Protein AF-A0A372JQN2-F1 (afdb_monomer_lite)

Secondary structure (DSSP, 8-state):
--HHHHHHHHHHH-EEEEEEETTEEEEEEEE--SS-SSSEEEEEEE-STT--TTTHHHHHHHHHHTTT-EEEEEPPTTSTTS--SSTT---HHHHHHHHHHHHHHHTT-TTEEEEEEEEEEETTHHHHHHHHHHH-TTEEEEEEES-----HHHHHHHHTSHHHHHHHHHHHHHHHHHHHHH-PPPEE-SEESS-SSSSEESHHHHHHHHHHHHTTSS---EETTHHHHHHT---HHHHHH--S-EEEEEETTSS-HHHHHHHHHHSPP--S----------PPPS-------------------PPPPS-PPPP------PPPP------------PPP------------------PPPPPEEEEEE-----------

Sequence (380 aa):
MTEAAAEAAKVADGERVSFTSGGETIVGRLFAAAFGEGPAPAVAIIGPMTYVKEQSPVQYARRLAGNGYTALIFDPRYRGESGGEPRCLEDPVAKVEDLRAAVGYLAGRPEVDRGRLGVVGICMGGNTAVHAAADDPLIKVVAAVTPHFRNAAADAQWLGGAQAVAARLERGRQAKATYEATGRVEYVPGVHSQRTDVGMPGLAPWTWYQEQADRGVWENQHAVMSEVALLSYESLSAAARLTKPFLLVHGANCALPEQAERHFAVVPTPGPNRPNATSQSSPPPKNSICSPTHHTWRSTTTQWSWMPPPHALPTGSRVTLAPAKVTAGATRRRAFRVRNGTAESRSGQAGRHCAPTRSAKRNCTVAVNFTRELRAKDQQ

Organism: NCBI:txid2293572

InterPro domains:
  IPR002925 Dienelactone hydrolase [PF01738] (39-145)
  IPR029058 Alpha/Beta hydrolase fold [G3DSA:3.40.50.1820] (16-266)
  IPR029058 Alpha/Beta hydrolase fold [SSF53474] (11-268)
  IPR051411 Polyketide transferase af380-like [PTHR47751] (14-267)

Radius of gyration: 26.73 Å; chains: 1; bounding box: 84×66×91 Å

pLDDT: mean 74.68, std 30.64, range [21.0, 98.94]

Foldseek 3Di:
DDPVVVVVVCLLFADWDWDDFPNKIKIKGKRAAPDDPFAFFEEEEDDDQQDACVAPVSVVQSVVSPVGYTYMYIAFDLFDPIHDPDHQADALVSLLRRSLRVLVVLLPDRNHDQQRYAYEAEACRLLSRLLNQLPPPSHFEYEYAQYQFADLVSVQVQLVHNVSLVVLLVQLVVQVVCCVVPVDWDKDFCEDQPDSLHVHYHDVVCVRCVVCVVVVNGDRIHGSNNSNNRNHDGRLVSQLSRPHKYKYKHFPPRPPVVSSVSSPVNRDFDDPDDDDPPDDDDDDDPDDDDDDPDPDQPQPPPDDDDDDPDDDDDDDDDDDDDDDDDDDDDDDDDDDDDDDDDDDDDDDDDDDDDDDDDDDDGRMGMDIGDDDPDPDDDDD

Structure (mmCIF, N/CA/C/O backbone):
data_AF-A0A372JQN2-F1
#
_entry.id   AF-A0A372JQN2-F1
#
loop_
_atom_site.group_PDB
_atom_site.id
_atom_site.type_symbol
_atom_site.label_atom_id
_atom_site.label_alt_id
_atom_site.label_comp_id
_atom_site.label_asym_id
_atom_site.label_entity_id
_atom_site.label_seq_id
_atom_site.pdbx_PDB_ins_code
_atom_site.Cartn_x
_atom_site.Cartn_y
_atom_site.Cartn_z
_atom_site.occupancy
_atom_site.B_iso_or_equiv
_atom_site.auth_seq_id
_atom_site.auth_comp_id
_atom_site.auth_asym_id
_atom_site.auth_atom_id
_atom_site.pdbx_PDB_model_num
ATOM 1 N N . MET A 1 1 ? -35.398 9.703 -6.159 1.00 51.47 1 MET A N 1
ATOM 2 C CA . MET A 1 1 ? -34.787 8.984 -5.018 1.00 51.47 1 MET A CA 1
ATOM 3 C C . MET A 1 1 ? -35.102 9.764 -3.757 1.00 51.47 1 MET A C 1
ATOM 5 O O . MET A 1 1 ? -35.085 10.984 -3.828 1.00 51.47 1 MET A O 1
ATOM 9 N N . THR A 1 2 ? -35.448 9.097 -2.656 1.00 65.25 2 THR A N 1
ATOM 10 C CA . THR A 1 2 ? -35.686 9.767 -1.368 1.00 65.25 2 THR A CA 1
ATOM 11 C C . THR A 1 2 ? -34.365 10.216 -0.746 1.00 65.25 2 THR A C 1
ATOM 13 O O . THR A 1 2 ? -33.321 9.623 -1.016 1.00 65.25 2 THR A O 1
ATOM 16 N N . GLU A 1 3 ? -34.409 11.236 0.106 1.00 53.72 3 GLU A N 1
ATOM 17 C CA . GLU A 1 3 ? -33.251 11.740 0.857 1.00 53.72 3 GLU A CA 1
ATOM 18 C C . GLU A 1 3 ? -32.608 10.629 1.708 1.00 53.72 3 GLU A C 1
ATOM 20 O O . GLU A 1 3 ? -31.398 10.452 1.681 1.00 53.72 3 GLU A O 1
ATOM 25 N N . ALA A 1 4 ? -33.422 9.748 2.302 1.00 45.53 4 ALA A N 1
ATOM 26 C CA . ALA A 1 4 ? -32.953 8.551 3.007 1.00 45.53 4 ALA A CA 1
ATOM 27 C C . ALA A 1 4 ? -32.234 7.529 2.100 1.00 45.53 4 ALA A C 1
ATOM 29 O O . ALA A 1 4 ? -31.280 6.885 2.529 1.00 45.53 4 ALA A O 1
ATOM 30 N N . ALA A 1 5 ? -32.656 7.376 0.838 1.00 43.00 5 ALA A N 1
ATOM 31 C CA . ALA A 1 5 ? -31.972 6.506 -0.121 1.00 43.00 5 ALA A CA 1
ATOM 32 C C . ALA A 1 5 ? -30.667 7.132 -0.642 1.00 43.00 5 ALA A C 1
ATOM 34 O O . ALA A 1 5 ? -29.725 6.406 -0.949 1.00 43.00 5 ALA A O 1
ATOM 35 N N . ALA A 1 6 ? -30.595 8.464 -0.727 1.00 42.47 6 ALA A N 1
ATOM 36 C CA . ALA A 1 6 ? -29.372 9.191 -1.058 1.00 42.47 6 ALA A CA 1
ATOM 37 C C . ALA A 1 6 ? -28.357 9.163 0.101 1.00 42.47 6 ALA A C 1
ATOM 39 O O . ALA A 1 6 ? -27.166 8.975 -0.141 1.00 42.47 6 ALA A O 1
ATOM 40 N N . GLU A 1 7 ? -28.825 9.255 1.346 1.00 41.91 7 GLU A N 1
ATOM 41 C CA . GLU A 1 7 ? -27.994 9.142 2.549 1.00 41.91 7 GLU A CA 1
ATOM 42 C C . GLU A 1 7 ? -27.472 7.704 2.731 1.00 41.91 7 GLU A C 1
ATOM 44 O O . GLU A 1 7 ? -26.279 7.490 2.937 1.00 41.91 7 GLU A O 1
ATOM 49 N N . ALA A 1 8 ? -28.321 6.691 2.519 1.00 46.78 8 ALA A N 1
ATOM 50 C CA . ALA A 1 8 ? -27.902 5.287 2.505 1.00 46.78 8 ALA A CA 1
ATOM 51 C C . ALA A 1 8 ? -26.924 4.966 1.354 1.00 46.78 8 ALA A C 1
ATOM 53 O O . ALA A 1 8 ? -26.007 4.163 1.531 1.00 46.78 8 ALA A O 1
ATOM 54 N N . ALA A 1 9 ? -27.074 5.609 0.188 1.00 45.97 9 ALA A N 1
ATOM 55 C CA . ALA A 1 9 ? -26.131 5.489 -0.926 1.00 45.97 9 ALA A CA 1
ATOM 56 C C . ALA A 1 9 ? -24.788 6.195 -0.645 1.00 45.97 9 ALA A C 1
ATOM 58 O O . ALA A 1 9 ? -23.738 5.649 -0.975 1.00 45.97 9 ALA A O 1
ATOM 59 N N . LYS A 1 10 ? -24.790 7.351 0.037 1.00 44.62 10 LYS A N 1
ATOM 60 C CA . LYS A 1 10 ? -23.567 8.003 0.545 1.00 44.62 10 LYS A CA 1
ATOM 61 C C . LYS A 1 10 ? -22.813 7.113 1.533 1.00 44.62 10 LYS A C 1
ATOM 63 O O . LYS A 1 10 ? -21.599 6.981 1.423 1.00 44.62 10 LYS A O 1
ATOM 68 N N . VAL A 1 11 ? -23.520 6.455 2.454 1.00 52.03 11 VAL A N 1
ATOM 69 C CA . VAL A 1 11 ? -22.922 5.473 3.378 1.00 52.03 11 VAL A CA 1
ATOM 70 C C . VAL A 1 11 ? -22.370 4.257 2.618 1.00 52.03 11 VAL A C 1
ATOM 72 O O . VAL A 1 11 ? -21.325 3.721 2.986 1.00 52.03 11 VAL A O 1
ATOM 75 N N . ALA A 1 12 ? -23.014 3.844 1.520 1.00 63.31 12 ALA A N 1
ATOM 76 C CA . ALA A 1 12 ? -22.544 2.735 0.691 1.00 63.31 12 ALA A CA 1
ATOM 77 C C . ALA A 1 12 ? -21.247 3.049 -0.082 1.00 63.31 12 ALA A C 1
ATOM 79 O O . ALA A 1 12 ? -20.459 2.130 -0.321 1.00 63.31 12 ALA A O 1
ATOM 80 N N . ASP A 1 13 ? -20.988 4.308 -0.443 1.00 79.69 13 ASP A N 1
ATOM 81 C CA . ASP A 1 13 ? -19.819 4.714 -1.245 1.00 79.69 13 ASP A CA 1
ATOM 82 C C . ASP A 1 13 ? -18.749 5.512 -0.476 1.00 79.69 13 ASP A C 1
ATOM 84 O O . ASP A 1 13 ? -17.684 5.794 -1.036 1.00 79.69 13 ASP A O 1
ATOM 88 N N . GLY A 1 14 ? -18.986 5.800 0.806 1.00 91.38 14 GLY A N 1
ATOM 89 C CA . GLY A 1 14 ? -18.076 6.533 1.687 1.00 91.38 14 GLY A CA 1
ATOM 90 C C . GLY A 1 14 ? -18.023 8.037 1.388 1.00 91.38 14 GLY A C 1
ATOM 91 O O . GLY A 1 14 ? -18.196 8.480 0.251 1.00 91.38 14 GLY A O 1
ATOM 92 N N . GLU A 1 15 ? -17.751 8.839 2.416 1.00 95.88 15 GLU A N 1
ATOM 93 C CA . GLU A 1 15 ? -17.502 10.278 2.290 1.00 95.88 15 GLU A CA 1
ATOM 94 C C . GLU A 1 15 ? -16.198 10.502 1.519 1.00 95.88 15 GLU A C 1
ATOM 96 O O . GLU A 1 15 ? -15.149 9.989 1.909 1.00 95.88 15 GLU A O 1
ATOM 101 N N . ARG A 1 16 ? -16.230 11.277 0.429 1.00 97.44 16 ARG A N 1
ATOM 102 C CA . ARG A 1 16 ? -14.999 11.689 -0.257 1.00 97.44 16 ARG A CA 1
ATOM 103 C C . ARG A 1 16 ? -14.238 12.670 0.630 1.00 97.44 16 ARG A C 1
ATOM 105 O O . ARG A 1 16 ? -14.762 13.727 0.963 1.00 97.44 16 ARG A O 1
ATOM 112 N N . VAL A 1 17 ? -12.986 12.352 0.934 1.00 98.56 17 VAL A N 1
ATOM 113 C CA . VAL A 1 17 ? -12.112 13.158 1.794 1.00 98.56 17 VAL A CA 1
ATOM 114 C C . VAL A 1 17 ? -10.781 13.442 1.107 1.00 98.56 17 VAL A C 1
ATOM 116 O O . VAL A 1 17 ? -10.400 12.753 0.158 1.00 98.56 17 VAL A O 1
ATOM 119 N N . SER A 1 18 ? -10.054 14.444 1.596 1.00 98.56 18 SER A N 1
ATOM 120 C CA . SER A 1 18 ? -8.683 14.713 1.165 1.00 98.56 18 SER A CA 1
ATOM 121 C C . SER A 1 18 ? -7.797 15.184 2.313 1.00 98.56 18 SER A C 1
ATOM 123 O O . SER A 1 18 ? -8.273 15.840 3.239 1.00 98.56 18 SER A O 1
ATOM 125 N N . PHE A 1 19 ? -6.507 14.874 2.228 1.00 98.75 19 PHE A N 1
ATOM 126 C CA . PHE A 1 19 ? -5.466 15.288 3.173 1.00 98.75 19 PHE A CA 1
ATOM 127 C C . PHE A 1 19 ? -4.124 15.453 2.451 1.00 98.75 19 PHE A C 1
ATOM 129 O O . PHE A 1 19 ? -4.013 15.117 1.278 1.00 98.75 19 PHE A O 1
ATOM 136 N N . THR A 1 20 ? -3.103 15.980 3.125 1.00 98.62 20 THR A N 1
ATOM 137 C CA . THR A 1 20 ? -1.780 16.212 2.519 1.00 98.62 20 THR A CA 1
ATOM 138 C C . THR A 1 20 ? -0.787 15.118 2.912 1.00 98.62 20 THR A C 1
ATOM 140 O O . THR A 1 20 ? -0.731 14.727 4.077 1.00 98.62 20 THR A O 1
ATOM 143 N N . SER A 1 21 ? 0.042 14.670 1.967 1.00 98.56 21 SER A N 1
ATOM 144 C CA . SER A 1 21 ? 1.210 13.815 2.215 1.00 98.56 21 SER A CA 1
ATOM 145 C C . SER A 1 21 ? 2.350 14.192 1.274 1.00 98.56 21 SER A C 1
ATOM 147 O O . SER A 1 21 ? 2.143 14.302 0.069 1.00 98.56 21 SER A O 1
ATOM 149 N N . GLY A 1 22 ? 3.550 14.424 1.813 1.00 96.50 22 GLY A N 1
ATOM 150 C CA . GLY A 1 22 ? 4.735 14.751 1.010 1.00 96.50 22 GLY A CA 1
ATOM 151 C C . GLY A 1 22 ? 4.559 15.942 0.059 1.00 96.50 22 GLY A C 1
ATOM 152 O O . GLY A 1 22 ? 5.111 15.926 -1.033 1.00 96.50 22 GLY A O 1
ATOM 153 N N . GLY A 1 23 ? 3.754 16.937 0.450 1.00 97.31 23 GLY A N 1
ATOM 154 C CA . GLY A 1 23 ? 3.420 18.104 -0.378 1.00 97.31 23 GLY A CA 1
ATOM 155 C C . GLY A 1 23 ? 2.269 17.893 -1.369 1.00 97.31 23 GLY A C 1
ATOM 156 O O . GLY A 1 23 ? 1.781 18.864 -1.935 1.00 97.31 23 GLY A O 1
ATOM 157 N N . GLU A 1 24 ? 1.782 16.663 -1.530 1.00 98.56 24 GLU A N 1
ATOM 158 C CA . GLU A 1 24 ? 0.719 16.318 -2.471 1.00 98.56 24 GLU A CA 1
ATOM 159 C C . GLU A 1 24 ? -0.642 16.186 -1.792 1.00 98.56 24 GLU A C 1
ATOM 161 O O . GLU A 1 24 ? -0.752 15.813 -0.619 1.00 98.56 24 GLU A O 1
ATOM 166 N N . THR A 1 25 ? -1.701 16.453 -2.558 1.00 98.75 25 THR A N 1
ATOM 167 C CA . THR A 1 25 ? -3.073 16.163 -2.125 1.00 98.75 25 THR A CA 1
ATOM 168 C C . THR A 1 25 ? -3.369 14.681 -2.311 1.00 98.75 25 THR A C 1
ATOM 170 O O . THR A 1 25 ? -3.278 14.154 -3.416 1.00 98.75 25 THR A O 1
ATOM 173 N N . ILE A 1 26 ? -3.773 14.025 -1.232 1.00 98.88 26 ILE A N 1
ATOM 174 C CA . ILE A 1 26 ? -4.208 12.635 -1.194 1.00 98.88 26 ILE A CA 1
ATOM 175 C C . ILE A 1 26 ? -5.726 12.601 -1.121 1.00 98.88 26 ILE A C 1
ATOM 177 O O . ILE A 1 26 ? -6.322 13.243 -0.257 1.00 98.88 26 ILE A O 1
ATOM 181 N N . VAL A 1 27 ? -6.351 11.846 -2.018 1.00 98.81 27 VAL A N 1
ATOM 182 C CA . VAL A 1 27 ? -7.803 11.697 -2.109 1.00 98.81 27 VAL A CA 1
ATOM 183 C C . VAL A 1 27 ? -8.214 10.318 -1.612 1.00 98.81 27 VAL A C 1
ATOM 185 O O . VAL A 1 27 ? -7.644 9.293 -1.992 1.00 98.81 27 VAL A O 1
ATOM 188 N N . GLY A 1 28 ? -9.240 10.287 -0.766 1.00 98.50 28 GLY A N 1
ATOM 189 C CA . GLY A 1 28 ? -9.748 9.065 -0.169 1.00 98.50 28 GLY A CA 1
ATOM 190 C C . GLY A 1 28 ? -11.259 9.019 -0.021 1.00 98.50 28 GLY A C 1
ATOM 191 O O . GLY A 1 28 ? -11.985 9.938 -0.400 1.00 98.50 28 GLY A O 1
ATOM 192 N N . ARG A 1 29 ? -11.720 7.900 0.536 1.00 98.38 29 ARG A N 1
ATOM 193 C CA . ARG A 1 29 ? -13.102 7.667 0.952 1.00 98.38 29 ARG A CA 1
ATOM 194 C C . ARG A 1 29 ? -13.116 7.185 2.397 1.00 98.38 29 ARG A C 1
ATOM 196 O O . ARG A 1 29 ? -12.446 6.203 2.729 1.00 98.38 29 ARG A O 1
ATOM 203 N N . LEU A 1 30 ? -13.876 7.877 3.234 1.00 98.38 30 LEU A N 1
ATOM 204 C CA . LEU A 1 30 ? -14.075 7.570 4.642 1.00 98.38 30 LEU A CA 1
ATOM 205 C C . LEU A 1 30 ? -15.423 6.869 4.823 1.00 98.38 30 LEU A C 1
ATOM 207 O O . LEU A 1 30 ? -16.475 7.392 4.463 1.00 98.38 30 LEU A O 1
ATOM 211 N N . PHE A 1 31 ? -15.393 5.674 5.392 1.00 97.50 31 PHE A N 1
ATOM 212 C CA . PHE A 1 31 ? -16.577 4.903 5.740 1.00 97.50 31 PHE A CA 1
ATOM 213 C C . PHE A 1 31 ? -16.748 4.979 7.251 1.00 97.50 31 PHE A C 1
ATOM 215 O O . PHE A 1 31 ? -15.922 4.439 7.987 1.00 97.50 31 PHE A O 1
ATOM 222 N N . ALA A 1 32 ? -17.788 5.667 7.714 1.00 95.62 32 ALA A N 1
ATOM 223 C CA . ALA A 1 32 ? -18.084 5.764 9.137 1.00 95.62 32 ALA A CA 1
ATOM 224 C C . ALA A 1 32 ? -18.469 4.393 9.716 1.00 95.62 32 ALA A C 1
ATOM 226 O O . ALA A 1 32 ? -19.090 3.571 9.037 1.00 95.62 32 ALA A O 1
ATOM 227 N N . ALA A 1 33 ? -18.116 4.156 10.981 1.00 96.12 33 ALA A N 1
ATOM 228 C CA . ALA A 1 33 ? -18.589 2.994 11.723 1.00 96.12 33 ALA A CA 1
ATOM 229 C C . ALA A 1 33 ? -20.129 2.928 11.705 1.00 96.12 33 ALA A C 1
ATOM 231 O O . ALA A 1 33 ? -20.802 3.907 12.019 1.00 96.12 33 ALA A O 1
ATOM 232 N N . ALA A 1 34 ? -20.691 1.768 11.352 1.00 91.56 34 ALA A N 1
ATOM 233 C CA . ALA A 1 34 ? -22.142 1.599 11.223 1.00 91.56 34 ALA A CA 1
ATOM 234 C C . ALA A 1 34 ? -22.886 1.613 12.571 1.00 91.56 34 ALA A C 1
ATOM 236 O O . ALA A 1 34 ? -24.095 1.831 12.609 1.00 91.56 34 ALA A O 1
ATOM 237 N N . PHE A 1 35 ? -22.176 1.339 13.666 1.00 87.75 35 PHE A N 1
ATOM 238 C CA . PHE A 1 35 ? -22.689 1.342 15.031 1.00 87.75 35 PHE A CA 1
ATOM 239 C C . PHE A 1 35 ? -21.550 1.593 16.027 1.00 87.75 35 PHE A C 1
ATOM 241 O O . PHE A 1 35 ? -20.373 1.453 15.690 1.00 87.75 35 PHE A O 1
ATOM 248 N N . GLY A 1 36 ? -21.923 1.905 17.267 1.00 82.88 36 GLY A N 1
ATOM 249 C CA . GLY A 1 36 ? -21.011 2.226 18.364 1.00 82.88 36 GLY A CA 1
ATOM 250 C C . GLY A 1 36 ? -21.386 3.556 19.012 1.00 82.88 36 GLY A C 1
ATOM 251 O O . GLY A 1 36 ? -21.966 4.423 18.364 1.00 82.88 36 GLY A O 1
ATOM 252 N N . GLU A 1 37 ? -21.077 3.703 20.298 1.00 84.19 37 GLU A N 1
ATOM 253 C CA . GLU A 1 37 ? -21.271 4.958 21.025 1.00 84.19 37 GLU A CA 1
ATOM 254 C C . GLU A 1 37 ? -19.946 5.726 21.109 1.00 84.19 37 GLU A C 1
ATOM 256 O O . GLU A 1 37 ? -18.908 5.158 21.457 1.00 84.19 37 GLU A O 1
ATOM 261 N N . GLY A 1 38 ? -19.988 7.026 20.804 1.00 90.75 38 GLY A N 1
ATOM 262 C CA . GLY A 1 38 ? -18.819 7.904 20.854 1.00 90.75 38 GLY A CA 1
ATOM 263 C C . GLY A 1 38 ? -17.795 7.665 19.731 1.00 90.75 38 GLY A C 1
ATOM 264 O O . GLY A 1 38 ? -18.118 7.055 18.710 1.00 90.75 38 GLY A O 1
ATOM 265 N N . PRO A 1 39 ? -16.558 8.174 19.887 1.00 96.31 39 PRO A N 1
ATOM 266 C CA . PRO A 1 39 ? -15.518 8.050 18.870 1.00 96.31 39 PRO A CA 1
ATOM 267 C C . PRO A 1 39 ? -15.167 6.585 18.566 1.00 96.31 39 PRO A C 1
ATOM 269 O O . PRO A 1 39 ? -14.864 5.802 19.470 1.00 96.31 39 PRO A O 1
ATOM 272 N N . ALA A 1 40 ? -15.186 6.204 17.290 1.00 97.56 40 ALA A N 1
ATOM 273 C CA . ALA A 1 40 ? -15.016 4.825 16.836 1.00 97.56 40 ALA A CA 1
ATOM 274 C C . ALA A 1 40 ? -13.533 4.431 16.681 1.00 97.56 40 ALA A C 1
ATOM 276 O O . ALA A 1 40 ? -12.698 5.289 16.381 1.00 97.56 40 ALA A O 1
ATOM 277 N N . PRO A 1 41 ? -13.167 3.140 16.831 1.00 98.44 41 PRO A N 1
ATOM 278 C CA . PRO A 1 41 ? -11.855 2.678 16.388 1.00 98.44 41 PRO A CA 1
ATOM 279 C C . PRO A 1 41 ? -11.742 2.866 14.870 1.00 98.44 41 PRO A C 1
ATOM 281 O O . PRO A 1 41 ? -12.733 2.706 14.155 1.00 98.44 41 PRO A O 1
ATOM 284 N N . ALA A 1 42 ? -10.549 3.179 14.364 1.00 98.75 42 ALA A N 1
ATOM 285 C CA . ALA A 1 42 ? -10.382 3.475 12.944 1.00 98.75 42 ALA A CA 1
ATOM 286 C C . ALA A 1 42 ? -9.201 2.761 12.291 1.00 98.75 42 ALA A C 1
ATOM 288 O O . ALA A 1 42 ? -8.211 2.416 12.937 1.00 98.75 42 ALA A O 1
ATOM 289 N N . VAL A 1 43 ? -9.318 2.534 10.985 1.00 98.81 43 VAL A N 1
ATOM 290 C CA . VAL A 1 43 ? -8.349 1.785 10.183 1.00 98.81 43 VAL A CA 1
ATOM 291 C C . VAL A 1 43 ? -8.067 2.485 8.858 1.00 98.81 43 VAL A C 1
ATOM 293 O O . VAL A 1 43 ? -8.990 2.793 8.106 1.00 98.81 43 VAL A O 1
ATOM 296 N N . ALA A 1 44 ? -6.790 2.701 8.545 1.00 98.88 44 ALA A N 1
ATOM 297 C CA . ALA A 1 44 ? -6.358 3.113 7.210 1.00 98.88 44 ALA A CA 1
ATOM 298 C C . ALA A 1 44 ? -5.940 1.881 6.392 1.00 98.88 44 ALA A C 1
ATOM 300 O O . ALA A 1 44 ? -5.227 1.004 6.886 1.00 98.88 44 ALA A O 1
ATOM 301 N N . ILE A 1 45 ? -6.396 1.790 5.146 1.00 98.88 45 ILE A N 1
ATOM 302 C CA . ILE A 1 45 ? -6.224 0.609 4.295 1.00 98.88 45 ILE A CA 1
ATOM 303 C C . ILE A 1 45 ? -5.408 0.995 3.061 1.00 98.88 45 ILE A C 1
ATOM 305 O O . ILE A 1 45 ? -5.767 1.937 2.357 1.00 98.88 45 ILE A O 1
ATOM 309 N N . ILE A 1 46 ? -4.344 0.239 2.778 1.00 98.56 46 ILE A N 1
ATOM 310 C CA . ILE A 1 46 ? -3.463 0.453 1.625 1.00 98.56 46 ILE A CA 1
ATOM 311 C C . ILE A 1 46 ? -3.239 -0.826 0.814 1.00 98.56 46 ILE A C 1
ATOM 313 O O . ILE A 1 46 ? -3.120 -1.930 1.349 1.00 98.56 46 ILE A O 1
ATOM 317 N N . GLY A 1 47 ? -3.084 -0.654 -0.495 1.00 96.38 47 GLY A N 1
ATOM 318 C CA . GLY A 1 47 ? -2.714 -1.700 -1.441 1.00 96.38 47 GLY A CA 1
ATOM 319 C C . GLY A 1 47 ? -3.915 -2.279 -2.187 1.00 96.38 47 GLY A C 1
ATOM 320 O O . GLY A 1 47 ? -5.049 -2.104 -1.740 1.00 96.38 47 GLY A O 1
ATOM 321 N N . PRO A 1 48 ? -3.701 -3.005 -3.304 1.00 95.06 48 PRO A N 1
ATOM 322 C CA . PRO A 1 48 ? -2.444 -3.650 -3.751 1.00 95.06 48 PRO A CA 1
ATOM 323 C C . PRO A 1 48 ? -1.376 -2.775 -4.451 1.00 95.06 48 PRO A C 1
ATOM 325 O O . PRO A 1 48 ? -1.418 -1.555 -4.415 1.00 95.06 48 PRO A O 1
ATOM 328 N N . MET A 1 49 ? -0.389 -3.391 -5.120 1.00 93.44 49 MET A N 1
ATOM 329 C CA . MET A 1 49 ? 0.511 -2.669 -6.040 1.00 93.44 49 MET A CA 1
ATOM 330 C C . MET A 1 49 ? -0.306 -1.970 -7.141 1.00 93.44 49 MET A C 1
ATOM 332 O O . MET A 1 49 ? -1.302 -2.527 -7.605 1.00 93.44 49 MET A O 1
ATOM 336 N N . THR A 1 50 ? 0.105 -0.771 -7.572 1.00 94.19 50 THR A N 1
ATOM 337 C CA . THR A 1 50 ? -0.535 0.035 -8.641 1.00 94.19 50 THR A CA 1
ATOM 338 C C . THR A 1 50 ? -1.994 0.454 -8.431 1.00 94.19 50 THR A C 1
ATOM 340 O O . THR A 1 50 ? -2.563 1.081 -9.314 1.00 94.19 50 THR A O 1
ATOM 343 N N . TYR A 1 51 ? -2.603 0.122 -7.295 1.00 95.50 51 TYR A N 1
ATOM 344 C CA . TYR A 1 51 ? -4.048 0.219 -7.096 1.00 95.50 51 TYR A CA 1
ATOM 345 C C . TYR A 1 51 ? -4.631 1.641 -7.104 1.00 95.50 51 TYR A C 1
ATOM 347 O O . TYR A 1 51 ? -3.919 2.621 -6.884 1.00 95.50 51 TYR A O 1
ATOM 355 N N . VAL A 1 52 ? -5.958 1.696 -7.245 1.00 97.56 52 VAL A N 1
ATOM 356 C CA . VAL A 1 52 ? -6.807 2.820 -6.812 1.00 97.56 52 VAL A CA 1
ATOM 357 C C . VAL A 1 52 ? -7.827 2.346 -5.767 1.00 97.56 52 VAL A C 1
ATOM 359 O O . VAL A 1 52 ? -8.162 1.156 -5.689 1.00 97.56 52 VAL A O 1
ATOM 362 N N . LYS A 1 53 ? -8.313 3.252 -4.921 1.00 96.88 53 LYS A N 1
ATOM 363 C CA . LYS A 1 53 ? -9.176 2.967 -3.762 1.00 96.88 53 LYS A CA 1
ATOM 364 C C . LYS A 1 53 ? -10.490 2.277 -4.139 1.00 96.88 53 LYS A C 1
ATOM 366 O O . LYS A 1 53 ? -10.981 1.456 -3.365 1.00 96.88 53 LYS A O 1
ATOM 371 N N . GLU A 1 54 ? -11.016 2.526 -5.339 1.00 95.38 54 GLU A N 1
ATOM 372 C CA . GLU A 1 54 ? -12.236 1.903 -5.874 1.00 95.38 54 GLU A CA 1
ATOM 373 C C . GLU A 1 54 ? -12.122 0.378 -6.087 1.00 95.38 54 GLU A C 1
ATOM 375 O O . GLU A 1 54 ? -13.139 -0.283 -6.302 1.00 95.38 54 GLU A O 1
ATOM 380 N N . GLN A 1 55 ? -10.913 -0.195 -6.022 1.00 95.25 55 GLN A N 1
ATOM 381 C CA . GLN A 1 55 ? -10.666 -1.613 -6.298 1.00 95.25 55 GLN A CA 1
ATOM 382 C C . GLN A 1 55 ? -10.806 -2.499 -5.039 1.00 95.25 55 GLN A C 1
ATOM 384 O O . GLN A 1 55 ? -11.844 -2.532 -4.387 1.00 95.25 55 GLN A O 1
ATOM 389 N N . SER A 1 56 ? -9.771 -3.265 -4.668 1.00 93.88 56 SER A N 1
ATOM 390 C CA . SER A 1 56 ? -9.803 -4.138 -3.485 1.00 93.88 56 SER A CA 1
ATOM 391 C C . SER A 1 56 ? -10.100 -3.394 -2.169 1.00 93.88 56 SER A C 1
ATOM 393 O O . SER A 1 56 ? -10.884 -3.932 -1.382 1.00 93.88 56 SER A O 1
ATOM 395 N N . PRO A 1 57 ? -9.534 -2.200 -1.884 1.00 96.94 57 PRO A N 1
ATOM 396 C CA . PRO A 1 57 ? -9.724 -1.533 -0.592 1.00 96.94 57 PRO A CA 1
ATOM 397 C C . PRO A 1 57 ? -11.187 -1.289 -0.219 1.00 96.94 57 PRO A C 1
ATOM 399 O O . PRO A 1 57 ? -11.563 -1.529 0.930 1.00 96.94 57 PRO A O 1
ATOM 402 N N . VAL A 1 58 ? -12.036 -0.887 -1.175 1.00 95.75 58 VAL A N 1
ATOM 403 C CA . VAL A 1 58 ? -13.450 -0.560 -0.908 1.00 95.75 58 VAL A CA 1
ATOM 404 C C . VAL A 1 58 ? -14.212 -1.722 -0.269 1.00 95.75 58 VAL A C 1
ATOM 406 O O . VAL A 1 58 ? -15.068 -1.527 0.593 1.00 95.75 58 VAL A O 1
ATOM 409 N N . GLN A 1 59 ? -13.866 -2.958 -0.635 1.00 94.69 59 GLN A N 1
ATOM 410 C CA . GLN A 1 59 ? -14.504 -4.157 -0.098 1.00 94.69 59 GLN A CA 1
ATOM 411 C C . GLN A 1 59 ? -14.125 -4.407 1.367 1.00 94.69 59 GLN A C 1
ATOM 413 O O . GLN A 1 59 ? -14.967 -4.880 2.135 1.00 94.69 59 GLN A O 1
ATOM 418 N N . TYR A 1 60 ? -12.892 -4.080 1.760 1.00 97.38 60 TYR A N 1
ATOM 419 C CA . TYR A 1 60 ? -12.446 -4.160 3.152 1.00 97.38 60 TYR A CA 1
ATOM 420 C C . TYR A 1 60 ? -13.057 -3.031 3.977 1.00 97.38 60 TYR A C 1
ATOM 422 O O . TYR A 1 60 ? -13.596 -3.298 5.047 1.00 97.38 60 TYR A O 1
ATOM 430 N N . ALA A 1 61 ? -13.053 -1.806 3.449 1.00 97.69 61 ALA A N 1
ATOM 431 C CA . ALA A 1 61 ? -13.592 -0.637 4.134 1.00 97.69 61 ALA A CA 1
ATOM 432 C C . ALA A 1 61 ? -15.072 -0.802 4.482 1.00 97.69 61 ALA A C 1
ATOM 434 O O . ALA A 1 61 ? -15.440 -0.685 5.645 1.00 97.69 61 ALA A O 1
ATOM 435 N N . ARG A 1 62 ? -15.902 -1.198 3.505 1.00 95.88 62 ARG A N 1
ATOM 436 C CA . ARG A 1 62 ? -17.335 -1.459 3.721 1.00 95.88 62 ARG A CA 1
ATOM 437 C C . ARG A 1 62 ? -17.585 -2.512 4.798 1.00 95.88 62 ARG A C 1
ATOM 439 O O . ARG A 1 62 ? -18.475 -2.354 5.626 1.00 95.88 62 ARG A O 1
ATOM 446 N N . ARG A 1 63 ? -16.802 -3.596 4.798 1.00 96.19 63 ARG A N 1
ATOM 447 C CA . ARG A 1 63 ? -16.954 -4.678 5.783 1.00 96.19 63 ARG A CA 1
ATOM 448 C C . ARG A 1 63 ? -16.511 -4.239 7.173 1.00 96.19 63 ARG A C 1
ATOM 450 O O . ARG A 1 63 ? -17.198 -4.555 8.133 1.00 96.19 63 ARG A O 1
ATOM 457 N N . LEU A 1 64 ? -15.404 -3.512 7.287 1.00 96.81 64 LEU A N 1
ATOM 458 C CA . LEU A 1 64 ? -14.908 -3.006 8.569 1.00 96.81 64 LEU A CA 1
ATOM 459 C C . LEU A 1 64 ? -15.853 -1.942 9.148 1.00 96.81 64 LEU A C 1
ATOM 461 O O . LEU A 1 64 ? -16.211 -2.035 10.319 1.00 96.81 64 LEU A O 1
ATOM 465 N N . ALA A 1 65 ? -16.372 -1.040 8.313 1.00 96.62 65 ALA A N 1
ATOM 466 C CA . ALA A 1 65 ? -17.436 -0.101 8.673 1.00 96.62 65 ALA A CA 1
ATOM 467 C C . ALA A 1 65 ? -18.691 -0.803 9.189 1.00 96.62 65 ALA A C 1
ATOM 469 O O . ALA A 1 65 ? -19.169 -0.494 10.281 1.00 96.62 65 ALA A O 1
ATOM 470 N N . GLY A 1 66 ? -19.153 -1.834 8.476 1.00 95.06 66 GLY A N 1
ATOM 471 C CA . GLY A 1 66 ? -20.258 -2.687 8.917 1.00 95.06 66 GLY A CA 1
ATOM 472 C C . GLY A 1 66 ? -19.991 -3.477 10.205 1.00 95.06 66 GLY A C 1
ATOM 473 O O . GLY A 1 66 ? -20.928 -4.043 10.751 1.00 95.06 66 GLY A O 1
ATOM 474 N N . ASN A 1 67 ? -18.749 -3.517 10.699 1.00 95.56 67 ASN A N 1
ATOM 475 C CA . ASN A 1 67 ? -18.357 -4.133 11.971 1.00 95.56 67 ASN A CA 1
ATOM 476 C C . ASN A 1 67 ? -17.965 -3.093 13.044 1.00 95.56 67 ASN A C 1
ATOM 478 O O . ASN A 1 67 ? -17.340 -3.455 14.038 1.00 95.56 67 ASN A O 1
ATOM 482 N N . GLY A 1 68 ? -18.317 -1.815 12.858 1.00 95.75 68 GLY A N 1
ATOM 483 C CA . GLY A 1 68 ? -18.122 -0.773 13.872 1.00 95.75 68 GLY A CA 1
ATOM 484 C C . GLY A 1 68 ? -16.754 -0.078 13.846 1.00 95.75 68 GLY A C 1
ATOM 485 O O . GLY A 1 68 ? -16.360 0.514 14.848 1.00 95.75 68 GLY A O 1
ATOM 486 N N . TYR A 1 69 ? -16.023 -0.132 12.726 1.00 97.75 69 TYR A N 1
ATOM 487 C CA . TYR A 1 69 ? -14.760 0.597 12.544 1.00 97.75 69 TYR A CA 1
ATOM 488 C C . TYR A 1 69 ? -14.910 1.733 11.537 1.00 97.75 69 TYR A C 1
ATOM 490 O O . TYR A 1 69 ? -15.386 1.509 10.431 1.00 97.75 69 TYR A O 1
ATOM 498 N N . THR A 1 70 ? -14.398 2.923 11.835 1.00 98.31 70 THR A N 1
ATOM 499 C CA . THR A 1 70 ? -14.240 3.950 10.799 1.00 98.31 70 THR A CA 1
ATOM 500 C C . THR A 1 70 ? -13.096 3.544 9.865 1.00 98.31 70 THR A C 1
ATOM 502 O O . THR A 1 70 ? -11.964 3.359 10.303 1.00 98.31 70 THR A O 1
ATOM 505 N N . ALA A 1 71 ? -13.361 3.373 8.573 1.00 98.56 71 ALA A N 1
ATOM 506 C CA . ALA A 1 71 ? -12.380 2.867 7.616 1.00 98.56 71 ALA A CA 1
ATOM 507 C C . ALA A 1 71 ? -12.045 3.905 6.542 1.00 98.56 71 ALA A C 1
ATOM 509 O O . ALA A 1 71 ? -12.932 4.409 5.859 1.00 98.56 71 ALA A O 1
ATOM 510 N N . LEU A 1 72 ? -10.755 4.185 6.358 1.00 98.88 72 LEU A N 1
ATOM 511 C CA . LEU A 1 72 ? -10.242 5.077 5.322 1.00 98.88 72 LEU A CA 1
ATOM 512 C C . LEU A 1 72 ? -9.514 4.278 4.242 1.00 98.88 72 LEU A C 1
ATOM 514 O O . LEU A 1 72 ? -8.555 3.557 4.522 1.00 98.88 72 LEU A O 1
ATOM 518 N N . ILE A 1 73 ? -9.947 4.460 2.999 1.00 98.81 73 ILE A N 1
ATOM 519 C CA . ILE A 1 73 ? -9.226 4.037 1.792 1.00 98.81 73 ILE A CA 1
ATOM 520 C C . ILE A 1 73 ? -8.787 5.278 1.032 1.00 98.81 73 ILE A C 1
ATOM 522 O O . ILE A 1 73 ? -9.473 6.298 1.069 1.00 98.81 73 ILE A O 1
ATOM 526 N N . PHE A 1 74 ? -7.670 5.207 0.324 1.00 98.81 74 PHE A N 1
ATOM 527 C CA . PHE A 1 74 ? -7.138 6.355 -0.399 1.00 98.81 74 PHE A CA 1
ATOM 528 C C . PHE A 1 74 ? -6.320 5.920 -1.607 1.00 98.81 74 PHE A C 1
ATOM 530 O O . PHE A 1 74 ? -5.835 4.791 -1.662 1.00 98.81 74 PHE A O 1
ATOM 537 N N . ASP A 1 75 ? -6.185 6.818 -2.576 1.00 98.69 75 ASP A N 1
ATOM 538 C CA . ASP A 1 75 ? -5.209 6.659 -3.646 1.00 98.69 75 ASP A CA 1
ATOM 539 C C . ASP A 1 75 ? -3.861 7.165 -3.118 1.00 98.69 75 ASP A C 1
ATOM 541 O O . ASP A 1 75 ? -3.803 8.293 -2.634 1.00 98.69 75 ASP A O 1
ATOM 545 N N . PRO A 1 76 ? -2.768 6.387 -3.141 1.00 98.12 76 PRO A N 1
ATOM 546 C CA . PRO A 1 76 ? -1.456 6.916 -2.769 1.00 98.12 76 PRO A CA 1
ATOM 547 C C . PRO A 1 76 ? -1.004 7.979 -3.783 1.00 98.12 76 PRO A C 1
ATOM 549 O O . PRO A 1 76 ? -1.598 8.104 -4.860 1.00 98.12 76 PRO A O 1
ATOM 552 N N . ARG A 1 77 ? 0.076 8.713 -3.482 1.00 97.88 77 ARG A N 1
ATOM 553 C CA . ARG A 1 77 ? 0.703 9.611 -4.467 1.00 97.88 77 ARG A CA 1
ATOM 554 C C . ARG A 1 77 ? 0.924 8.895 -5.802 1.00 97.88 77 ARG A C 1
ATOM 556 O O . ARG A 1 77 ? 1.161 7.684 -5.846 1.00 97.88 77 ARG A O 1
ATOM 563 N N . TYR A 1 78 ? 0.850 9.666 -6.885 1.00 98.12 78 TYR A N 1
ATOM 564 C CA . TYR A 1 78 ? 1.061 9.223 -8.268 1.00 98.12 78 TYR A CA 1
ATOM 565 C C . TYR A 1 78 ? -0.034 8.305 -8.838 1.00 98.12 78 TYR A C 1
ATOM 567 O O . TYR A 1 78 ? 0.112 7.823 -9.964 1.00 98.12 78 TYR A O 1
ATOM 575 N N . ARG A 1 79 ? -1.123 8.044 -8.097 1.00 97.19 79 ARG A N 1
ATOM 576 C CA . ARG A 1 79 ? -2.225 7.156 -8.505 1.00 97.19 79 ARG A CA 1
ATOM 577 C C . ARG A 1 79 ? -3.586 7.819 -8.372 1.00 97.19 79 ARG A C 1
ATOM 579 O O . ARG A 1 79 ? -3.782 8.695 -7.533 1.00 97.19 79 ARG A O 1
ATOM 586 N N . GLY A 1 80 ? -4.531 7.343 -9.182 1.00 96.38 80 GLY A N 1
ATOM 587 C CA . GLY A 1 80 ? -5.948 7.686 -9.072 1.00 96.38 80 GLY A CA 1
ATOM 588 C C . GLY A 1 80 ? -6.190 9.192 -9.035 1.00 96.38 80 GLY A C 1
ATOM 589 O O . GLY A 1 80 ? -5.625 9.935 -9.835 1.00 96.38 80 GLY A O 1
ATOM 590 N N . GLU A 1 81 ? -7.016 9.630 -8.088 1.00 97.88 81 GLU A N 1
ATOM 591 C CA . GLU A 1 81 ? -7.368 11.042 -7.900 1.00 97.88 81 GLU A CA 1
ATOM 592 C C . GLU A 1 81 ? -6.334 11.833 -7.080 1.00 97.88 81 GLU A C 1
ATOM 594 O O . GLU A 1 81 ? -6.465 13.051 -6.950 1.00 97.88 81 GLU A O 1
ATOM 599 N N . SER A 1 82 ? -5.330 11.167 -6.504 1.00 98.62 82 SER A N 1
ATOM 600 C CA . SER A 1 82 ? -4.281 11.824 -5.723 1.00 98.62 82 SER A CA 1
ATOM 601 C C . SER A 1 82 ? -3.240 12.491 -6.616 1.00 98.62 82 SER A C 1
ATOM 603 O O . SER A 1 82 ? -2.979 12.051 -7.739 1.00 98.62 82 SER A O 1
ATOM 605 N N . GLY A 1 83 ? -2.618 13.546 -6.090 1.00 98.50 83 GLY A N 1
ATOM 606 C CA . GLY A 1 83 ? -1.555 14.312 -6.737 1.00 98.50 83 GLY A CA 1
ATOM 607 C C . GLY A 1 83 ? -0.234 13.550 -6.876 1.00 98.50 83 GLY A C 1
ATOM 608 O O . GLY A 1 83 ? -0.147 12.343 -6.629 1.00 98.50 83 GLY A O 1
ATOM 609 N N . GLY A 1 84 ? 0.800 14.275 -7.284 1.00 97.88 84 GLY A N 1
ATOM 610 C CA . GLY A 1 84 ? 2.151 13.770 -7.490 1.00 97.88 84 GLY A CA 1
ATOM 611 C C . GLY A 1 84 ? 2.483 13.481 -8.946 1.00 97.88 84 GLY A C 1
ATOM 612 O O . GLY A 1 84 ? 1.709 12.839 -9.662 1.00 97.88 84 GLY A O 1
ATOM 613 N N . GLU A 1 85 ? 3.696 13.886 -9.322 1.00 96.94 85 GLU A N 1
ATOM 614 C 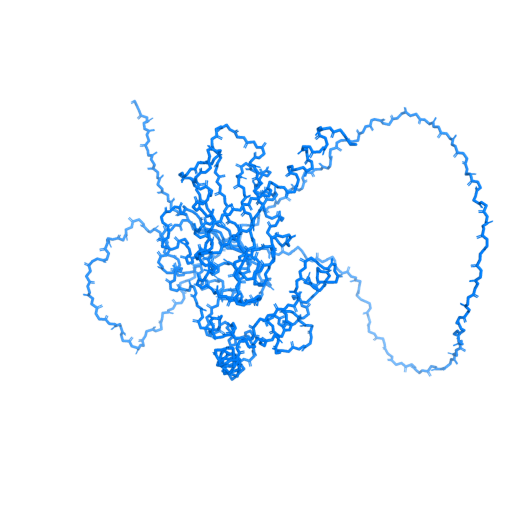CA . GLU A 1 85 ? 4.355 13.560 -10.584 1.00 96.94 85 GLU A CA 1
ATOM 615 C C . GLU A 1 85 ? 5.728 12.897 -10.343 1.00 96.94 85 GLU A C 1
ATOM 617 O O . GLU A 1 85 ? 6.397 13.207 -9.352 1.00 96.94 85 GLU A O 1
ATOM 622 N N . PRO A 1 86 ? 6.176 12.003 -11.241 1.00 97.31 86 PRO A N 1
ATOM 623 C CA . PRO A 1 86 ? 5.448 11.539 -12.419 1.00 97.31 86 PRO A CA 1
ATOM 624 C C . PRO A 1 86 ? 4.317 10.562 -12.069 1.00 97.31 86 PRO A C 1
ATOM 626 O O . PRO A 1 86 ? 4.439 9.758 -11.138 1.00 97.31 86 PRO A O 1
ATOM 629 N N . ARG A 1 87 ? 3.221 10.603 -12.836 1.00 97.75 87 ARG A N 1
ATOM 630 C CA . ARG A 1 87 ? 2.115 9.639 -12.711 1.00 97.75 87 ARG A CA 1
ATOM 631 C C . ARG A 1 87 ? 2.604 8.197 -12.790 1.00 97.75 87 ARG A C 1
ATOM 633 O O . ARG A 1 87 ? 3.618 7.869 -13.400 1.00 97.75 87 ARG A O 1
ATOM 640 N N . CYS A 1 88 ? 1.846 7.305 -12.168 1.00 97.12 88 CYS A N 1
ATOM 641 C CA . CYS A 1 88 ? 2.095 5.871 -12.166 1.00 97.12 88 CYS A CA 1
ATOM 642 C C . CYS A 1 88 ? 3.440 5.406 -11.571 1.00 97.12 88 CYS A C 1
ATOM 644 O O . CYS A 1 88 ? 3.832 4.249 -11.792 1.00 97.12 88 CYS A O 1
ATOM 646 N N . LEU A 1 89 ? 4.125 6.262 -10.809 1.00 97.75 89 LEU A N 1
ATOM 647 C CA . LEU A 1 89 ? 5.313 5.911 -10.038 1.00 97.75 89 LEU A CA 1
ATOM 648 C C . LEU A 1 89 ? 4.944 5.035 -8.832 1.00 97.75 89 LEU A C 1
ATOM 650 O O . LEU A 1 89 ? 4.021 5.326 -8.074 1.00 97.75 89 LEU A O 1
ATOM 654 N N . GLU A 1 90 ? 5.673 3.938 -8.642 1.00 96.62 90 GLU A N 1
ATOM 655 C CA . GLU A 1 90 ? 5.589 3.110 -7.441 1.00 96.62 90 GLU A CA 1
ATOM 656 C C . GLU A 1 90 ? 6.807 3.371 -6.553 1.00 96.62 90 GLU A C 1
ATOM 658 O O . GLU A 1 90 ? 7.872 2.787 -6.751 1.00 96.62 90 GLU A O 1
ATOM 663 N N . ASP A 1 91 ? 6.622 4.223 -5.550 1.00 96.69 91 ASP A N 1
ATOM 664 C CA . ASP A 1 91 ? 7.623 4.511 -4.526 1.00 96.69 91 ASP A CA 1
ATOM 665 C C . ASP A 1 91 ? 7.170 3.931 -3.168 1.00 96.69 91 ASP A C 1
ATOM 667 O O . ASP A 1 91 ? 6.200 4.413 -2.571 1.00 96.69 91 ASP A O 1
ATOM 671 N N . PRO A 1 92 ? 7.830 2.869 -2.666 1.00 96.25 92 PRO A N 1
ATOM 672 C CA . PRO A 1 92 ? 7.495 2.276 -1.376 1.00 96.25 92 PRO A CA 1
ATOM 673 C C . PRO A 1 92 ? 7.675 3.213 -0.178 1.00 96.25 92 PRO A C 1
ATOM 675 O O . PRO A 1 92 ? 6.896 3.117 0.770 1.00 96.25 92 PRO A O 1
ATOM 678 N N . VAL A 1 93 ? 8.672 4.105 -0.206 1.00 96.38 93 VAL A N 1
ATOM 679 C CA . VAL A 1 93 ? 8.932 5.061 0.883 1.00 96.38 93 VAL A CA 1
ATOM 680 C C . VAL A 1 93 ? 7.806 6.084 0.923 1.00 96.38 93 VAL A C 1
ATOM 682 O O . VAL A 1 93 ? 7.185 6.272 1.971 1.00 96.38 93 VAL A O 1
ATOM 685 N N . ALA A 1 94 ? 7.450 6.634 -0.240 1.00 97.81 94 ALA A N 1
ATOM 686 C CA . ALA A 1 94 ? 6.334 7.562 -0.361 1.00 97.81 94 ALA A CA 1
ATOM 687 C C . ALA A 1 94 ? 5.012 6.943 0.130 1.00 97.81 94 ALA A C 1
ATOM 689 O O . ALA A 1 94 ? 4.251 7.580 0.855 1.00 97.81 94 ALA A O 1
ATOM 690 N N . LYS A 1 95 ? 4.760 5.666 -0.184 1.00 98.31 95 LYS A N 1
ATOM 691 C CA . LYS A 1 95 ? 3.562 4.950 0.286 1.00 98.31 95 LYS A CA 1
ATOM 692 C C . LYS A 1 95 ? 3.520 4.753 1.804 1.00 98.31 95 LYS A C 1
ATOM 694 O O . LYS A 1 95 ? 2.429 4.743 2.374 1.00 98.31 95 LYS A O 1
ATOM 699 N N . VAL A 1 96 ? 4.669 4.581 2.467 1.00 98.50 96 VAL A N 1
ATOM 700 C CA . VAL A 1 96 ? 4.730 4.514 3.940 1.00 98.50 96 VAL A CA 1
ATOM 701 C C . VAL A 1 96 ? 4.344 5.862 4.538 1.00 98.50 96 VAL A C 1
ATOM 703 O O . VAL A 1 96 ? 3.529 5.903 5.458 1.00 98.50 96 VAL A O 1
ATOM 706 N N . GLU A 1 97 ? 4.881 6.955 3.999 1.00 98.62 97 GLU A N 1
ATOM 707 C CA . GLU A 1 97 ? 4.510 8.313 4.408 1.00 98.62 97 GLU A CA 1
ATOM 708 C C . GLU A 1 97 ? 3.019 8.590 4.174 1.00 98.62 97 GLU A C 1
ATOM 710 O O . GLU A 1 97 ? 2.354 9.090 5.078 1.00 98.62 97 GLU A O 1
ATOM 715 N N . ASP A 1 98 ? 2.466 8.181 3.027 1.00 98.88 98 ASP A N 1
ATOM 716 C CA . ASP A 1 98 ? 1.042 8.361 2.709 1.00 98.88 98 ASP A CA 1
ATOM 717 C C . ASP A 1 98 ? 0.141 7.620 3.697 1.00 98.88 98 ASP A C 1
ATOM 719 O O . ASP A 1 98 ? -0.870 8.158 4.148 1.00 98.88 98 ASP A O 1
ATOM 723 N N . LEU A 1 99 ? 0.517 6.396 4.084 1.00 98.88 99 LEU A N 1
ATOM 724 C CA . LEU A 1 99 ? -0.225 5.638 5.085 1.00 98.88 99 LEU A CA 1
ATOM 725 C C . LEU A 1 99 ? -0.150 6.292 6.471 1.00 98.88 99 LEU A C 1
ATOM 727 O O . LEU A 1 99 ? -1.161 6.343 7.170 1.00 98.88 99 LEU A O 1
ATOM 731 N N . ARG A 1 100 ? 1.015 6.818 6.869 1.00 98.81 100 ARG A N 1
ATOM 732 C CA . ARG A 1 100 ? 1.166 7.574 8.125 1.00 98.81 100 ARG A CA 1
ATOM 733 C C . ARG A 1 100 ? 0.338 8.861 8.099 1.00 98.81 100 ARG A C 1
ATOM 735 O O . ARG A 1 100 ? -0.349 9.162 9.072 1.00 98.81 100 ARG A O 1
ATOM 742 N N . ALA A 1 101 ? 0.315 9.576 6.974 1.00 98.88 101 ALA A N 1
ATOM 743 C CA . ALA A 1 101 ? -0.526 10.755 6.782 1.00 98.88 101 ALA A CA 1
ATOM 744 C C . ALA A 1 101 ? -2.024 10.412 6.855 1.00 98.88 101 ALA A C 1
ATOM 746 O O . ALA A 1 101 ? -2.780 11.120 7.519 1.00 98.88 101 ALA A O 1
ATOM 747 N N . ALA A 1 102 ? -2.447 9.288 6.268 1.00 98.94 102 ALA A N 1
ATOM 748 C CA . ALA A 1 102 ? -3.820 8.792 6.363 1.00 98.94 102 ALA A CA 1
ATOM 749 C C . ALA A 1 102 ? -4.220 8.472 7.816 1.00 98.94 102 ALA A C 1
ATOM 751 O O . ALA A 1 102 ? -5.318 8.815 8.260 1.00 98.94 102 ALA A O 1
ATOM 752 N N . VAL A 1 103 ? -3.317 7.857 8.587 1.00 98.88 103 VAL A N 1
ATOM 753 C CA . VAL A 1 103 ? -3.511 7.616 10.026 1.00 98.88 103 VAL A CA 1
ATOM 754 C C . VAL A 1 103 ? -3.567 8.936 10.795 1.00 98.88 103 VAL A C 1
ATOM 756 O O . VAL A 1 103 ? -4.439 9.100 11.643 1.00 98.88 103 VAL A O 1
ATOM 759 N N . GLY A 1 104 ? -2.694 9.894 10.482 1.00 98.75 104 GLY A N 1
ATOM 760 C CA . GLY A 1 104 ? -2.711 11.237 11.063 1.00 98.75 104 GLY A CA 1
ATOM 761 C C . GLY A 1 104 ? -4.021 11.982 10.796 1.00 98.75 104 GLY A C 1
ATOM 762 O O . GLY A 1 104 ? -4.573 12.583 11.716 1.00 98.75 104 GLY A O 1
ATOM 763 N N . TYR A 1 105 ? -4.554 11.876 9.575 1.00 98.81 105 TYR A N 1
ATOM 764 C CA . TYR A 1 105 ? -5.860 12.414 9.203 1.00 98.81 105 TYR A CA 1
ATOM 765 C C . TYR A 1 105 ? -6.979 11.802 10.053 1.00 98.81 105 TYR A C 1
ATOM 767 O O . TYR A 1 105 ? -7.727 12.542 10.690 1.00 98.81 105 TYR A O 1
ATOM 775 N N . LEU A 1 106 ? -7.049 10.466 10.142 1.00 98.81 106 LEU A N 1
ATOM 776 C CA . LEU A 1 106 ? -8.008 9.773 11.013 1.00 98.81 106 LEU A CA 1
ATOM 777 C C . LEU A 1 106 ? -7.882 10.229 12.470 1.00 98.81 106 LEU A C 1
ATOM 779 O O . LEU A 1 106 ? -8.878 10.501 13.127 1.00 98.81 106 LEU A O 1
ATOM 783 N N . ALA A 1 107 ? -6.653 10.363 12.961 1.00 98.62 107 ALA A N 1
ATOM 784 C CA . ALA A 1 107 ? -6.355 10.756 14.330 1.00 98.62 107 ALA A CA 1
ATOM 785 C C . ALA A 1 107 ? -6.782 12.195 14.685 1.00 98.62 107 ALA A C 1
ATOM 787 O O . ALA A 1 107 ? -6.718 12.558 15.863 1.00 98.62 107 ALA A O 1
ATOM 788 N N . GLY A 1 108 ? -7.125 13.017 13.687 1.00 98.12 108 GLY A N 1
ATOM 789 C CA . GLY A 1 108 ? -7.651 14.374 13.844 1.00 98.12 108 GLY A CA 1
ATOM 790 C C . GLY A 1 108 ? -9.172 14.479 13.695 1.00 98.12 108 GLY A C 1
ATOM 791 O O . GLY A 1 108 ? -9.712 15.574 13.844 1.00 98.12 108 GLY A O 1
ATOM 792 N N . ARG A 1 109 ? -9.874 13.378 13.395 1.00 97.56 109 ARG A N 1
ATOM 793 C CA . ARG A 1 109 ? -11.334 13.367 13.236 1.00 97.56 109 ARG A CA 1
ATOM 794 C C . ARG A 1 109 ? -12.035 13.268 14.597 1.00 97.56 109 ARG A C 1
ATOM 796 O O . ARG A 1 109 ? -11.674 12.392 15.382 1.00 97.56 109 ARG A O 1
ATOM 803 N N . PRO A 1 110 ? -13.043 14.110 14.890 1.00 95.94 110 PRO A N 1
ATOM 804 C CA . PRO A 1 110 ? -13.747 14.078 16.176 1.00 95.94 110 PRO A CA 1
ATOM 805 C C . PRO A 1 110 ? -14.520 12.771 16.415 1.00 95.94 110 PRO A C 1
ATOM 807 O O . PRO A 1 110 ? -14.680 12.347 17.556 1.00 95.94 110 PRO A O 1
ATOM 810 N N . GLU A 1 111 ? -14.971 12.107 15.352 1.00 94.69 111 GLU A N 1
ATOM 811 C CA . GLU A 1 111 ? -15.672 10.823 15.403 1.00 94.69 111 GLU A CA 1
ATOM 812 C C . GLU A 1 111 ? -14.738 9.602 15.514 1.00 94.69 111 GLU A C 1
ATOM 814 O O . GLU A 1 111 ? -15.211 8.466 15.529 1.00 94.69 111 GLU A O 1
ATOM 819 N N . VAL A 1 112 ? -13.417 9.806 15.592 1.00 98.38 112 VAL A N 1
ATOM 820 C CA . VAL A 1 112 ? -12.413 8.736 15.677 1.00 98.38 112 VAL A CA 1
ATOM 821 C C . VAL A 1 112 ? -11.719 8.748 17.034 1.00 98.38 112 VAL A C 1
ATOM 823 O O . VAL A 1 112 ? -11.212 9.763 17.505 1.00 98.38 112 VAL A O 1
ATOM 826 N N . ASP A 1 113 ? -11.628 7.575 17.653 1.00 98.31 113 ASP A N 1
ATOM 827 C CA . ASP A 1 113 ? -10.804 7.374 18.836 1.00 98.31 113 ASP A CA 1
ATOM 828 C C . ASP A 1 113 ? -9.325 7.276 18.441 1.00 98.31 113 ASP A C 1
ATOM 830 O O . ASP A 1 113 ? -8.837 6.246 17.961 1.00 98.31 113 ASP A O 1
ATOM 834 N N . ARG A 1 114 ? -8.586 8.354 18.711 1.00 97.81 114 ARG A N 1
ATOM 835 C CA . ARG A 1 114 ? -7.139 8.460 18.481 1.00 97.81 114 ARG A CA 1
ATOM 836 C C . ARG A 1 114 ? -6.319 7.361 19.175 1.00 97.81 114 ARG A C 1
ATOM 838 O O . ARG A 1 114 ? -5.213 7.049 18.733 1.00 97.81 114 ARG A O 1
ATOM 845 N N . GLY A 1 115 ? -6.828 6.772 20.256 1.00 98.06 115 GLY A N 1
ATOM 846 C CA . GLY A 1 115 ? -6.197 5.665 20.972 1.00 98.06 115 GLY A CA 1
ATOM 847 C C . GLY A 1 115 ? -6.355 4.304 20.290 1.00 98.06 115 GLY A C 1
ATOM 848 O O . GLY A 1 115 ? -5.649 3.370 20.666 1.00 98.06 115 GLY A O 1
ATOM 849 N N . ARG A 1 116 ? -7.236 4.178 19.286 1.00 98.44 116 ARG A N 1
ATOM 850 C CA . ARG A 1 116 ? -7.606 2.909 18.633 1.00 98.44 116 ARG A CA 1
ATOM 851 C C . ARG A 1 116 ? -7.471 2.979 17.109 1.00 98.44 116 ARG A C 1
ATOM 853 O O . ARG A 1 116 ? -8.418 2.710 16.371 1.00 98.44 116 ARG A O 1
ATOM 860 N N . LEU A 1 117 ? -6.269 3.316 16.644 1.00 98.88 117 LEU A N 1
ATOM 861 C CA . LEU A 1 117 ? -5.933 3.405 15.222 1.00 98.88 117 LEU A CA 1
ATOM 862 C C . LEU A 1 117 ? -5.178 2.160 14.746 1.00 98.88 117 LEU A C 1
ATOM 864 O O . LEU A 1 117 ? -4.221 1.720 15.383 1.00 98.88 117 LEU A O 1
ATOM 868 N N . GLY A 1 118 ? -5.573 1.608 13.606 1.00 98.81 118 GLY A N 1
ATOM 869 C CA . GLY A 1 118 ? -4.914 0.469 12.973 1.00 98.81 118 GLY A CA 1
ATOM 870 C C . GLY A 1 118 ? -4.644 0.687 11.491 1.00 98.81 118 GLY A C 1
ATOM 871 O O . GLY A 1 118 ? -5.112 1.651 10.884 1.00 98.81 118 GLY A O 1
ATOM 872 N N . VAL A 1 119 ? -3.899 -0.240 10.894 1.00 98.88 119 VAL A N 1
ATOM 873 C CA . VAL A 1 119 ? -3.671 -0.269 9.445 1.00 98.88 119 VAL A CA 1
ATOM 874 C C . VAL A 1 119 ? -3.899 -1.657 8.862 1.00 98.88 119 VAL A C 1
ATOM 876 O O . VAL A 1 119 ? -3.599 -2.672 9.496 1.00 98.88 119 VAL A O 1
ATOM 879 N N . VAL A 1 120 ? -4.402 -1.700 7.630 1.00 98.88 120 VAL A N 1
ATOM 880 C CA . VAL A 1 120 ? -4.550 -2.930 6.843 1.00 98.88 120 VAL A CA 1
ATOM 881 C C . VAL A 1 120 ? -3.778 -2.787 5.537 1.00 98.88 120 VAL A C 1
ATOM 883 O O . VAL A 1 120 ? -4.054 -1.899 4.734 1.00 98.88 120 VAL A O 1
ATOM 886 N N . GLY A 1 121 ? -2.822 -3.682 5.307 1.00 98.69 121 GLY A N 1
ATOM 887 C CA . GLY A 1 121 ? -2.067 -3.776 4.064 1.00 98.69 121 GLY A CA 1
ATOM 888 C C . GLY A 1 121 ? -2.524 -4.957 3.212 1.00 98.69 121 GLY A C 1
ATOM 889 O O . GLY A 1 121 ? -2.480 -6.098 3.667 1.00 98.69 121 GLY A O 1
ATOM 890 N N . ILE A 1 122 ? -2.926 -4.709 1.967 1.00 98.25 122 ILE A N 1
ATOM 891 C CA . ILE A 1 122 ? -3.365 -5.742 1.016 1.00 98.25 122 ILE A CA 1
ATOM 892 C C . ILE A 1 122 ? -2.259 -5.979 -0.017 1.00 98.25 122 ILE A C 1
ATOM 894 O O . ILE A 1 122 ? -1.766 -5.026 -0.624 1.00 98.25 122 ILE A O 1
ATOM 898 N N . CYS A 1 123 ? -1.886 -7.240 -0.270 1.00 95.81 123 CYS A N 1
ATOM 899 C CA . CYS A 1 123 ? -0.827 -7.587 -1.229 1.00 95.81 123 CYS A CA 1
ATOM 900 C C . CYS A 1 123 ? 0.475 -6.817 -0.913 1.00 95.81 123 CYS A C 1
ATOM 902 O O . CYS A 1 123 ? 0.953 -6.865 0.220 1.00 95.81 123 CYS A O 1
ATOM 904 N N . MET A 1 124 ? 1.065 -6.075 -1.854 1.00 95.38 124 MET A N 1
ATOM 905 C CA . MET A 1 124 ? 2.264 -5.273 -1.574 1.00 95.38 124 MET A CA 1
ATOM 906 C C . MET A 1 124 ? 2.048 -4.188 -0.507 1.00 95.38 124 MET A C 1
ATOM 908 O O . MET A 1 124 ? 3.019 -3.807 0.144 1.00 95.38 124 MET A O 1
ATOM 912 N N . GLY A 1 125 ? 0.801 -3.770 -0.253 1.00 97.81 125 GLY A N 1
ATOM 913 C CA . GLY A 1 125 ? 0.456 -2.884 0.861 1.00 97.81 125 GLY A CA 1
ATOM 914 C C . GLY A 1 125 ? 0.787 -3.477 2.234 1.00 97.81 125 GLY A C 1
ATOM 915 O O . GLY A 1 125 ? 0.945 -2.727 3.190 1.00 97.81 125 GLY A O 1
ATOM 916 N N . GLY A 1 126 ? 0.964 -4.802 2.343 1.00 97.75 126 GLY A N 1
ATOM 917 C CA . GLY A 1 126 ? 1.461 -5.454 3.557 1.00 97.75 126 GLY A CA 1
ATOM 918 C C . GLY A 1 126 ? 2.859 -4.978 3.962 1.00 97.75 126 GLY A C 1
ATOM 919 O O . GLY A 1 126 ? 3.077 -4.699 5.137 1.00 97.75 126 GLY A O 1
ATOM 920 N N . ASN A 1 127 ? 3.778 -4.801 3.001 1.00 97.38 127 ASN A N 1
ATOM 921 C CA . ASN A 1 127 ? 5.112 -4.253 3.280 1.00 97.38 127 ASN A CA 1
ATOM 922 C C . ASN A 1 127 ? 4.996 -2.834 3.855 1.00 97.38 127 ASN A C 1
ATOM 924 O O . ASN A 1 127 ? 5.588 -2.521 4.885 1.00 97.38 127 ASN A O 1
ATOM 928 N N . THR A 1 128 ? 4.177 -1.999 3.209 1.00 98.25 128 THR A N 1
ATOM 929 C CA . THR A 1 128 ? 3.929 -0.613 3.615 1.00 98.25 128 THR A CA 1
ATOM 930 C C . THR A 1 128 ? 3.311 -0.529 5.008 1.00 98.25 128 THR A C 1
ATOM 932 O O . THR A 1 128 ? 3.768 0.254 5.835 1.00 98.25 128 THR A O 1
ATOM 935 N N . ALA A 1 129 ? 2.306 -1.360 5.295 1.00 98.50 129 ALA A N 1
ATOM 936 C CA . ALA A 1 129 ? 1.637 -1.396 6.590 1.00 98.50 129 ALA A CA 1
ATOM 937 C C . ALA A 1 129 ? 2.582 -1.826 7.719 1.00 98.50 129 ALA A C 1
ATOM 939 O O . ALA A 1 129 ? 2.565 -1.217 8.787 1.00 98.50 129 ALA A O 1
ATOM 940 N N . VAL A 1 130 ? 3.438 -2.827 7.478 1.00 98.19 130 VAL A N 1
ATOM 941 C CA . VAL A 1 130 ? 4.445 -3.277 8.452 1.00 98.19 130 VAL A CA 1
ATOM 942 C C . VAL A 1 130 ? 5.475 -2.180 8.726 1.00 98.19 130 VAL A C 1
ATOM 944 O O . VAL A 1 130 ? 5.737 -1.891 9.888 1.00 98.19 130 VAL A O 1
ATOM 947 N N . HIS A 1 131 ? 6.010 -1.521 7.693 1.00 97.94 131 HIS A N 1
ATOM 948 C CA . HIS A 1 131 ? 6.939 -0.392 7.862 1.00 97.94 131 HIS A CA 1
ATOM 949 C C . HIS A 1 131 ? 6.309 0.796 8.587 1.00 97.94 131 HIS A C 1
ATOM 951 O O . HIS A 1 131 ? 6.890 1.335 9.528 1.00 97.94 131 HIS A O 1
ATOM 957 N N . ALA A 1 132 ? 5.098 1.197 8.197 1.00 98.38 132 ALA A N 1
ATOM 958 C CA . ALA A 1 132 ? 4.402 2.283 8.874 1.00 98.38 132 ALA A CA 1
ATOM 959 C C . ALA A 1 132 ? 4.198 1.944 10.355 1.00 98.38 132 ALA A C 1
ATOM 961 O O . ALA A 1 132 ? 4.559 2.741 11.220 1.00 98.38 132 ALA A O 1
ATOM 962 N N . ALA A 1 133 ? 3.698 0.740 10.646 1.00 98.25 133 ALA A N 1
ATOM 963 C CA . ALA A 1 133 ? 3.434 0.287 12.002 1.00 98.25 133 ALA A CA 1
ATOM 964 C C . ALA A 1 133 ? 4.705 0.076 12.834 1.00 98.25 133 ALA A C 1
ATOM 966 O O . ALA A 1 133 ? 4.637 0.258 14.044 1.00 98.25 133 ALA A O 1
ATOM 967 N N . ALA A 1 134 ? 5.845 -0.283 12.246 1.00 97.12 134 ALA A N 1
ATOM 968 C CA . ALA A 1 134 ? 7.078 -0.474 13.006 1.00 97.12 134 ALA A CA 1
ATOM 969 C C . ALA A 1 134 ? 7.545 0.824 13.687 1.00 97.12 134 ALA A C 1
ATOM 971 O O . ALA A 1 134 ? 7.948 0.771 14.847 1.00 97.12 134 ALA A O 1
ATOM 972 N N . ASP A 1 135 ? 7.413 1.979 13.019 1.00 94.88 135 ASP A N 1
ATOM 973 C CA . ASP A 1 135 ? 7.981 3.236 13.533 1.00 94.88 135 ASP A CA 1
ATOM 974 C C . ASP A 1 135 ? 6.947 4.320 13.922 1.00 94.88 135 ASP A C 1
ATOM 976 O O . ASP A 1 135 ? 7.309 5.268 14.612 1.00 94.88 135 ASP A O 1
ATOM 980 N N . ASP A 1 136 ? 5.664 4.219 13.537 1.00 97.75 136 ASP A N 1
ATOM 981 C CA . ASP A 1 136 ? 4.656 5.255 13.851 1.00 97.75 136 ASP A CA 1
ATOM 982 C C . ASP A 1 136 ? 3.861 4.941 15.134 1.00 97.75 136 ASP A C 1
ATOM 984 O O . ASP A 1 136 ? 3.014 4.045 15.115 1.00 97.75 136 ASP A O 1
ATOM 988 N N . PRO A 1 137 ? 4.032 5.673 16.249 1.00 97.19 137 PRO A N 1
ATOM 989 C CA . PRO A 1 137 ? 3.361 5.376 17.515 1.00 97.19 137 PRO A CA 1
ATOM 990 C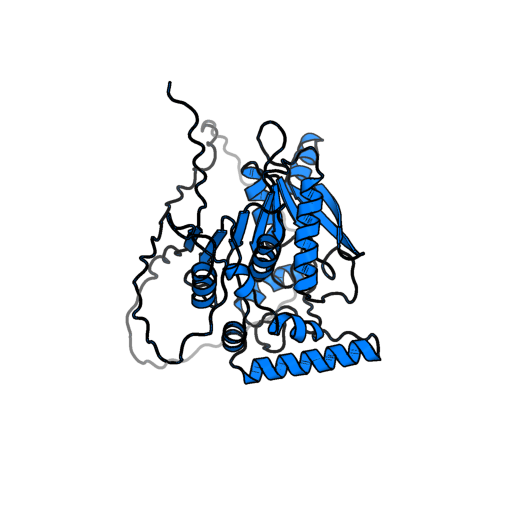 C . PRO A 1 137 ? 1.832 5.547 17.496 1.00 97.19 137 PRO A C 1
ATOM 992 O O . PRO A 1 137 ? 1.171 5.045 18.412 1.00 97.19 137 PRO A O 1
ATOM 995 N N . LEU A 1 138 ? 1.241 6.228 16.506 1.00 98.12 138 LEU A N 1
ATOM 996 C CA . LEU A 1 138 ? -0.217 6.340 16.379 1.00 98.12 138 LEU A CA 1
ATOM 997 C C . LEU A 1 138 ? -0.850 5.007 15.994 1.00 98.12 138 LEU A C 1
ATOM 999 O O . LEU A 1 138 ? -1.914 4.670 16.505 1.00 98.12 138 LEU A O 1
ATOM 1003 N N . ILE A 1 139 ? -0.170 4.218 15.164 1.00 98.75 139 ILE A N 1
ATOM 1004 C CA . ILE A 1 139 ? -0.648 2.905 14.733 1.00 98.75 139 ILE A CA 1
ATOM 1005 C C . ILE A 1 139 ? -0.539 1.930 15.905 1.00 98.75 139 ILE A C 1
ATOM 1007 O O . ILE A 1 139 ? 0.545 1.742 16.452 1.00 98.75 139 ILE A O 1
ATOM 1011 N N . LYS A 1 140 ? -1.644 1.287 16.286 1.00 98.50 140 LYS A N 1
ATOM 1012 C CA . LYS A 1 140 ? -1.725 0.355 17.425 1.00 98.50 140 LYS A CA 1
ATOM 1013 C C . LYS A 1 140 ? -1.780 -1.107 17.012 1.00 98.50 140 LYS A C 1
ATOM 1015 O O . LYS A 1 140 ? -1.371 -1.964 17.783 1.00 98.50 140 LYS A O 1
ATOM 1020 N N . VAL A 1 141 ? -2.267 -1.389 15.809 1.00 98.31 141 VAL A N 1
ATOM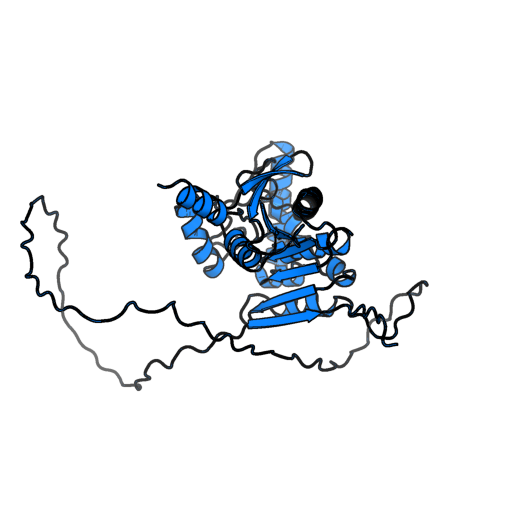 1021 C CA . VAL A 1 141 ? -2.416 -2.743 15.266 1.00 98.31 141 VAL A CA 1
ATOM 1022 C C . VAL A 1 141 ? -2.193 -2.722 13.760 1.00 98.31 141 VAL A C 1
ATOM 1024 O O . VAL A 1 141 ? -2.559 -1.758 13.083 1.00 98.31 141 VAL A O 1
ATOM 1027 N N . VAL A 1 142 ? -1.603 -3.790 13.233 1.00 98.44 142 VAL A N 1
ATOM 1028 C CA . VAL A 1 142 ? -1.399 -3.977 11.796 1.00 98.44 142 VAL A CA 1
ATOM 1029 C C . VAL A 1 142 ? -1.930 -5.336 11.354 1.00 98.44 142 VAL A C 1
ATOM 1031 O O . VAL A 1 142 ? -1.664 -6.362 11.979 1.00 98.44 142 VAL A O 1
ATOM 1034 N N . ALA A 1 143 ? -2.669 -5.343 10.247 1.00 98.50 143 ALA A N 1
ATOM 1035 C CA . ALA A 1 143 ? -3.052 -6.557 9.542 1.00 98.50 143 ALA A CA 1
ATOM 1036 C C . ALA A 1 143 ? -2.466 -6.559 8.126 1.00 98.50 143 ALA A C 1
ATOM 1038 O O . ALA A 1 143 ? -2.549 -5.562 7.410 1.00 98.50 143 ALA A O 1
ATOM 1039 N N . ALA A 1 144 ? -1.909 -7.689 7.701 1.00 98.12 144 ALA A N 1
ATOM 1040 C CA . ALA A 1 144 ? -1.473 -7.924 6.332 1.00 98.12 144 ALA A CA 1
ATOM 1041 C C . ALA A 1 144 ? -2.325 -9.034 5.705 1.00 98.12 144 ALA A C 1
ATOM 1043 O O . ALA A 1 144 ? -2.405 -10.144 6.236 1.00 98.12 144 ALA A O 1
ATOM 1044 N N . VAL A 1 145 ? -2.957 -8.741 4.568 1.00 97.75 145 VAL A N 1
ATOM 1045 C CA . VAL A 1 145 ? -3.857 -9.666 3.871 1.00 97.75 145 VAL A CA 1
ATOM 1046 C C . VAL A 1 145 ? -3.301 -10.012 2.496 1.00 97.75 145 VAL A C 1
ATOM 1048 O O . VAL A 1 145 ? -3.062 -9.138 1.662 1.00 97.75 145 VAL A O 1
ATOM 1051 N N . THR A 1 146 ? -3.083 -11.310 2.280 1.00 95.25 146 THR A N 1
ATOM 1052 C CA . THR A 1 146 ? -2.386 -11.901 1.131 1.00 95.25 146 THR A CA 1
ATOM 1053 C C . THR A 1 146 ? -1.100 -11.156 0.737 1.00 95.25 146 THR A C 1
ATOM 1055 O O . THR A 1 146 ? -0.915 -10.868 -0.448 1.00 95.25 146 THR A O 1
ATOM 1058 N N . PRO A 1 147 ? -0.227 -10.772 1.692 1.00 95.38 147 PRO A N 1
ATOM 1059 C CA . PRO A 1 147 ? 0.891 -9.899 1.378 1.00 95.38 147 PRO A CA 1
ATOM 1060 C C . PRO A 1 147 ? 1.859 -10.520 0.374 1.00 95.38 147 PRO A C 1
ATOM 1062 O O . PRO A 1 147 ? 2.261 -11.670 0.513 1.00 95.38 147 PRO A O 1
ATOM 1065 N N . HIS A 1 148 ? 2.293 -9.713 -0.591 1.00 93.25 148 HIS A N 1
ATOM 1066 C CA . HIS A 1 148 ? 3.462 -10.023 -1.406 1.00 93.25 148 HIS A CA 1
ATOM 1067 C C . HIS A 1 148 ? 4.663 -9.343 -0.756 1.00 93.25 148 HIS A C 1
ATOM 1069 O O . HIS A 1 148 ? 4.993 -8.198 -1.082 1.00 93.25 148 HIS A O 1
ATOM 1075 N N . PHE A 1 149 ? 5.240 -9.999 0.250 1.00 93.81 149 PHE A N 1
ATOM 1076 C CA . PHE A 1 149 ? 6.389 -9.444 0.948 1.00 93.81 149 PHE A CA 1
ATOM 1077 C C . PHE A 1 149 ? 7.643 -9.521 0.087 1.00 93.81 149 PHE A C 1
ATOM 1079 O O . PHE A 1 149 ? 8.026 -10.597 -0.375 1.00 93.81 149 PHE A O 1
ATOM 1086 N N . ARG A 1 150 ? 8.285 -8.372 -0.108 1.00 88.81 150 ARG A N 1
ATOM 1087 C CA . ARG A 1 150 ? 9.423 -8.249 -1.011 1.00 88.81 150 ARG A CA 1
ATOM 1088 C C . ARG A 1 150 ? 10.738 -8.438 -0.280 1.00 88.81 150 ARG A C 1
ATOM 1090 O O . ARG A 1 150 ? 10.891 -8.075 0.884 1.00 88.81 150 ARG A O 1
ATOM 1097 N N . ASN A 1 151 ? 11.662 -9.074 -0.981 1.00 89.62 151 ASN A N 1
ATOM 1098 C CA . ASN A 1 151 ? 13.083 -9.174 -0.686 1.00 89.62 151 ASN A CA 1
ATOM 1099 C C . ASN A 1 151 ? 13.763 -9.808 -1.909 1.00 89.62 151 ASN A C 1
ATOM 1101 O O . ASN A 1 151 ? 13.090 -10.363 -2.778 1.00 89.62 151 ASN A O 1
ATOM 1105 N N . ALA A 1 152 ? 15.096 -9.799 -1.951 1.00 87.88 152 ALA A N 1
ATOM 1106 C CA . ALA A 1 152 ? 15.847 -10.328 -3.091 1.00 87.88 152 ALA A CA 1
ATOM 1107 C C . ALA A 1 152 ? 15.493 -11.787 -3.458 1.00 87.88 152 ALA A C 1
ATOM 1109 O O . ALA A 1 152 ? 15.451 -12.127 -4.639 1.00 87.88 152 ALA A O 1
ATOM 1110 N N . ALA A 1 153 ? 15.215 -12.650 -2.472 1.00 88.69 153 ALA A N 1
ATOM 1111 C CA . ALA A 1 153 ? 14.857 -14.048 -2.725 1.00 88.69 153 ALA A CA 1
ATOM 1112 C C . ALA A 1 153 ? 13.429 -14.185 -3.281 1.00 88.69 153 ALA A C 1
ATOM 1114 O O . ALA A 1 153 ? 13.219 -14.900 -4.259 1.00 88.69 153 ALA A O 1
ATOM 1115 N N . ALA A 1 154 ? 12.470 -13.465 -2.693 1.00 90.25 154 ALA A N 1
ATOM 1116 C CA . ALA A 1 154 ? 11.088 -13.394 -3.162 1.00 90.25 154 ALA A CA 1
ATOM 1117 C C . ALA A 1 154 ? 11.016 -12.871 -4.605 1.00 90.25 154 ALA A C 1
ATOM 1119 O O . ALA A 1 154 ? 10.347 -13.462 -5.451 1.00 90.25 154 ALA A O 1
ATOM 1120 N N . ASP A 1 155 ? 11.769 -11.812 -4.899 1.00 91.62 155 ASP A N 1
ATOM 1121 C CA . ASP A 1 155 ? 11.805 -11.179 -6.215 1.00 91.62 155 ASP A CA 1
ATOM 1122 C C . ASP A 1 155 ? 12.463 -12.084 -7.262 1.00 91.62 155 ASP A C 1
ATOM 1124 O O . ASP A 1 155 ? 11.961 -12.194 -8.381 1.00 91.62 155 ASP A O 1
ATOM 1128 N N . ALA A 1 156 ? 13.541 -12.791 -6.903 1.00 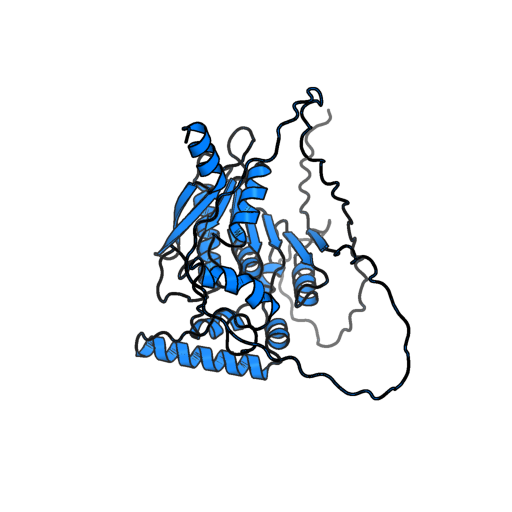91.75 156 ALA A N 1
ATOM 1129 C CA . ALA A 1 156 ? 14.150 -13.788 -7.780 1.00 91.75 156 ALA A CA 1
ATOM 1130 C C . ALA A 1 156 ? 13.185 -14.946 -8.071 1.00 91.75 156 ALA A C 1
ATOM 1132 O O . ALA A 1 156 ? 13.057 -15.352 -9.223 1.00 91.75 156 ALA A O 1
ATOM 1133 N N . GLN A 1 157 ? 12.468 -15.453 -7.067 1.00 90.31 157 GLN A N 1
ATOM 1134 C CA . GLN A 1 157 ? 11.473 -16.507 -7.271 1.00 90.31 157 GLN A CA 1
ATOM 1135 C C . GLN A 1 157 ? 10.306 -16.029 -8.148 1.00 90.31 157 GLN A C 1
ATOM 1137 O O . GLN A 1 157 ? 9.846 -16.772 -9.011 1.00 90.31 157 GLN A O 1
ATOM 1142 N N . TRP A 1 158 ? 9.849 -14.789 -7.955 1.00 87.38 158 TRP A N 1
ATOM 1143 C CA . TRP A 1 158 ? 8.744 -14.201 -8.712 1.00 87.38 158 TRP A CA 1
ATOM 1144 C C . TRP A 1 158 ? 9.101 -13.914 -10.175 1.00 87.38 158 TRP A C 1
ATOM 1146 O O . TRP A 1 158 ? 8.303 -14.186 -11.070 1.00 87.38 158 TRP A O 1
ATOM 1156 N N . LEU A 1 159 ? 10.295 -13.373 -10.430 1.00 88.56 159 LEU A N 1
ATOM 1157 C CA . LEU A 1 159 ? 10.721 -12.935 -11.764 1.00 88.56 159 LEU A CA 1
ATOM 1158 C C . LEU A 1 159 ? 11.463 -14.009 -12.571 1.00 88.56 159 LEU A C 1
ATOM 1160 O O . LEU A 1 159 ? 11.825 -13.754 -13.717 1.00 88.56 159 LEU A O 1
ATOM 1164 N N . GLY A 1 160 ? 11.682 -15.200 -12.011 1.00 89.00 160 GLY A N 1
ATOM 1165 C CA . GLY A 1 160 ? 12.347 -16.302 -12.715 1.00 89.00 160 GLY A CA 1
ATOM 1166 C C . GLY A 1 160 ? 13.877 -16.285 -12.623 1.00 89.00 160 GLY A C 1
ATOM 1167 O O . GLY A 1 160 ? 14.555 -16.820 -13.494 1.00 89.00 160 GLY A O 1
ATOM 1168 N N . GLY A 1 161 ? 14.430 -15.687 -11.569 1.00 92.75 161 GLY A N 1
ATOM 1169 C CA . GLY A 1 161 ? 15.836 -15.794 -11.183 1.00 92.75 161 GLY A CA 1
ATOM 1170 C C . GLY A 1 161 ? 16.531 -14.451 -10.962 1.00 92.75 161 GLY A C 1
ATOM 1171 O O . GLY A 1 161 ? 16.045 -13.386 -11.341 1.00 92.75 161 GLY A O 1
ATOM 1172 N N . ALA A 1 162 ? 17.726 -14.506 -10.369 1.00 93.44 162 ALA A N 1
ATOM 1173 C CA . ALA A 1 162 ? 18.523 -13.318 -10.059 1.00 93.44 162 ALA A CA 1
ATOM 1174 C C . ALA A 1 162 ? 18.930 -12.516 -11.311 1.00 93.44 162 ALA A C 1
ATOM 1176 O O . ALA A 1 162 ? 19.015 -11.292 -11.255 1.00 93.44 162 ALA A O 1
ATOM 1177 N N . GLN A 1 163 ? 19.134 -13.183 -12.454 1.00 94.06 163 GLN A N 1
ATOM 1178 C CA . GLN A 1 163 ? 19.431 -12.508 -13.723 1.00 94.06 163 GLN A CA 1
ATOM 1179 C C . GLN A 1 163 ? 18.250 -11.660 -14.213 1.00 94.06 163 GLN A C 1
ATOM 1181 O O . GLN A 1 163 ? 18.452 -10.525 -14.639 1.00 94.06 163 GLN A O 1
ATOM 1186 N N . ALA A 1 164 ? 17.019 -12.167 -14.096 1.00 92.75 164 ALA A N 1
ATOM 1187 C CA . ALA A 1 164 ? 15.819 -11.416 -14.458 1.00 92.75 164 ALA A CA 1
ATOM 1188 C C . ALA A 1 164 ? 15.619 -10.198 -13.540 1.00 92.75 164 ALA A C 1
ATOM 1190 O O . ALA A 1 164 ? 15.309 -9.107 -14.017 1.00 92.75 164 ALA A O 1
ATOM 1191 N N . VAL A 1 165 ? 15.875 -10.355 -12.235 1.00 94.31 165 VAL A N 1
ATOM 1192 C CA . VAL A 1 165 ? 15.886 -9.238 -11.271 1.00 94.31 165 VAL A CA 1
ATOM 1193 C C . VAL A 1 165 ? 16.924 -8.185 -11.666 1.00 94.31 165 VAL A C 1
ATOM 1195 O O . VAL A 1 165 ? 16.595 -7.003 -11.738 1.00 94.31 165 VAL A O 1
ATOM 1198 N N . ALA A 1 166 ? 18.161 -8.598 -11.962 1.00 95.06 166 ALA A N 1
ATOM 1199 C CA . ALA A 1 166 ? 19.235 -7.688 -12.355 1.00 95.06 166 ALA A CA 1
ATOM 1200 C C . ALA A 1 166 ? 18.906 -6.925 -13.649 1.00 95.06 166 ALA A C 1
ATOM 1202 O O . ALA A 1 166 ? 19.137 -5.720 -13.717 1.00 95.06 166 ALA A O 1
ATOM 1203 N N . ALA A 1 167 ? 18.306 -7.597 -14.636 1.00 94.75 167 ALA A N 1
ATOM 1204 C CA . ALA A 1 167 ? 17.865 -6.967 -15.877 1.00 94.75 167 ALA A CA 1
ATOM 1205 C C . ALA A 1 167 ? 16.780 -5.902 -15.636 1.00 94.75 167 ALA A C 1
ATOM 1207 O O . ALA A 1 167 ? 16.850 -4.819 -16.215 1.00 94.75 167 ALA A O 1
ATOM 1208 N N . ARG A 1 168 ? 15.811 -6.163 -14.745 1.00 94.38 168 ARG A N 1
ATOM 1209 C CA . ARG A 1 168 ? 14.801 -5.160 -14.362 1.00 94.38 168 ARG A CA 1
ATOM 1210 C C . ARG A 1 168 ? 15.395 -3.998 -13.576 1.00 94.38 168 ARG A C 1
ATOM 1212 O O . ARG A 1 168 ? 15.085 -2.847 -13.850 1.00 94.38 168 ARG A O 1
ATOM 1219 N N . LEU A 1 169 ? 16.300 -4.270 -12.639 1.00 96.12 169 LEU A N 1
ATOM 1220 C CA . LEU A 1 169 ? 17.015 -3.207 -11.931 1.00 96.12 169 LEU A CA 1
ATOM 1221 C C . LEU A 1 169 ? 17.756 -2.290 -12.908 1.00 96.12 169 LEU A C 1
ATOM 1223 O O . LEU A 1 169 ? 17.660 -1.072 -12.787 1.00 96.12 169 LEU A O 1
ATOM 1227 N N . GLU A 1 170 ? 18.459 -2.863 -13.883 1.00 97.56 170 GLU A N 1
ATOM 1228 C CA . GLU A 1 170 ? 19.192 -2.086 -14.879 1.00 97.56 170 GLU A CA 1
ATOM 1229 C C . GLU A 1 170 ? 18.261 -1.274 -15.782 1.00 97.56 170 GLU A C 1
ATOM 1231 O O . GLU A 1 170 ? 18.452 -0.070 -15.946 1.00 97.56 170 GLU A O 1
ATOM 1236 N N . ARG A 1 171 ? 17.181 -1.891 -16.270 1.00 97.38 171 ARG A N 1
ATOM 1237 C CA . ARG A 1 171 ? 16.138 -1.191 -17.024 1.00 97.38 171 ARG A CA 1
ATOM 1238 C C . ARG A 1 171 ? 15.543 -0.023 -16.231 1.00 97.38 171 ARG A C 1
ATOM 1240 O O . ARG A 1 171 ? 15.393 1.073 -16.764 1.00 97.38 171 ARG A O 1
ATOM 1247 N N . GLY A 1 172 ? 15.247 -0.233 -14.950 1.00 97.81 172 GLY A N 1
ATOM 1248 C CA . GLY A 1 172 ? 14.763 0.809 -14.050 1.00 97.81 172 GLY A CA 1
ATOM 1249 C C . GLY A 1 172 ? 15.751 1.968 -13.891 1.00 97.81 172 GLY A C 1
ATOM 1250 O O . GLY A 1 172 ? 15.332 3.125 -13.911 1.00 97.81 172 GLY A O 1
ATOM 1251 N N . ARG A 1 173 ? 17.058 1.687 -13.776 1.00 98.50 173 ARG A N 1
ATOM 1252 C CA . ARG A 1 173 ? 18.102 2.729 -13.702 1.00 98.50 173 ARG A CA 1
ATOM 1253 C C . ARG A 1 173 ? 18.179 3.545 -14.987 1.00 98.50 173 ARG A C 1
ATOM 1255 O O . ARG A 1 173 ? 18.251 4.766 -14.911 1.00 98.50 173 ARG A O 1
ATOM 1262 N N . GLN A 1 174 ? 18.114 2.893 -16.144 1.00 98.50 174 GLN A N 1
ATOM 1263 C CA . GLN A 1 174 ? 18.128 3.565 -17.447 1.00 98.50 174 GLN A CA 1
ATOM 1264 C C . GLN A 1 174 ? 16.892 4.452 -17.643 1.00 98.50 174 GLN A C 1
ATOM 1266 O O . GLN A 1 174 ? 17.016 5.607 -18.057 1.00 98.50 174 GLN A O 1
ATOM 1271 N N . ALA A 1 175 ? 15.709 3.954 -17.274 1.00 98.38 175 ALA A N 1
ATOM 1272 C CA . ALA A 1 175 ? 14.473 4.733 -17.307 1.00 98.38 175 ALA A CA 1
ATOM 1273 C C . ALA A 1 175 ? 14.528 5.929 -16.343 1.00 98.38 175 ALA A C 1
ATOM 1275 O O . ALA A 1 175 ? 14.107 7.028 -16.700 1.00 98.38 175 ALA A O 1
ATOM 1276 N N . LYS A 1 176 ? 15.096 5.743 -15.143 1.00 98.12 176 LYS A N 1
ATOM 1277 C CA . LYS A 1 176 ? 15.301 6.829 -14.176 1.00 98.12 176 LYS A CA 1
ATOM 1278 C C . LYS A 1 176 ? 16.254 7.897 -14.719 1.00 98.12 176 LYS A C 1
ATOM 1280 O O . LYS A 1 176 ? 15.899 9.069 -14.703 1.00 98.12 176 LYS A O 1
ATOM 1285 N N . ALA A 1 177 ? 17.405 7.500 -15.260 1.00 98.38 177 ALA A N 1
ATOM 1286 C CA . ALA A 1 177 ? 18.368 8.427 -15.856 1.00 98.38 177 ALA A CA 1
ATOM 1287 C C . ALA A 1 177 ? 17.765 9.204 -17.041 1.00 98.38 177 ALA A C 1
ATOM 1289 O O . ALA A 1 177 ? 17.990 10.402 -17.190 1.00 98.38 177 ALA A O 1
ATOM 1290 N N . THR A 1 178 ? 16.943 8.539 -17.858 1.00 98.50 178 THR A N 1
ATOM 1291 C CA . THR A 1 178 ? 16.196 9.179 -18.950 1.00 98.50 178 THR A CA 1
ATOM 1292 C C . THR A 1 178 ? 15.229 10.237 -18.425 1.00 98.50 178 THR A C 1
ATOM 1294 O O . THR A 1 178 ? 15.201 11.352 -18.951 1.00 98.50 178 THR A O 1
ATOM 1297 N N . TYR A 1 179 ? 14.453 9.909 -17.390 1.00 98.19 179 TYR A N 1
ATOM 1298 C CA . TYR A 1 179 ? 13.536 10.853 -16.756 1.00 98.19 179 TYR A CA 1
ATOM 1299 C C . TYR A 1 179 ? 14.285 12.054 -16.169 1.00 98.19 179 TYR A C 1
ATOM 1301 O O . TYR A 1 179 ? 13.913 13.191 -16.441 1.00 98.19 179 TYR A O 1
ATOM 1309 N N . GLU A 1 180 ? 15.379 11.824 -15.445 1.00 97.56 180 GLU A N 1
ATOM 1310 C CA . GLU A 1 180 ? 16.196 12.891 -14.854 1.00 97.56 180 GLU A CA 1
ATOM 1311 C C . GLU A 1 180 ? 16.814 13.814 -15.915 1.00 97.56 180 GLU A C 1
ATOM 1313 O O . GLU A 1 180 ? 16.889 15.023 -15.708 1.00 97.56 180 GLU A O 1
ATOM 1318 N N . ALA A 1 181 ? 17.214 13.273 -17.069 1.00 98.31 181 ALA A N 1
ATOM 1319 C CA . ALA A 1 181 ? 17.818 14.056 -18.145 1.00 98.31 181 ALA A CA 1
ATOM 1320 C C . ALA A 1 181 ? 16.802 14.797 -19.032 1.00 98.31 181 ALA A C 1
ATOM 1322 O O . ALA A 1 181 ? 17.142 15.819 -19.625 1.00 98.31 181 ALA A O 1
ATOM 1323 N N . THR A 1 182 ? 15.581 14.271 -19.187 1.00 98.19 182 THR A N 1
ATOM 1324 C CA . THR A 1 182 ? 14.652 14.725 -20.245 1.00 98.19 182 THR A CA 1
ATOM 1325 C C . THR A 1 182 ? 13.235 15.043 -19.772 1.00 98.19 182 THR A C 1
ATOM 1327 O O . THR A 1 182 ? 12.446 15.577 -20.546 1.00 98.19 182 THR A O 1
ATOM 1330 N N . GLY A 1 183 ? 12.868 14.667 -18.547 1.00 97.69 183 GLY A N 1
ATOM 1331 C CA . GLY A 1 183 ? 11.489 14.689 -18.048 1.00 97.69 183 GLY A CA 1
ATOM 1332 C C . GLY A 1 183 ? 10.578 13.613 -18.655 1.00 97.69 183 GLY A C 1
ATOM 1333 O O . GLY A 1 183 ? 9.425 13.483 -18.246 1.00 97.69 183 GLY A O 1
ATOM 1334 N N . ARG A 1 184 ? 11.059 12.811 -19.618 1.00 98.00 184 ARG A N 1
ATOM 1335 C CA . ARG A 1 184 ? 10.266 11.756 -20.259 1.00 98.00 184 ARG A CA 1
ATOM 1336 C C . ARG A 1 184 ? 10.171 10.530 -19.357 1.00 98.00 184 ARG A C 1
ATOM 1338 O O . ARG A 1 184 ? 11.183 9.936 -18.997 1.00 98.00 184 ARG A O 1
ATOM 1345 N N . VAL A 1 185 ? 8.944 10.107 -19.068 1.00 98.31 185 VAL A N 1
ATOM 1346 C CA . VAL A 1 185 ? 8.668 8.887 -18.304 1.00 98.31 185 VAL A CA 1
ATOM 1347 C C . VAL A 1 185 ? 8.447 7.717 -19.255 1.00 98.31 185 VAL A C 1
ATOM 1349 O O . VAL A 1 185 ? 7.717 7.824 -20.242 1.00 98.31 185 VAL A O 1
ATOM 1352 N N . GLU A 1 186 ? 9.069 6.585 -18.947 1.00 98.38 186 GLU A N 1
ATOM 1353 C CA . GLU A 1 186 ? 8.851 5.331 -19.662 1.00 98.38 186 GLU A CA 1
ATOM 1354 C C . GLU A 1 186 ? 7.856 4.461 -18.905 1.00 98.38 186 GLU A C 1
ATOM 1356 O O . GLU A 1 186 ? 8.008 4.221 -17.705 1.00 98.38 186 GLU A O 1
ATOM 1361 N N . TYR A 1 187 ? 6.844 3.974 -19.622 1.00 98.00 187 TYR A N 1
ATOM 1362 C CA . TYR A 1 187 ? 5.772 3.165 -19.060 1.00 98.00 187 TYR A CA 1
ATOM 1363 C C . TYR A 1 187 ? 5.728 1.780 -19.694 1.00 98.00 187 TYR A C 1
ATOM 1365 O O . TYR A 1 187 ? 5.895 1.611 -20.902 1.00 98.00 187 TYR A O 1
ATOM 1373 N N . VAL A 1 188 ? 5.410 0.793 -18.865 1.00 97.31 188 VAL A N 1
ATOM 1374 C CA . VAL A 1 188 ? 4.950 -0.534 -19.285 1.00 97.31 188 VAL A CA 1
ATOM 1375 C C . VAL A 1 188 ? 3.560 -0.785 -18.702 1.00 97.31 188 VAL A C 1
ATOM 1377 O O . VAL A 1 188 ? 3.159 -0.092 -17.763 1.00 97.31 188 VAL A O 1
ATOM 1380 N N . PRO A 1 189 ? 2.805 -1.773 -19.213 1.00 96.81 189 PRO A N 1
ATOM 1381 C CA . PRO A 1 189 ? 1.577 -2.192 -18.555 1.00 96.81 189 PRO A CA 1
ATOM 1382 C C . PRO A 1 189 ? 1.805 -2.553 -17.080 1.00 96.81 189 PRO A C 1
ATOM 1384 O O . PRO A 1 189 ? 2.832 -3.135 -16.713 1.00 96.81 189 PRO A O 1
ATOM 1387 N N . GLY A 1 190 ? 0.826 -2.236 -16.235 1.00 95.12 190 GLY A N 1
ATOM 1388 C CA . GLY A 1 190 ? 0.777 -2.698 -14.849 1.00 95.12 190 GLY A CA 1
ATOM 1389 C C . GLY A 1 190 ? 0.550 -4.209 -14.762 1.00 95.12 190 GLY A C 1
ATOM 1390 O O . GLY A 1 190 ? 1.219 -4.876 -13.982 1.00 95.12 190 GLY A O 1
ATOM 1391 N N . VAL A 1 191 ? -0.318 -4.767 -15.611 1.00 95.25 191 VAL A N 1
ATOM 1392 C CA . VAL A 1 191 ? -0.575 -6.208 -15.756 1.00 95.25 191 VAL A CA 1
ATOM 1393 C C . VAL A 1 191 ? -0.572 -6.637 -17.218 1.00 95.25 191 VAL A C 1
ATOM 1395 O O . VAL A 1 191 ? -0.977 -5.885 -18.107 1.00 95.25 191 VAL A O 1
ATOM 1398 N N . HIS A 1 192 ? -0.178 -7.887 -17.463 1.00 95.62 192 HIS A N 1
ATOM 1399 C CA . HIS A 1 192 ? -0.344 -8.550 -18.754 1.00 95.62 192 HIS A CA 1
ATOM 1400 C C . HIS A 1 192 ? -0.319 -10.075 -18.584 1.00 95.62 192 HIS A C 1
ATOM 1402 O O . HIS A 1 192 ? 0.454 -10.603 -17.788 1.00 95.62 192 HIS A O 1
ATOM 1408 N N . SER A 1 193 ? -1.134 -10.794 -19.359 1.00 94.25 193 SER A N 1
ATOM 1409 C CA . SER A 1 193 ? -1.285 -12.253 -19.245 1.00 94.25 193 SER A CA 1
ATOM 1410 C C . SER A 1 193 ? -0.024 -13.037 -19.631 1.00 94.25 193 SER A C 1
ATOM 1412 O O . SER A 1 193 ? 0.311 -14.010 -18.962 1.00 94.25 193 SER A O 1
ATOM 1414 N N . GLN A 1 194 ? 0.658 -12.617 -20.705 1.00 91.19 194 GLN A N 1
ATOM 1415 C CA . GLN A 1 194 ? 1.817 -13.325 -21.278 1.00 91.19 194 GLN A CA 1
ATOM 1416 C C . GLN A 1 194 ? 3.174 -12.605 -21.169 1.00 91.19 194 GLN A C 1
ATOM 1418 O O . GLN A 1 194 ? 4.205 -13.265 -21.087 1.00 91.19 194 GLN A O 1
ATOM 1423 N N . ARG A 1 195 ? 3.203 -11.268 -21.195 1.00 91.19 195 ARG A N 1
ATOM 1424 C CA . ARG A 1 195 ? 4.444 -10.490 -21.120 1.00 91.19 195 ARG A CA 1
ATOM 1425 C C . ARG A 1 195 ? 5.049 -10.564 -19.722 1.00 91.19 195 ARG A C 1
ATOM 1427 O O . ARG A 1 195 ? 4.331 -10.460 -18.732 1.00 91.19 195 ARG A O 1
ATOM 1434 N N . THR A 1 196 ? 6.371 -10.681 -19.654 1.00 86.31 196 THR A N 1
ATOM 1435 C CA . THR A 1 196 ? 7.147 -10.745 -18.403 1.00 86.31 196 THR A CA 1
ATOM 1436 C C . THR A 1 196 ? 7.805 -9.413 -18.036 1.00 86.31 196 THR A C 1
ATOM 1438 O O . THR A 1 196 ? 8.245 -9.228 -16.905 1.00 86.31 196 THR A O 1
ATOM 1441 N N . ASP A 1 197 ? 7.825 -8.456 -18.963 1.00 87.50 197 ASP A N 1
ATOM 1442 C CA . ASP A 1 197 ? 8.457 -7.143 -18.822 1.00 87.50 197 ASP A CA 1
ATOM 1443 C C . ASP A 1 197 ? 7.529 -6.075 -18.197 1.00 87.50 197 ASP A C 1
ATOM 1445 O O . ASP A 1 197 ? 7.868 -4.892 -18.180 1.00 87.50 197 ASP A O 1
ATOM 1449 N N . VAL A 1 198 ? 6.372 -6.486 -17.672 1.00 92.94 198 VAL A N 1
ATOM 1450 C CA . VAL A 1 198 ? 5.301 -5.641 -17.100 1.00 92.94 198 VAL A CA 1
ATOM 1451 C C . VAL A 1 198 ? 5.371 -5.579 -15.573 1.00 92.94 198 VAL A C 1
ATOM 1453 O O . VAL A 1 198 ? 6.128 -6.334 -14.970 1.00 92.94 198 VAL A O 1
ATOM 1456 N N . GLY A 1 199 ? 4.609 -4.702 -14.912 1.00 90.25 199 GLY A N 1
ATOM 1457 C CA . GLY A 1 199 ? 4.620 -4.583 -13.441 1.00 90.25 199 GLY A CA 1
ATOM 1458 C C . GLY A 1 199 ? 4.350 -5.916 -12.722 1.00 90.25 199 GLY A C 1
ATOM 1459 O O . GLY A 1 199 ? 5.205 -6.431 -12.004 1.00 90.25 199 GLY A O 1
ATOM 1460 N N . MET A 1 200 ? 3.182 -6.504 -12.977 1.00 92.06 200 MET A N 1
ATOM 1461 C CA . MET A 1 200 ? 2.707 -7.772 -12.424 1.00 92.06 200 MET A CA 1
ATOM 1462 C C . MET A 1 200 ? 2.366 -8.739 -13.573 1.00 92.06 200 MET A C 1
ATOM 1464 O O . MET A 1 200 ? 1.260 -8.683 -14.123 1.00 92.06 200 MET A O 1
ATOM 1468 N N . PRO A 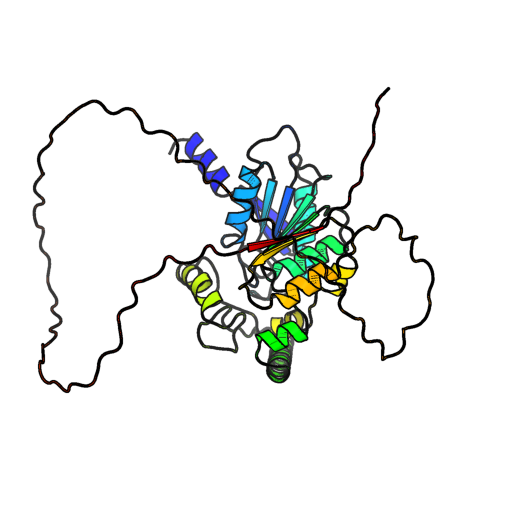1 201 ? 3.309 -9.607 -13.980 1.00 90.81 201 PRO A N 1
ATOM 1469 C CA . PRO A 1 201 ? 3.086 -10.550 -15.069 1.00 90.81 201 PRO A CA 1
ATOM 1470 C C . PRO A 1 201 ? 2.179 -11.715 -14.648 1.00 90.81 201 PRO A C 1
ATOM 1472 O O . PRO A 1 201 ? 2.131 -12.108 -13.481 1.00 90.81 201 PRO A O 1
ATOM 1475 N N . GLY A 1 202 ? 1.501 -12.311 -15.629 1.00 89.88 202 GLY A N 1
ATOM 1476 C CA . GLY A 1 202 ? 0.798 -13.584 -15.489 1.00 89.88 202 GLY A CA 1
ATOM 1477 C C . GLY A 1 202 ? -0.725 -13.484 -15.544 1.00 89.88 202 GLY A C 1
ATOM 1478 O O . GLY A 1 202 ? -1.336 -12.429 -15.366 1.00 89.88 202 GLY A O 1
ATOM 1479 N N . LEU A 1 203 ? -1.359 -14.635 -15.786 1.00 90.12 203 LEU A N 1
ATOM 1480 C CA . LEU A 1 203 ? -2.802 -14.727 -16.019 1.00 90.12 203 LEU A CA 1
ATOM 1481 C C . LEU A 1 203 ? -3.636 -14.329 -14.794 1.00 90.12 203 LEU A C 1
ATOM 1483 O O . LEU A 1 203 ? -4.665 -13.675 -14.945 1.00 90.12 203 LEU A O 1
ATOM 1487 N N . ALA A 1 204 ? -3.203 -14.707 -13.589 1.00 88.31 204 ALA A N 1
ATOM 1488 C CA . ALA A 1 204 ? -3.956 -14.464 -12.360 1.00 88.31 204 ALA A CA 1
ATOM 1489 C C . ALA A 1 204 ? -4.153 -12.965 -12.046 1.00 88.31 204 ALA A C 1
ATOM 1491 O O . ALA A 1 204 ? -5.311 -12.556 -11.934 1.00 88.31 204 ALA A O 1
ATOM 1492 N N . PRO A 1 205 ? -3.097 -12.123 -11.946 1.00 91.19 205 PRO A N 1
ATOM 1493 C CA . PRO A 1 205 ? -3.295 -10.686 -11.767 1.00 91.19 205 PRO A CA 1
ATOM 1494 C C . PRO A 1 205 ? -4.018 -10.077 -12.975 1.00 91.19 205 PRO A C 1
ATOM 1496 O O . PRO A 1 205 ? -4.986 -9.343 -12.796 1.00 91.19 205 PRO A O 1
ATOM 1499 N N . TRP A 1 206 ? -3.637 -10.443 -14.203 1.00 94.56 206 TRP A N 1
ATOM 1500 C CA . TRP A 1 206 ? -4.272 -9.899 -15.405 1.00 94.56 206 TRP A CA 1
ATOM 1501 C C . TRP A 1 206 ? -5.794 -10.093 -15.421 1.00 94.56 206 TRP A C 1
ATOM 1503 O O . TRP A 1 206 ? -6.519 -9.134 -15.656 1.00 94.56 206 TRP A O 1
ATOM 1513 N N . THR A 1 207 ? -6.289 -11.285 -15.076 1.00 93.00 207 THR A N 1
ATOM 1514 C CA . THR A 1 207 ? -7.733 -11.591 -15.080 1.00 93.00 207 THR A CA 1
ATOM 1515 C C . THR A 1 207 ? -8.529 -10.684 -14.138 1.00 93.00 207 THR A C 1
ATOM 1517 O O . THR A 1 207 ? -9.670 -10.348 -14.433 1.00 93.00 207 THR A O 1
ATOM 1520 N N . TRP A 1 208 ? -7.947 -10.269 -13.009 1.00 92.56 208 TRP A N 1
ATOM 1521 C CA . TRP A 1 208 ? -8.639 -9.420 -12.036 1.00 92.56 208 TRP A CA 1
ATOM 1522 C C . TRP A 1 208 ? -8.562 -7.924 -12.372 1.00 92.56 208 TRP A C 1
ATOM 1524 O O . TRP A 1 208 ? -9.522 -7.183 -12.153 1.00 92.56 208 TRP A O 1
ATOM 1534 N N . TYR A 1 209 ? -7.418 -7.471 -12.889 1.00 94.19 209 TYR A N 1
ATOM 1535 C CA . TYR A 1 209 ? -7.165 -6.058 -13.180 1.00 94.19 209 TYR A CA 1
ATOM 1536 C C . TYR A 1 209 ? -7.675 -5.622 -14.560 1.00 94.19 209 TYR A C 1
ATOM 1538 O O . TYR A 1 209 ? -8.096 -4.476 -14.704 1.00 94.19 209 TYR A O 1
ATOM 1546 N N . GLN A 1 210 ? -7.659 -6.507 -15.566 1.00 92.38 210 GLN A N 1
ATOM 1547 C CA . GLN A 1 210 ? -8.000 -6.147 -16.947 1.00 92.38 210 GLN A CA 1
ATOM 1548 C C . GLN A 1 210 ? -9.435 -5.631 -17.064 1.00 92.38 210 GLN A C 1
ATOM 1550 O O . GLN A 1 210 ? -9.643 -4.584 -17.661 1.00 92.38 210 GLN A O 1
ATOM 1555 N N . GLU A 1 211 ? -10.406 -6.284 -16.419 1.00 91.62 211 GLU A N 1
ATOM 1556 C CA . GLU A 1 211 ? -11.804 -5.827 -16.443 1.00 91.62 211 GLU A CA 1
ATOM 1557 C C . GLU A 1 211 ? -11.950 -4.397 -15.890 1.00 91.62 211 GLU A C 1
ATOM 1559 O O . GLU A 1 211 ? -12.747 -3.595 -16.372 1.00 91.62 211 GLU A O 1
ATOM 1564 N N . GLN A 1 212 ? -11.157 -4.048 -14.877 1.00 92.00 212 GLN A N 1
ATOM 1565 C CA . GLN A 1 212 ? -11.194 -2.722 -14.260 1.00 92.00 212 GLN A CA 1
ATOM 1566 C C . GLN A 1 212 ? -10.542 -1.665 -15.158 1.00 92.00 212 GLN A C 1
ATOM 1568 O O . GLN A 1 212 ? -11.028 -0.534 -15.212 1.00 92.00 212 GLN A O 1
ATOM 1573 N N . ALA A 1 213 ? -9.489 -2.046 -15.889 1.00 92.81 213 ALA A N 1
ATOM 1574 C CA . ALA A 1 213 ? -8.886 -1.210 -16.921 1.00 92.81 213 ALA A CA 1
ATOM 1575 C C . ALA A 1 213 ? -9.845 -0.978 -18.097 1.00 92.81 213 ALA A C 1
ATOM 1577 O O . ALA A 1 213 ? -10.038 0.163 -18.508 1.00 92.81 213 ALA A O 1
ATOM 1578 N N . ASP A 1 214 ? -10.517 -2.029 -18.579 1.00 92.94 214 ASP A N 1
ATOM 1579 C CA . ASP A 1 214 ? -11.488 -1.953 -19.682 1.00 92.94 214 ASP A CA 1
ATOM 1580 C C . ASP A 1 214 ? -12.679 -1.044 -19.343 1.00 92.94 214 ASP A C 1
ATOM 1582 O O . ASP A 1 214 ? -13.249 -0.384 -20.210 1.00 92.94 214 ASP A O 1
ATOM 1586 N N . ARG A 1 215 ? -13.036 -0.974 -18.056 1.00 92.44 215 ARG A N 1
ATOM 1587 C CA . ARG A 1 215 ? -14.077 -0.085 -17.523 1.00 92.44 215 ARG A CA 1
ATOM 1588 C C . ARG A 1 215 ? -13.598 1.345 -17.251 1.00 92.44 215 ARG A C 1
ATOM 1590 O O . ARG A 1 215 ? -14.398 2.155 -16.792 1.00 92.44 215 ARG A O 1
ATOM 1597 N N . GLY A 1 216 ? -12.319 1.651 -17.473 1.00 92.38 216 GLY A N 1
ATOM 1598 C CA . GLY A 1 216 ? -11.729 2.966 -17.209 1.00 92.38 216 GLY A CA 1
ATOM 1599 C C . GLY A 1 216 ? -11.612 3.328 -15.725 1.00 92.38 216 GLY A C 1
ATOM 1600 O O . GLY A 1 216 ? -11.410 4.492 -15.400 1.00 92.38 216 GLY A O 1
ATOM 1601 N N . VAL A 1 217 ? -11.749 2.356 -14.815 1.00 91.56 217 VAL A N 1
ATOM 1602 C CA . VAL A 1 217 ? -11.621 2.582 -13.362 1.00 91.56 217 VAL A CA 1
ATOM 1603 C C . VAL A 1 217 ? -10.155 2.722 -12.960 1.00 91.56 217 VAL A C 1
ATOM 1605 O O . VAL A 1 217 ? -9.835 3.411 -11.998 1.00 91.56 217 VAL A O 1
ATOM 1608 N N . TRP A 1 218 ? -9.261 2.043 -13.676 1.00 95.00 218 TRP A N 1
ATOM 1609 C CA . TRP A 1 218 ? -7.849 1.952 -13.338 1.00 95.00 218 TRP A CA 1
ATOM 1610 C C . TRP A 1 218 ? -6.978 2.068 -14.587 1.00 95.00 218 TRP A C 1
ATOM 1612 O O . TRP A 1 218 ? -7.242 1.432 -15.606 1.00 95.00 218 TRP A O 1
ATOM 1622 N N . GLU A 1 219 ? -5.914 2.858 -14.498 1.00 94.38 219 GLU A N 1
ATOM 1623 C CA . GLU A 1 219 ? -4.917 2.980 -15.557 1.00 94.38 219 GLU A CA 1
ATOM 1624 C C . GLU A 1 219 ? -3.945 1.792 -15.515 1.00 94.38 219 GLU A C 1
ATOM 1626 O O . GLU A 1 219 ? -3.190 1.610 -14.560 1.00 94.38 219 GLU A O 1
ATOM 1631 N N . ASN A 1 220 ? -3.936 0.964 -16.565 1.00 96.19 220 ASN A N 1
ATOM 1632 C CA . ASN A 1 220 ? -3.010 -0.166 -16.665 1.00 96.19 220 ASN A CA 1
ATOM 1633 C C . ASN A 1 220 ? -1.590 0.303 -17.037 1.00 96.19 220 ASN A C 1
ATOM 1635 O O . ASN A 1 220 ? -1.087 0.002 -18.121 1.00 96.19 220 ASN A O 1
ATOM 1639 N N . GLN A 1 221 ? -0.946 1.053 -16.143 1.00 95.81 221 GLN A N 1
ATOM 1640 C CA . GLN A 1 221 ? 0.360 1.671 -16.358 1.00 95.81 221 GLN A CA 1
ATOM 1641 C C . GLN A 1 221 ? 1.275 1.566 -15.132 1.00 95.81 221 GLN A C 1
ATOM 1643 O O . GLN A 1 221 ? 0.870 1.704 -13.975 1.00 95.81 221 GLN A O 1
ATOM 1648 N N . HIS A 1 222 ? 2.557 1.355 -15.409 1.00 95.81 222 HIS A N 1
ATOM 1649 C CA . HIS A 1 222 ? 3.633 1.263 -14.435 1.00 95.81 222 HIS A CA 1
ATOM 1650 C C . HIS A 1 222 ? 4.850 2.030 -14.954 1.00 95.81 222 HIS A C 1
ATOM 1652 O O . HIS A 1 222 ? 5.379 1.693 -16.016 1.00 95.81 222 HIS A O 1
ATOM 1658 N N . ALA A 1 223 ? 5.293 3.056 -14.221 1.00 98.19 223 ALA A N 1
ATOM 1659 C CA . ALA A 1 223 ? 6.512 3.779 -14.566 1.00 98.19 223 ALA A CA 1
ATOM 1660 C C . ALA A 1 223 ? 7.720 2.854 -14.371 1.00 98.19 223 ALA A C 1
ATOM 1662 O O . ALA A 1 223 ? 7.971 2.390 -13.257 1.00 98.19 223 ALA A O 1
ATOM 1663 N N . VAL A 1 224 ? 8.483 2.601 -15.433 1.00 98.19 224 VAL A N 1
ATOM 1664 C CA . VAL A 1 224 ? 9.591 1.629 -15.451 1.00 98.19 224 VAL A CA 1
ATOM 1665 C C . VAL A 1 224 ? 10.667 1.972 -14.420 1.00 98.19 224 VAL A C 1
ATOM 1667 O O . VAL A 1 224 ? 11.232 1.085 -13.785 1.00 98.19 224 VAL A O 1
ATOM 1670 N N . MET A 1 225 ? 10.900 3.261 -14.169 1.00 97.81 225 MET A N 1
ATOM 1671 C CA . MET A 1 225 ? 11.863 3.718 -13.163 1.00 97.81 225 MET A CA 1
ATOM 1672 C C . MET A 1 225 ? 11.520 3.291 -11.724 1.00 97.81 225 MET A C 1
ATOM 1674 O O . MET A 1 225 ? 12.401 3.263 -10.864 1.00 97.81 225 MET A O 1
ATOM 1678 N N . SER A 1 226 ? 10.270 2.888 -11.465 1.00 97.25 226 SER A N 1
ATOM 1679 C CA . SER A 1 226 ? 9.854 2.341 -10.169 1.00 97.25 226 SER A CA 1
ATOM 1680 C C . SER A 1 226 ? 10.562 1.029 -9.820 1.00 97.25 226 SER A C 1
ATOM 1682 O O . SER A 1 226 ? 10.625 0.653 -8.652 1.00 97.25 226 SER A O 1
ATOM 1684 N N . GLU A 1 227 ? 11.092 0.310 -10.815 1.00 95.38 227 GLU A N 1
ATOM 1685 C CA . GLU A 1 227 ? 11.737 -0.995 -10.625 1.00 95.38 227 GLU A CA 1
ATOM 1686 C C . GLU A 1 227 ? 12.885 -0.930 -9.627 1.00 95.38 227 GLU A C 1
ATOM 1688 O O . GLU A 1 227 ? 13.014 -1.829 -8.800 1.00 95.38 227 GLU A O 1
ATOM 1693 N N . VAL A 1 228 ? 13.663 0.155 -9.645 1.00 94.31 228 VAL A N 1
ATOM 1694 C CA . VAL A 1 228 ? 14.784 0.344 -8.718 1.00 94.31 228 VAL A CA 1
ATOM 1695 C C . VAL A 1 228 ? 14.289 0.389 -7.277 1.00 94.31 228 VAL A C 1
ATOM 1697 O O . VAL A 1 228 ? 14.786 -0.361 -6.436 1.00 94.31 228 VAL A O 1
ATOM 1700 N N . ALA A 1 229 ? 13.295 1.236 -6.998 1.00 93.75 229 ALA A N 1
ATOM 1701 C CA . ALA A 1 229 ? 12.760 1.406 -5.653 1.00 93.75 229 ALA A CA 1
ATOM 1702 C C . ALA A 1 229 ? 12.054 0.131 -5.174 1.00 93.75 229 ALA A C 1
ATOM 1704 O O . ALA A 1 229 ? 12.268 -0.311 -4.052 1.00 93.75 229 ALA A O 1
ATOM 1705 N N . LEU A 1 230 ? 11.266 -0.505 -6.042 1.00 92.81 230 LEU A N 1
ATOM 1706 C CA . LEU A 1 230 ? 10.494 -1.690 -5.692 1.00 92.81 230 LEU A CA 1
ATOM 1707 C C . LEU A 1 230 ? 11.353 -2.944 -5.464 1.00 92.81 230 LEU A C 1
ATOM 1709 O O . LEU A 1 230 ? 11.105 -3.664 -4.502 1.00 92.81 230 LEU A O 1
ATOM 1713 N N . LEU A 1 231 ? 12.329 -3.226 -6.339 1.00 92.94 231 LEU A N 1
ATOM 1714 C CA . LEU A 1 231 ? 13.198 -4.418 -6.252 1.00 92.94 231 LEU A CA 1
ATOM 1715 C C . LEU A 1 231 ? 14.289 -4.285 -5.182 1.00 92.94 231 LEU A C 1
ATOM 1717 O O . LEU A 1 231 ? 14.906 -5.277 -4.804 1.00 92.94 231 LEU A O 1
ATOM 1721 N N . SER A 1 232 ? 14.529 -3.068 -4.691 1.00 89.62 232 SER A N 1
ATOM 1722 C CA . SER A 1 232 ? 15.455 -2.816 -3.579 1.00 89.62 232 SER A CA 1
ATOM 1723 C C . SER A 1 232 ? 14.745 -2.737 -2.224 1.00 89.62 232 SER A C 1
ATOM 1725 O O . SER A 1 232 ? 15.406 -2.571 -1.201 1.00 89.62 232 SER A O 1
ATOM 1727 N N . TYR A 1 233 ? 13.413 -2.829 -2.202 1.00 93.12 233 TYR A N 1
ATOM 1728 C CA . TYR A 1 233 ? 12.614 -2.670 -0.993 1.00 93.12 233 TYR A CA 1
ATOM 1729 C C . TYR A 1 233 ? 12.317 -4.010 -0.321 1.00 93.12 233 TYR A C 1
ATOM 1731 O O . TYR A 1 233 ? 11.935 -4.987 -0.964 1.00 93.12 233 TYR A O 1
ATOM 1739 N N . GLU A 1 234 ? 12.443 -4.036 1.002 1.00 93.38 234 GLU A N 1
ATOM 1740 C CA . GLU A 1 234 ? 12.126 -5.191 1.837 1.00 93.38 234 GLU A CA 1
ATOM 1741 C C . GLU A 1 234 ? 11.443 -4.746 3.128 1.00 93.38 234 GLU A C 1
ATOM 1743 O O . GLU A 1 234 ? 11.679 -3.632 3.587 1.00 93.38 234 GLU A O 1
ATOM 1748 N N . SER A 1 235 ? 10.595 -5.593 3.718 1.00 94.75 235 SER A N 1
ATOM 1749 C CA . SER A 1 235 ? 9.918 -5.309 5.000 1.00 94.75 235 SER A CA 1
ATOM 1750 C C . SER A 1 235 ? 10.247 -6.284 6.123 1.00 94.75 235 SER A C 1
ATOM 1752 O O . SER A 1 235 ? 9.630 -6.229 7.187 1.00 94.75 235 SER A O 1
ATOM 1754 N N . LEU A 1 236 ? 11.211 -7.175 5.914 1.00 94.06 236 LEU A N 1
ATOM 1755 C CA . LEU A 1 236 ? 11.602 -8.157 6.912 1.00 94.06 236 LEU A CA 1
ATOM 1756 C C . LEU A 1 236 ? 12.298 -7.472 8.092 1.00 94.06 236 LEU A C 1
ATOM 1758 O O . LEU A 1 236 ? 12.033 -7.820 9.242 1.00 94.06 236 LEU A O 1
ATOM 1762 N N . SER A 1 237 ? 13.129 -6.458 7.827 1.00 94.62 237 SER A N 1
ATOM 1763 C CA . SER A 1 237 ? 13.766 -5.668 8.887 1.00 94.62 237 SER A CA 1
ATOM 1764 C C . SER A 1 237 ? 12.749 -4.898 9.733 1.00 94.62 237 SER A C 1
ATOM 1766 O O . SER A 1 237 ? 12.912 -4.812 10.949 1.00 94.62 237 SER A O 1
ATOM 1768 N N . ALA A 1 238 ? 11.689 -4.367 9.119 1.00 95.81 238 ALA A N 1
ATOM 1769 C CA . ALA A 1 238 ? 10.603 -3.699 9.828 1.00 95.81 238 ALA A CA 1
ATOM 1770 C C . ALA A 1 238 ? 9.762 -4.690 10.641 1.00 95.81 238 ALA A C 1
ATOM 1772 O O . ALA A 1 238 ? 9.473 -4.428 11.806 1.00 95.81 238 ALA A O 1
ATOM 1773 N N . ALA A 1 239 ? 9.447 -5.860 10.074 1.00 95.81 239 ALA A N 1
ATOM 1774 C CA . ALA A 1 239 ? 8.756 -6.932 10.788 1.00 95.81 239 ALA A CA 1
ATOM 1775 C C . ALA A 1 239 ? 9.529 -7.363 12.047 1.00 95.81 239 ALA A C 1
ATOM 1777 O O . ALA A 1 239 ? 8.938 -7.485 13.116 1.00 95.81 239 ALA A O 1
ATOM 1778 N N . ALA A 1 240 ? 10.856 -7.495 11.957 1.00 96.00 240 ALA A N 1
ATOM 1779 C CA . ALA A 1 240 ? 11.710 -7.854 13.091 1.00 96.00 240 ALA A CA 1
ATOM 1780 C C . ALA A 1 240 ? 11.727 -6.811 14.228 1.00 96.00 240 ALA A C 1
ATOM 1782 O O . ALA A 1 240 ? 12.072 -7.144 15.361 1.00 96.00 240 ALA A O 1
ATOM 1783 N N . ARG A 1 241 ? 11.355 -5.555 13.946 1.00 95.31 241 ARG A N 1
ATOM 1784 C CA . ARG A 1 241 ? 11.233 -4.478 14.945 1.00 95.31 241 ARG A CA 1
ATOM 1785 C C . ARG A 1 241 ? 9.794 -4.231 15.398 1.00 95.31 241 ARG A C 1
ATOM 1787 O O . ARG A 1 241 ? 9.571 -3.397 16.271 1.00 95.31 241 ARG A O 1
ATOM 1794 N N . LEU A 1 242 ? 8.813 -4.920 14.817 1.00 96.00 242 LEU A N 1
ATOM 1795 C CA . LEU A 1 242 ? 7.404 -4.672 15.088 1.00 96.00 242 LEU A CA 1
ATOM 1796 C C . LEU A 1 242 ? 7.024 -5.157 16.494 1.00 96.00 242 LEU A C 1
ATOM 1798 O O . LEU A 1 242 ? 6.979 -6.350 16.767 1.00 96.00 242 LEU A O 1
ATOM 1802 N N . THR A 1 243 ? 6.694 -4.226 17.383 1.00 94.12 243 THR A N 1
ATOM 1803 C CA . THR A 1 243 ? 6.290 -4.522 18.773 1.00 94.12 243 THR A CA 1
ATOM 1804 C C . THR A 1 243 ? 4.774 -4.585 18.974 1.00 94.12 243 THR A C 1
ATOM 1806 O O . THR A 1 243 ? 4.293 -4.824 20.081 1.00 94.12 243 THR A O 1
ATOM 1809 N N . LYS A 1 244 ? 4.005 -4.345 17.911 1.00 95.00 244 LYS A N 1
ATOM 1810 C CA . LYS A 1 244 ? 2.546 -4.188 17.943 1.00 95.00 244 LYS A CA 1
ATOM 1811 C C . LYS A 1 244 ? 1.842 -5.483 17.537 1.00 95.00 244 LYS A C 1
ATOM 1813 O O . LYS A 1 244 ? 2.419 -6.245 16.760 1.00 95.00 244 LYS A O 1
ATOM 1818 N N . PRO A 1 245 ? 0.590 -5.714 17.985 1.00 96.75 245 PRO A N 1
ATOM 1819 C CA . PRO A 1 245 ? -0.228 -6.814 17.492 1.00 96.75 245 PRO A CA 1
ATOM 1820 C C . PRO A 1 245 ? -0.228 -6.882 15.965 1.00 96.75 245 PRO A C 1
ATOM 1822 O O . PRO A 1 245 ? -0.512 -5.889 15.283 1.00 96.75 245 PRO A O 1
ATOM 1825 N N . PHE A 1 246 ? 0.080 -8.071 15.453 1.00 96.62 246 PHE A N 1
ATOM 1826 C CA . PHE A 1 246 ? 0.188 -8.342 14.028 1.00 96.62 246 PHE A CA 1
ATOM 1827 C C . PHE A 1 246 ? -0.712 -9.510 13.640 1.00 96.62 246 PHE A C 1
ATOM 1829 O O . PHE A 1 246 ? -0.628 -10.601 14.213 1.00 96.62 246 PHE A O 1
ATOM 1836 N N . LEU A 1 247 ? -1.564 -9.272 12.644 1.00 97.50 247 LEU A N 1
ATOM 1837 C CA . LEU A 1 247 ? -2.398 -10.285 12.012 1.00 97.50 247 LEU A CA 1
ATOM 1838 C C . LEU A 1 247 ? -1.926 -10.528 10.579 1.00 97.50 247 LEU A C 1
ATOM 1840 O O . LEU A 1 247 ? -1.922 -9.613 9.758 1.00 97.50 247 LEU A O 1
ATOM 1844 N N . LEU A 1 248 ? -1.603 -11.777 10.258 1.00 97.19 248 LEU A N 1
ATOM 1845 C CA . LEU A 1 248 ? -1.316 -12.222 8.902 1.00 97.19 248 LEU A CA 1
ATOM 1846 C C . LEU A 1 248 ? -2.436 -13.144 8.409 1.00 97.19 248 LEU A C 1
ATOM 1848 O O . LEU A 1 248 ? -2.707 -14.192 8.995 1.00 97.19 248 LEU A O 1
ATOM 1852 N N . VAL A 1 249 ? -3.058 -12.775 7.292 1.00 97.06 249 VAL A N 1
ATOM 1853 C CA . VAL A 1 249 ? -4.025 -13.613 6.575 1.00 97.06 249 VAL A CA 1
ATOM 1854 C C . VAL A 1 249 ? -3.424 -13.975 5.225 1.00 97.06 249 VAL A C 1
ATOM 1856 O O . VAL A 1 249 ? -3.236 -13.098 4.384 1.00 97.06 249 VAL A O 1
ATOM 1859 N N . HIS A 1 250 ? -3.128 -15.253 4.988 1.00 95.62 250 HIS A N 1
ATOM 1860 C CA . HIS A 1 250 ? -2.517 -15.706 3.737 1.00 95.62 250 HIS A CA 1
ATOM 1861 C C . HIS A 1 250 ? -3.119 -17.043 3.290 1.00 95.62 250 HIS A C 1
ATOM 1863 O O . HIS A 1 250 ? -3.300 -17.969 4.081 1.00 95.62 250 HIS A O 1
ATOM 1869 N N . GLY A 1 251 ? -3.463 -17.155 2.006 1.00 91.12 251 GLY A N 1
ATOM 1870 C CA . GLY A 1 251 ? -3.942 -18.416 1.446 1.00 91.12 251 GLY A CA 1
ATOM 1871 C C . GLY A 1 251 ? -2.794 -19.414 1.309 1.00 91.12 251 GLY A C 1
ATOM 1872 O O . GLY A 1 251 ? -1.703 -19.033 0.891 1.00 91.12 251 GLY A O 1
ATOM 1873 N N . ALA A 1 252 ? -3.037 -20.696 1.590 1.00 86.31 252 ALA A N 1
ATOM 1874 C CA . ALA A 1 252 ? -2.016 -21.738 1.415 1.00 86.31 252 ALA A CA 1
ATOM 1875 C C . ALA A 1 252 ? -1.541 -21.870 -0.049 1.00 86.31 252 ALA A C 1
ATOM 1877 O O . ALA A 1 252 ? -0.416 -22.279 -0.303 1.00 86.31 252 ALA A O 1
ATOM 1878 N N . ASN A 1 253 ? -2.390 -21.468 -1.003 1.00 87.19 253 ASN A N 1
ATOM 1879 C CA . ASN A 1 253 ? -2.116 -21.518 -2.443 1.00 87.19 253 ASN A CA 1
ATOM 1880 C C . ASN A 1 253 ? -1.763 -20.142 -3.042 1.00 87.19 253 ASN A C 1
ATOM 1882 O O . ASN A 1 253 ? -1.732 -19.999 -4.264 1.00 87.19 253 ASN A O 1
ATOM 1886 N N . CYS A 1 254 ? -1.584 -19.107 -2.216 1.00 87.38 254 CYS A N 1
ATOM 1887 C CA . CYS A 1 254 ? -1.094 -17.818 -2.701 1.00 87.38 254 CYS A CA 1
ATOM 1888 C C . CYS A 1 254 ? 0.373 -17.950 -3.138 1.00 87.38 254 CYS A C 1
ATOM 1890 O O . CYS A 1 254 ? 1.087 -18.837 -2.676 1.00 87.38 254 CYS A O 1
ATOM 1892 N N . ALA A 1 255 ? 0.829 -17.064 -4.023 1.00 83.50 255 ALA A N 1
ATOM 1893 C CA . ALA A 1 255 ? 2.230 -17.043 -4.430 1.00 83.50 255 ALA A CA 1
ATOM 1894 C C . ALA A 1 255 ? 3.145 -16.759 -3.227 1.00 83.50 255 ALA A C 1
ATOM 1896 O O . ALA A 1 255 ? 2.818 -15.921 -2.391 1.00 83.50 255 ALA A O 1
ATOM 1897 N N . LEU A 1 256 ? 4.306 -17.419 -3.184 1.00 87.88 256 LEU A N 1
ATOM 1898 C CA . LEU A 1 256 ? 5.358 -17.205 -2.180 1.00 87.88 256 LEU A CA 1
ATOM 1899 C C . LEU A 1 256 ? 4.916 -17.401 -0.706 1.00 87.88 256 LEU A C 1
ATOM 1901 O O . LEU A 1 256 ? 5.230 -16.552 0.133 1.00 87.88 256 LEU A O 1
ATOM 1905 N N . PRO A 1 257 ? 4.235 -18.508 -0.340 1.00 91.00 257 PRO A N 1
ATOM 1906 C CA . PRO A 1 257 ? 3.747 -18.711 1.029 1.00 91.00 257 PRO A CA 1
ATOM 1907 C C . PRO A 1 257 ? 4.885 -18.700 2.060 1.00 91.00 257 PRO A C 1
ATOM 1909 O O . PRO A 1 257 ? 4.762 -18.043 3.089 1.00 91.00 257 PRO A O 1
ATOM 1912 N N . GLU A 1 258 ? 6.037 -19.292 1.736 1.00 90.19 258 GLU A N 1
ATOM 1913 C CA . GLU A 1 258 ? 7.234 -19.301 2.590 1.00 90.19 258 GLU A CA 1
ATOM 1914 C C . GLU A 1 258 ? 7.717 -17.890 2.971 1.00 90.19 258 GLU A C 1
ATOM 1916 O O . GLU A 1 258 ? 8.241 -17.677 4.064 1.00 90.19 258 GLU A O 1
ATOM 1921 N N . GLN A 1 259 ? 7.516 -16.891 2.102 1.00 90.56 259 GLN A N 1
ATOM 1922 C CA . GLN A 1 259 ? 7.893 -15.506 2.401 1.00 90.56 259 GLN A CA 1
ATOM 1923 C C . GLN A 1 259 ? 6.949 -14.874 3.424 1.00 90.56 259 GLN A C 1
ATOM 1925 O O . GLN A 1 259 ? 7.401 -14.104 4.275 1.00 90.56 259 GLN A O 1
ATOM 1930 N N . ALA A 1 260 ? 5.658 -15.214 3.372 1.00 92.75 260 ALA A N 1
ATOM 1931 C CA . ALA A 1 260 ? 4.678 -14.802 4.369 1.00 92.75 260 ALA A CA 1
ATOM 1932 C C . ALA A 1 260 ? 4.962 -15.452 5.730 1.00 92.75 260 ALA A C 1
ATOM 1934 O O . ALA A 1 260 ? 4.971 -14.759 6.749 1.00 92.75 260 ALA A O 1
ATOM 1935 N N . GLU A 1 261 ? 5.286 -16.747 5.741 1.00 92.38 261 GLU A N 1
ATOM 1936 C CA . GLU A 1 261 ? 5.686 -17.474 6.951 1.00 92.38 261 GLU A CA 1
ATOM 1937 C C . GLU A 1 261 ? 6.948 -16.877 7.575 1.00 92.38 261 GLU A C 1
ATOM 1939 O O . GLU A 1 261 ? 6.974 -16.582 8.770 1.00 92.38 261 GLU A O 1
ATOM 1944 N N . ARG A 1 262 ? 7.971 -16.616 6.754 1.00 92.31 262 ARG A N 1
ATOM 1945 C CA . ARG A 1 262 ? 9.215 -15.982 7.196 1.00 92.31 262 ARG A CA 1
ATOM 1946 C C . ARG A 1 262 ? 8.970 -14.604 7.807 1.00 92.31 262 ARG A C 1
ATOM 1948 O O . ARG A 1 262 ? 9.561 -14.296 8.836 1.00 92.31 262 ARG A O 1
ATOM 1955 N N . HIS A 1 263 ? 8.112 -13.785 7.198 1.00 92.88 263 HIS A N 1
ATOM 1956 C CA . HIS A 1 263 ? 7.769 -12.471 7.747 1.00 92.88 263 HIS A CA 1
ATOM 1957 C C . HIS A 1 263 ? 7.047 -12.579 9.084 1.00 92.88 263 HIS A C 1
ATOM 1959 O O . HIS A 1 263 ? 7.370 -11.831 9.999 1.00 92.88 263 HIS A O 1
ATOM 1965 N N . PHE A 1 264 ? 6.112 -13.518 9.227 1.00 93.94 264 PHE A N 1
ATOM 1966 C CA . PHE A 1 264 ? 5.436 -13.740 10.503 1.00 93.94 264 PHE A CA 1
ATOM 1967 C C . PHE A 1 264 ? 6.405 -14.223 11.588 1.00 93.94 264 PHE A C 1
ATOM 1969 O O . PHE A 1 264 ? 6.370 -13.719 12.706 1.00 93.94 264 PHE A O 1
ATOM 1976 N N . ALA A 1 265 ? 7.300 -15.154 11.252 1.00 94.06 265 ALA A N 1
ATOM 1977 C CA . ALA A 1 265 ? 8.227 -15.767 12.199 1.00 94.06 265 ALA A CA 1
ATOM 1978 C C . ALA A 1 265 ? 9.246 -14.785 12.801 1.00 94.06 265 ALA A C 1
ATOM 1980 O O . ALA A 1 265 ? 9.716 -15.012 13.914 1.00 94.06 265 ALA A O 1
ATOM 1981 N N . VAL A 1 266 ? 9.601 -13.708 12.090 1.00 94.69 266 VAL A N 1
ATOM 1982 C CA . VAL A 1 266 ? 10.534 -12.699 12.619 1.00 94.69 266 VAL A CA 1
ATOM 1983 C C . VAL A 1 266 ? 9.862 -11.662 13.514 1.00 94.69 266 VAL A C 1
ATOM 1985 O O . VAL A 1 266 ? 10.577 -10.958 14.222 1.00 94.69 266 VAL A O 1
ATOM 1988 N N . VAL A 1 267 ? 8.527 -11.548 13.501 1.00 94.88 267 VAL A N 1
ATOM 1989 C CA . VAL A 1 267 ? 7.824 -10.585 14.357 1.00 94.88 267 VAL A CA 1
ATOM 1990 C C . VAL A 1 267 ? 8.010 -10.993 15.820 1.00 94.88 267 VAL A C 1
ATOM 1992 O O . VAL A 1 267 ? 7.621 -12.103 16.194 1.00 94.88 267 VAL A O 1
ATOM 1995 N N . PRO A 1 268 ? 8.572 -10.117 16.672 1.00 92.06 268 PRO A N 1
ATOM 1996 C CA . PRO A 1 268 ? 8.749 -10.410 18.084 1.00 92.06 268 PRO A CA 1
ATOM 1997 C C . PRO A 1 268 ? 7.442 -10.841 18.764 1.00 92.06 268 PRO A C 1
ATOM 1999 O O . PRO A 1 268 ? 6.450 -10.115 18.793 1.00 92.06 268 PRO A O 1
ATOM 2002 N N . THR A 1 269 ? 7.441 -12.028 19.366 1.00 79.75 269 THR A N 1
ATOM 2003 C CA . THR A 1 269 ? 6.406 -12.442 20.318 1.00 79.75 269 THR A CA 1
ATOM 2004 C C . THR A 1 269 ? 6.841 -12.021 21.720 1.00 79.75 269 THR A C 1
ATOM 2006 O O . THR A 1 269 ? 7.943 -12.403 22.135 1.00 79.75 269 THR A O 1
ATOM 2009 N N . PRO A 1 270 ? 6.022 -11.282 22.484 1.00 61.41 270 PRO A N 1
ATOM 2010 C CA . PRO A 1 270 ? 6.299 -11.054 23.894 1.00 61.41 270 PRO A CA 1
ATOM 2011 C C . PRO A 1 270 ? 6.327 -12.404 24.624 1.00 61.41 270 PRO A C 1
ATOM 2013 O O . PRO A 1 270 ? 5.304 -13.072 24.763 1.00 61.41 270 PRO A O 1
ATOM 2016 N N . GLY A 1 271 ? 7.512 -12.838 25.052 1.00 51.53 271 GLY A N 1
ATOM 2017 C CA . GLY A 1 271 ? 7.663 -13.955 25.981 1.00 51.53 271 GLY A CA 1
ATOM 2018 C C . GLY A 1 271 ? 7.550 -13.459 27.427 1.00 51.53 271 GLY A C 1
ATOM 2019 O O . GLY A 1 271 ? 7.854 -12.295 27.683 1.00 51.53 271 GLY A O 1
ATOM 2020 N N . PRO A 1 272 ? 7.187 -14.317 28.396 1.00 42.41 272 PRO A N 1
ATOM 2021 C CA . PRO A 1 272 ? 7.101 -13.933 29.808 1.00 42.41 272 PRO A CA 1
ATOM 2022 C C . PRO A 1 272 ? 8.445 -13.537 30.451 1.00 42.41 272 PRO A C 1
ATOM 2024 O O . PRO A 1 272 ? 8.448 -13.117 31.597 1.00 42.41 272 PRO A O 1
ATOM 2027 N N . ASN A 1 273 ? 9.577 -13.644 29.746 1.00 39.09 273 ASN A N 1
ATOM 2028 C CA . ASN A 1 273 ? 10.893 -13.207 30.216 1.00 39.09 273 ASN A CA 1
ATOM 2029 C C . ASN A 1 273 ? 11.816 -12.888 29.027 1.00 39.09 273 ASN A C 1
ATOM 2031 O O . ASN A 1 273 ? 12.478 -13.773 28.487 1.00 39.09 273 ASN A O 1
ATOM 2035 N N . ARG A 1 274 ? 11.910 -11.618 28.632 1.00 37.72 274 ARG A N 1
ATOM 2036 C CA . ARG A 1 274 ? 13.116 -11.097 27.973 1.00 37.72 274 ARG A CA 1
ATOM 2037 C C . ARG A 1 274 ? 13.493 -9.781 28.651 1.00 37.72 274 ARG A C 1
ATOM 2039 O O . ARG A 1 274 ? 12.757 -8.811 28.482 1.00 37.72 274 ARG A O 1
ATOM 2046 N N . PRO A 1 275 ? 14.589 -9.725 29.427 1.00 33.78 275 PRO A N 1
ATOM 2047 C CA . PRO A 1 275 ? 15.104 -8.447 29.892 1.00 33.78 275 PRO A CA 1
ATOM 2048 C C . PRO A 1 275 ? 15.565 -7.617 28.688 1.00 33.78 275 PRO A C 1
ATOM 2050 O O . PRO A 1 275 ? 16.054 -8.163 27.695 1.00 33.78 275 PRO A O 1
ATOM 2053 N N . ASN A 1 276 ? 15.366 -6.300 28.782 1.00 33.28 276 ASN A N 1
ATOM 2054 C CA . ASN A 1 276 ? 15.766 -5.316 27.780 1.00 33.28 276 ASN A CA 1
ATOM 2055 C C . ASN A 1 276 ? 17.201 -5.570 27.302 1.00 33.28 276 ASN A C 1
ATOM 2057 O O . ASN A 1 276 ? 18.138 -5.585 28.099 1.00 33.28 276 ASN A O 1
ATOM 2061 N N . ALA A 1 277 ? 17.375 -5.741 25.992 1.00 33.72 277 ALA A N 1
ATOM 2062 C CA . ALA A 1 277 ? 18.687 -5.862 25.378 1.00 33.72 277 ALA A CA 1
ATOM 2063 C C . ALA A 1 277 ? 19.355 -4.480 25.299 1.00 33.72 277 ALA A C 1
ATOM 2065 O O . ALA A 1 277 ? 19.338 -3.814 24.268 1.00 33.72 277 ALA A O 1
ATOM 2066 N N . THR A 1 278 ? 19.956 -4.055 26.405 1.00 33.53 278 THR A N 1
ATOM 2067 C CA . THR A 1 278 ? 21.054 -3.087 26.414 1.00 33.53 278 THR A CA 1
ATOM 2068 C C . THR A 1 278 ? 22.346 -3.831 26.727 1.00 33.53 278 THR A C 1
ATOM 2070 O O . THR A 1 278 ? 22.682 -4.001 27.893 1.00 33.53 278 THR A O 1
ATOM 2073 N N . SER A 1 279 ? 23.054 -4.283 25.692 1.00 31.39 279 SER A N 1
ATOM 2074 C CA . SER A 1 279 ? 24.524 -4.281 25.610 1.00 31.39 279 SER A CA 1
ATOM 2075 C C . SER A 1 279 ? 24.989 -4.945 24.310 1.00 31.39 279 SER A C 1
ATOM 2077 O O . SER A 1 279 ? 24.454 -5.954 23.855 1.00 31.39 279 SER A O 1
ATOM 2079 N N . GLN A 1 280 ? 25.983 -4.322 23.684 1.00 37.22 280 GLN A N 1
ATOM 2080 C CA . GLN A 1 280 ? 26.704 -4.831 22.524 1.00 37.22 280 GLN A CA 1
ATOM 2081 C C . GLN A 1 280 ? 27.418 -6.150 22.858 1.00 37.22 280 GLN A C 1
ATOM 2083 O O . GLN A 1 280 ? 28.094 -6.233 23.879 1.00 37.22 280 GLN A O 1
ATOM 2088 N N . SER A 1 281 ? 27.365 -7.137 21.960 1.00 31.03 281 SER A N 1
ATOM 2089 C CA . SER A 1 281 ? 28.508 -8.021 21.682 1.00 31.03 281 SER A CA 1
ATOM 2090 C C . SER A 1 281 ? 28.343 -8.752 20.337 1.00 31.03 281 SER A C 1
ATOM 2092 O O . SER A 1 281 ? 27.242 -9.113 19.937 1.00 31.03 281 SER A O 1
ATOM 2094 N N . SER A 1 282 ? 29.479 -8.850 19.644 1.00 28.08 282 SER A N 1
ATOM 2095 C CA . SER A 1 282 ? 29.891 -9.429 18.350 1.00 28.08 282 SER A CA 1
ATOM 2096 C C . SER A 1 282 ? 29.019 -10.478 17.616 1.00 28.08 282 SER A C 1
ATOM 2098 O O . SER A 1 282 ? 28.271 -11.227 18.239 1.00 28.08 282 SER A O 1
ATOM 2100 N N . PRO A 1 283 ? 29.166 -10.609 16.273 1.00 30.59 283 PRO A N 1
ATOM 2101 C CA . PRO A 1 283 ? 28.380 -11.551 15.471 1.00 30.59 283 PRO A CA 1
ATOM 2102 C C . PRO A 1 283 ? 28.766 -13.020 15.747 1.00 30.59 283 PRO A C 1
ATOM 2104 O O . PRO A 1 283 ? 29.934 -13.299 16.027 1.00 30.59 283 PRO A O 1
ATOM 2107 N N . PRO A 1 284 ? 27.824 -13.977 15.628 1.00 30.94 284 PRO A N 1
ATOM 2108 C CA . PRO A 1 284 ? 28.104 -15.390 15.860 1.00 30.94 284 PRO A CA 1
ATOM 2109 C C . PRO A 1 284 ? 28.864 -16.016 14.674 1.00 30.94 284 PRO A C 1
ATOM 2111 O O . PRO A 1 284 ? 28.764 -15.530 13.541 1.00 30.94 284 PRO A O 1
ATOM 2114 N N . PRO A 1 285 ? 29.620 -17.107 14.899 1.00 27.64 285 PRO A N 1
ATOM 2115 C CA . PRO A 1 285 ? 30.388 -17.758 13.848 1.00 27.64 285 PRO A CA 1
ATOM 2116 C C . PRO A 1 285 ? 29.476 -18.459 12.834 1.00 27.64 285 PRO A C 1
ATOM 2118 O O . PRO A 1 285 ? 28.436 -19.031 13.168 1.00 27.64 285 PRO A O 1
ATOM 2121 N N . LYS A 1 286 ? 29.908 -18.441 11.569 1.00 35.16 286 LYS A N 1
ATOM 2122 C CA . LYS A 1 286 ? 29.320 -19.219 10.476 1.00 35.16 286 LYS A CA 1
ATOM 2123 C C . LYS A 1 286 ? 29.564 -20.703 10.753 1.00 35.16 286 LYS A C 1
ATOM 2125 O O . LYS A 1 286 ? 30.683 -21.159 10.552 1.00 35.16 286 LYS A O 1
ATOM 2130 N N . ASN A 1 287 ? 28.546 -21.392 11.268 1.00 33.97 287 ASN A N 1
ATOM 2131 C CA . ASN A 1 287 ? 28.262 -22.835 11.175 1.00 33.97 287 ASN A CA 1
ATOM 2132 C C . ASN A 1 287 ? 27.587 -23.317 12.465 1.00 33.97 287 ASN A C 1
ATOM 2134 O O . ASN A 1 287 ? 28.211 -23.930 13.326 1.00 33.97 287 ASN A O 1
ATOM 2138 N N . SER A 1 288 ? 26.282 -23.084 12.578 1.00 27.30 288 SER A N 1
ATOM 2139 C CA . SER A 1 288 ? 25.430 -23.876 13.461 1.00 27.30 288 SER A CA 1
ATOM 2140 C C . SER A 1 288 ? 24.121 -24.181 12.740 1.00 27.30 288 SER A C 1
ATOM 2142 O O . SER A 1 288 ? 23.296 -23.315 12.457 1.00 27.30 288 SER A O 1
ATOM 2144 N N . ILE A 1 289 ? 23.973 -25.451 12.377 1.00 29.97 289 ILE A N 1
ATOM 2145 C CA . ILE A 1 289 ? 22.731 -26.023 11.871 1.00 29.97 289 ILE A CA 1
ATOM 2146 C C . ILE A 1 289 ? 21.778 -26.078 13.070 1.00 29.97 289 ILE A C 1
ATOM 2148 O O . ILE A 1 289 ? 21.919 -26.933 13.942 1.00 29.97 289 ILE A O 1
ATOM 2152 N N . CYS A 1 290 ? 20.839 -25.135 13.154 1.00 25.88 290 CYS A N 1
ATOM 2153 C CA . CYS A 1 290 ? 19.718 -25.250 14.083 1.00 25.88 290 CYS A CA 1
ATOM 2154 C C . CYS A 1 290 ? 18.718 -26.264 13.523 1.00 25.88 290 CYS A C 1
ATOM 2156 O O . CYS A 1 290 ? 18.194 -26.097 12.423 1.00 25.88 290 CYS A O 1
ATOM 2158 N N . SER A 1 291 ? 18.464 -27.317 14.299 1.00 22.73 291 SER A N 1
ATOM 2159 C CA . SER A 1 291 ? 17.360 -28.247 14.058 1.00 22.73 291 SER A CA 1
ATOM 2160 C C . SER A 1 291 ? 16.022 -27.500 14.134 1.00 22.73 291 SER A C 1
ATOM 2162 O O . SER A 1 291 ? 15.874 -26.628 14.994 1.00 22.73 291 SER A O 1
ATOM 2164 N N . PRO A 1 292 ? 15.036 -27.812 13.276 1.00 26.44 292 PRO A N 1
ATOM 2165 C CA . PRO A 1 292 ? 13.752 -27.133 13.304 1.00 26.44 292 PRO A CA 1
ATOM 2166 C C . PRO A 1 292 ? 12.975 -27.569 14.548 1.00 26.44 292 PRO A C 1
ATOM 2168 O O . PRO A 1 292 ? 12.478 -28.690 14.639 1.00 26.44 292 PRO A O 1
ATOM 2171 N N . THR A 1 293 ? 12.830 -26.672 15.519 1.00 25.67 293 THR A N 1
ATOM 2172 C CA . THR A 1 293 ? 11.743 -26.773 16.490 1.00 25.67 293 THR A CA 1
ATOM 2173 C C . THR A 1 293 ? 10.430 -26.610 15.731 1.00 25.67 293 THR A C 1
ATOM 2175 O O . THR A 1 293 ? 10.127 -25.530 15.223 1.00 25.67 293 THR A O 1
ATOM 2178 N N . HIS A 1 294 ? 9.661 -27.695 15.624 1.00 22.67 294 HIS A N 1
ATOM 2179 C CA . HIS A 1 294 ? 8.305 -27.685 15.085 1.00 22.67 294 HIS A CA 1
ATOM 2180 C C . HIS A 1 294 ? 7.422 -26.736 15.910 1.00 22.67 294 HIS A C 1
ATOM 2182 O O . HIS A 1 294 ? 6.879 -27.112 16.947 1.00 22.67 294 HIS A O 1
ATOM 2188 N N . HIS A 1 295 ? 7.237 -25.506 15.435 1.00 27.11 295 HIS A N 1
ATOM 2189 C CA . HIS A 1 295 ? 6.100 -24.700 15.850 1.00 27.11 295 HIS A CA 1
ATOM 2190 C C . HIS A 1 295 ? 4.859 -25.281 15.171 1.00 27.11 295 HIS A C 1
ATOM 2192 O O . HIS A 1 295 ? 4.701 -25.222 13.952 1.00 27.11 295 HIS A O 1
ATOM 2198 N N . THR A 1 296 ? 3.991 -25.911 15.959 1.00 23.56 296 THR A N 1
ATOM 2199 C CA . THR A 1 296 ? 2.714 -26.430 15.472 1.00 23.56 296 THR A CA 1
ATOM 2200 C C . THR A 1 296 ? 1.836 -25.271 15.013 1.00 23.56 296 THR A C 1
ATOM 2202 O O . THR A 1 296 ? 1.340 -24.495 15.832 1.00 23.56 296 THR A O 1
ATOM 2205 N N . TRP A 1 297 ? 1.616 -25.183 13.704 1.00 31.05 297 TRP A N 1
ATOM 2206 C CA . TRP A 1 297 ? 0.554 -24.390 13.102 1.00 31.05 297 TRP A CA 1
ATOM 2207 C C . TRP A 1 297 ? -0.793 -24.856 13.657 1.00 31.05 297 TRP A C 1
ATOM 2209 O O . TRP A 1 297 ? -1.235 -25.970 13.375 1.00 31.05 297 TRP A O 1
ATOM 2219 N N . ARG A 1 298 ? -1.484 -24.016 14.431 1.00 26.86 298 ARG A N 1
ATOM 2220 C CA . ARG A 1 298 ? -2.920 -24.219 14.647 1.00 26.86 298 ARG A CA 1
ATOM 2221 C C . ARG A 1 298 ? -3.652 -23.627 13.452 1.00 26.86 298 ARG A C 1
ATOM 2223 O O . ARG A 1 298 ? -3.887 -22.427 13.401 1.00 26.86 298 ARG A O 1
ATOM 2230 N N . SER A 1 299 ? -4.039 -24.479 12.505 1.00 26.89 299 SER A N 1
ATOM 2231 C CA . SER A 1 299 ? -5.134 -24.156 11.595 1.00 26.89 299 SER A CA 1
ATOM 2232 C C . SER A 1 299 ? -6.415 -24.066 12.427 1.00 26.89 299 SER A C 1
ATOM 2234 O O . SER A 1 299 ? -7.004 -25.085 12.793 1.00 26.89 299 SER A O 1
ATOM 2236 N N . THR A 1 300 ? -6.852 -22.865 12.783 1.00 26.22 300 THR A N 1
ATOM 2237 C CA . THR A 1 300 ? -8.222 -22.683 13.257 1.00 26.22 300 THR A CA 1
ATOM 2238 C C . THR A 1 300 ? -9.139 -22.691 12.042 1.00 26.22 300 THR A C 1
ATOM 2240 O O . THR A 1 300 ? -9.327 -21.689 11.357 1.00 26.22 300 THR A O 1
ATOM 2243 N N . THR A 1 301 ? -9.720 -23.855 11.753 1.00 23.30 301 THR A N 1
ATOM 2244 C CA . THR A 1 301 ? -10.868 -23.959 10.851 1.00 23.30 301 THR A CA 1
ATOM 2245 C C . THR A 1 301 ? -12.078 -23.365 11.568 1.00 23.30 301 THR A C 1
ATOM 2247 O O . THR A 1 301 ? -12.870 -24.088 12.165 1.00 23.30 301 THR A O 1
ATOM 2250 N N . THR A 1 302 ? -12.223 -22.041 11.562 1.00 24.41 302 THR A N 1
ATOM 2251 C CA . THR A 1 302 ? -13.469 -21.425 12.027 1.00 24.41 302 THR A CA 1
ATOM 2252 C C . THR A 1 302 ? -14.522 -21.632 10.945 1.00 24.41 302 THR A C 1
ATOM 2254 O O . THR A 1 302 ? -14.451 -21.059 9.857 1.00 24.41 302 THR A O 1
ATOM 2257 N N . GLN A 1 303 ? -15.478 -22.514 11.224 1.00 21.00 303 GLN A N 1
ATOM 2258 C CA . GLN A 1 303 ? -16.640 -22.750 10.380 1.00 21.00 303 GLN A CA 1
ATOM 2259 C C . GLN A 1 303 ? -17.540 -21.510 10.461 1.00 21.00 303 GLN A C 1
ATOM 2261 O O . GLN A 1 303 ? -18.243 -21.307 11.444 1.00 21.00 303 GLN A O 1
ATOM 2266 N N . TRP A 1 304 ? -17.495 -20.650 9.445 1.00 23.22 304 TRP A N 1
ATOM 2267 C CA . TRP A 1 304 ? -18.462 -19.564 9.320 1.00 23.22 304 TRP A CA 1
ATOM 2268 C C . TRP A 1 304 ? -19.763 -20.140 8.765 1.00 23.22 304 TRP A C 1
ATOM 2270 O O . TRP A 1 304 ? -19.860 -20.472 7.580 1.00 23.22 304 TRP A O 1
ATOM 2280 N N . SER A 1 305 ? -20.754 -20.299 9.637 1.00 23.48 305 SER A N 1
ATOM 2281 C CA . SER A 1 305 ? -22.139 -20.519 9.239 1.00 23.48 305 SER A CA 1
ATOM 2282 C C . SER A 1 305 ? -22.620 -19.246 8.551 1.00 23.48 305 SER A C 1
ATOM 2284 O O . SER A 1 305 ? -22.722 -18.198 9.184 1.00 23.48 305 SER A O 1
ATOM 2286 N N . TRP A 1 306 ? -22.890 -19.317 7.251 1.00 23.25 306 TRP A N 1
ATOM 2287 C CA . TRP A 1 306 ? -23.646 -18.266 6.582 1.00 23.25 306 TRP A CA 1
ATOM 2288 C C . TRP A 1 306 ? -25.013 -18.165 7.262 1.00 23.25 306 TRP A C 1
ATOM 2290 O O . TRP A 1 306 ? -25.728 -19.165 7.351 1.00 23.25 306 TRP A O 1
ATOM 2300 N N . MET A 1 307 ? -25.364 -16.981 7.765 1.00 23.80 307 MET A N 1
ATOM 2301 C CA . MET A 1 307 ? -26.743 -16.699 8.156 1.00 23.80 307 MET A CA 1
ATOM 2302 C C . MET A 1 307 ? -27.657 -16.904 6.935 1.00 23.80 307 MET A C 1
ATOM 2304 O O . MET A 1 307 ? -27.275 -16.524 5.822 1.00 23.80 307 MET A O 1
ATOM 2308 N N . PRO A 1 308 ? -28.843 -17.511 7.112 1.00 26.52 308 PRO A N 1
ATOM 2309 C CA . PRO A 1 308 ? -29.813 -17.632 6.036 1.00 26.52 308 PRO A CA 1
ATOM 2310 C C . PRO A 1 308 ? -30.325 -16.237 5.633 1.00 26.52 308 PRO A C 1
ATOM 2312 O O . PRO A 1 308 ? -30.311 -15.316 6.455 1.00 26.52 308 PRO A O 1
ATOM 2315 N N . PRO A 1 309 ? -30.769 -16.054 4.377 1.00 27.23 309 PRO A N 1
ATOM 2316 C CA . PRO A 1 309 ? -31.348 -14.790 3.933 1.00 27.23 309 PRO A CA 1
ATOM 2317 C C . PRO A 1 309 ? -32.587 -14.432 4.778 1.00 27.23 309 PRO A C 1
ATOM 2319 O O . PRO A 1 309 ? -33.289 -15.340 5.234 1.00 27.23 309 PRO A O 1
ATOM 2322 N N . PRO A 1 310 ? -32.874 -13.133 4.994 1.00 28.30 310 PRO A N 1
ATOM 2323 C CA . PRO A 1 310 ? -34.022 -12.709 5.782 1.00 28.30 310 PRO A CA 1
ATOM 2324 C C . PRO A 1 310 ? -35.340 -13.200 5.168 1.00 28.30 310 PRO A C 1
ATOM 2326 O O . PRO A 1 310 ? -35.495 -13.311 3.953 1.00 28.30 310 PRO A O 1
ATOM 2329 N N . HIS A 1 311 ? -36.253 -13.528 6.077 1.00 28.75 311 HIS A N 1
ATOM 2330 C CA . HIS A 1 311 ? -37.487 -14.278 5.904 1.00 28.75 311 HIS A CA 1
ATOM 2331 C C . HIS A 1 311 ? -38.344 -13.933 4.679 1.00 28.75 311 HIS A C 1
ATOM 2333 O O . HIS A 1 311 ? -38.616 -12.777 4.361 1.00 28.75 311 HIS A O 1
ATOM 2339 N N . ALA A 1 312 ? -38.851 -15.006 4.070 1.00 26.89 312 ALA A N 1
ATOM 2340 C CA . ALA A 1 312 ? -39.981 -15.011 3.159 1.00 26.89 312 ALA A CA 1
ATOM 2341 C C . ALA A 1 312 ? -41.230 -14.390 3.812 1.00 26.89 312 ALA A C 1
ATOM 2343 O O . ALA A 1 312 ? -41.595 -14.741 4.935 1.00 26.89 312 ALA A O 1
ATOM 2344 N N . LEU A 1 313 ? -41.902 -13.502 3.078 1.00 28.58 313 LEU A N 1
ATOM 2345 C CA . LEU A 1 313 ? -43.274 -13.082 3.369 1.00 28.58 313 LEU A CA 1
ATOM 2346 C C . LEU A 1 313 ? -44.258 -14.237 3.080 1.00 28.58 313 LEU A C 1
ATOM 2348 O O . LEU A 1 313 ? -43.963 -15.091 2.238 1.00 28.58 313 LEU A O 1
ATOM 2352 N N . PRO A 1 314 ? -45.410 -14.293 3.776 1.00 27.20 314 PRO A N 1
ATOM 2353 C CA . PRO A 1 314 ? -46.233 -15.491 3.840 1.00 27.20 314 PRO A CA 1
ATOM 2354 C C . PRO A 1 314 ? -46.976 -15.778 2.533 1.00 27.20 314 PRO A C 1
ATOM 2356 O O . PRO A 1 314 ? -47.513 -14.898 1.861 1.00 27.20 314 PRO A O 1
ATOM 2359 N N . THR A 1 315 ? -47.015 -17.064 2.203 1.00 28.56 315 THR A N 1
ATOM 2360 C CA . THR A 1 315 ? -47.764 -17.668 1.107 1.00 28.56 315 THR A CA 1
ATOM 2361 C C . THR A 1 315 ? -49.266 -17.584 1.363 1.00 28.56 315 THR A C 1
ATOM 2363 O O . THR A 1 315 ? -49.769 -18.094 2.359 1.00 28.56 315 THR A O 1
ATOM 2366 N N . GLY A 1 316 ? -50.006 -16.995 0.423 1.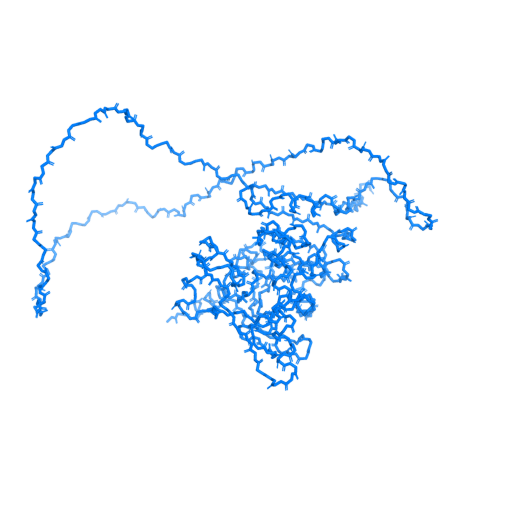00 26.70 316 GLY A N 1
ATOM 2367 C CA . GLY A 1 316 ? -51.465 -17.065 0.434 1.00 26.70 316 GLY A CA 1
ATOM 2368 C C . GLY A 1 316 ? -52.138 -16.023 -0.443 1.00 26.70 316 GLY A C 1
ATOM 2369 O O . GLY A 1 316 ? -52.631 -15.036 0.082 1.00 26.70 316 GLY A O 1
ATOM 2370 N N . SER A 1 317 ? -52.167 -16.246 -1.761 1.00 25.20 317 SER A N 1
ATOM 2371 C CA . SER A 1 317 ? -53.254 -15.844 -2.679 1.00 25.20 317 SER A CA 1
ATOM 2372 C C . SER A 1 317 ? -52.929 -16.333 -4.092 1.00 25.20 317 SER A C 1
ATOM 2374 O O . SER A 1 317 ? -51.966 -15.887 -4.713 1.00 25.20 317 SER A O 1
ATOM 2376 N N . ARG A 1 318 ? -53.720 -17.282 -4.606 1.00 24.83 318 ARG A N 1
ATOM 2377 C CA . ARG A 1 318 ? -53.706 -17.668 -6.023 1.00 24.83 318 ARG A CA 1
ATOM 2378 C C . ARG A 1 318 ? -54.276 -16.513 -6.843 1.00 24.83 318 ARG A C 1
ATOM 2380 O O . ARG A 1 318 ? -55.440 -16.175 -6.663 1.00 24.83 318 ARG A O 1
ATOM 2387 N N . VAL A 1 319 ? -53.498 -15.984 -7.783 1.00 24.03 319 VAL A N 1
ATOM 2388 C CA . VAL A 1 319 ? -54.021 -15.212 -8.916 1.00 24.03 319 VAL A CA 1
ATOM 2389 C C . VAL A 1 319 ? -53.379 -15.752 -10.188 1.00 24.03 319 VAL A C 1
ATOM 2391 O O . VAL A 1 319 ? -52.175 -15.644 -10.401 1.00 24.03 319 VAL A O 1
ATOM 2394 N N . THR A 1 320 ? -54.202 -16.395 -11.006 1.00 24.47 320 THR A N 1
ATOM 2395 C CA . THR A 1 320 ? -53.878 -16.872 -12.350 1.00 24.47 320 THR A CA 1
ATOM 2396 C C . THR A 1 320 ? -53.905 -15.679 -13.304 1.00 24.47 320 THR A C 1
ATOM 2398 O O . THR A 1 320 ? -54.938 -15.021 -13.402 1.00 24.47 320 THR A O 1
ATOM 2401 N N . LEU A 1 321 ? -52.819 -15.405 -14.036 1.00 24.14 321 LEU A N 1
ATOM 2402 C CA . LEU A 1 321 ? -52.826 -14.454 -15.155 1.00 24.14 321 LEU A CA 1
ATOM 2403 C C . LEU A 1 321 ? -52.096 -15.037 -16.375 1.00 24.14 321 LEU A C 1
ATOM 2405 O O . LEU A 1 321 ? -51.018 -15.616 -16.270 1.00 24.14 321 LEU A O 1
ATOM 2409 N N . ALA A 1 322 ? -52.772 -14.917 -17.517 1.00 22.69 322 ALA A N 1
ATOM 2410 C CA . ALA A 1 322 ? -52.469 -15.483 -18.829 1.00 22.69 322 ALA A CA 1
ATOM 2411 C C . ALA A 1 322 ? -51.235 -14.851 -19.517 1.00 22.69 322 ALA A C 1
ATOM 2413 O O . ALA A 1 322 ? -50.870 -13.719 -19.194 1.00 22.69 322 ALA A O 1
ATOM 2414 N N . PRO A 1 323 ? -50.612 -15.523 -20.509 1.00 25.50 323 PRO A N 1
ATOM 2415 C CA . PRO A 1 323 ? -49.473 -14.965 -21.230 1.00 25.50 323 PRO A CA 1
ATOM 2416 C C . PRO A 1 323 ? -49.914 -13.872 -22.216 1.00 25.50 323 PRO A C 1
ATOM 2418 O O . PRO A 1 323 ? -50.728 -14.104 -23.113 1.00 25.50 323 PRO A O 1
ATOM 2421 N N . ALA A 1 324 ? -49.344 -12.675 -22.065 1.00 24.33 324 ALA A N 1
ATOM 2422 C CA . ALA A 1 324 ? -49.511 -11.575 -23.005 1.00 24.33 324 ALA A CA 1
ATOM 2423 C C . ALA A 1 324 ? -48.591 -11.743 -24.228 1.00 24.33 324 ALA A C 1
ATOM 2425 O O . ALA A 1 324 ? -47.403 -12.044 -24.116 1.00 24.33 324 ALA A O 1
ATOM 2426 N N . LYS A 1 325 ? -49.188 -11.535 -25.405 1.00 23.33 325 LYS A N 1
ATOM 2427 C CA . LYS A 1 325 ? -48.579 -11.537 -26.740 1.00 23.33 325 LYS A CA 1
ATOM 2428 C C . LYS A 1 325 ? -47.418 -10.538 -26.838 1.00 23.33 325 LYS A C 1
ATOM 2430 O O . LYS A 1 325 ? -47.596 -9.364 -26.533 1.00 23.33 325 LYS A O 1
ATOM 2435 N N . VAL A 1 326 ? -46.284 -10.982 -27.382 1.00 25.42 326 VAL A N 1
ATOM 2436 C CA . VAL A 1 326 ? -45.222 -10.098 -27.888 1.00 25.42 326 VAL A CA 1
ATOM 2437 C C . VAL A 1 326 ? -45.394 -9.963 -29.399 1.00 25.42 326 VAL A C 1
ATOM 2439 O O . VAL A 1 326 ? -45.270 -10.934 -30.145 1.00 25.42 326 VAL A O 1
ATOM 2442 N N . THR A 1 327 ? -45.720 -8.754 -29.848 1.00 25.09 327 THR A N 1
ATOM 2443 C CA . THR A 1 327 ? -45.771 -8.361 -31.260 1.00 25.09 327 THR A CA 1
ATOM 2444 C C . THR A 1 327 ? -44.371 -8.098 -31.805 1.00 25.09 327 THR A C 1
ATOM 2446 O O . THR A 1 327 ? -43.578 -7.381 -31.199 1.00 25.09 327 THR A O 1
ATOM 2449 N N . ALA A 1 328 ? -44.091 -8.678 -32.971 1.00 24.53 328 ALA A N 1
ATOM 2450 C CA . ALA A 1 328 ? -42.856 -8.524 -33.724 1.00 24.53 328 ALA A CA 1
ATOM 2451 C C . ALA A 1 328 ? -42.728 -7.125 -34.355 1.00 24.53 328 ALA A C 1
ATOM 2453 O O . ALA A 1 328 ? -43.649 -6.653 -35.018 1.00 24.53 328 ALA A O 1
ATOM 2454 N N . GLY A 1 329 ? -41.551 -6.511 -34.213 1.00 24.19 329 GLY A N 1
ATOM 2455 C CA . GLY A 1 329 ? -41.089 -5.377 -35.013 1.00 24.19 329 GLY A CA 1
ATOM 2456 C C . GLY A 1 329 ? -39.785 -5.760 -35.708 1.00 24.19 329 GLY A C 1
ATOM 2457 O O . GLY A 1 329 ? -38.806 -6.114 -35.057 1.00 24.19 329 GLY A O 1
ATOM 2458 N N . ALA A 1 330 ? -39.804 -5.776 -37.037 1.00 25.25 330 ALA A N 1
ATOM 2459 C CA . ALA A 1 330 ? -38.730 -6.258 -37.893 1.00 25.25 330 ALA A CA 1
ATOM 2460 C C . ALA A 1 330 ? -37.667 -5.188 -38.176 1.00 25.25 330 ALA A C 1
ATOM 2462 O O . ALA A 1 330 ? -38.031 -4.101 -38.611 1.00 25.25 330 ALA A O 1
ATOM 2463 N N . THR A 1 331 ? -36.377 -5.557 -38.136 1.00 25.72 331 THR A N 1
ATOM 2464 C CA . THR A 1 331 ? -35.372 -4.990 -39.058 1.00 25.72 331 THR A CA 1
ATOM 2465 C C . THR A 1 331 ? -34.107 -5.854 -39.212 1.00 25.72 331 THR A C 1
ATOM 2467 O O . THR A 1 331 ? -33.297 -6.006 -38.310 1.00 25.72 331 THR A O 1
ATOM 2470 N N . ARG A 1 332 ? -33.972 -6.381 -40.438 1.00 26.08 332 ARG A N 1
ATOM 2471 C CA . ARG A 1 332 ? -32.777 -6.679 -41.263 1.00 26.08 332 ARG A CA 1
ATOM 2472 C C . ARG A 1 332 ? -31.633 -7.561 -40.721 1.00 26.08 332 ARG A C 1
ATOM 2474 O O . ARG A 1 332 ? -30.739 -7.146 -39.997 1.00 26.08 332 ARG A O 1
ATOM 2481 N N . ARG A 1 333 ? -31.604 -8.767 -41.306 1.00 25.03 333 ARG A N 1
ATOM 2482 C CA . ARG A 1 333 ? -30.517 -9.757 -41.355 1.00 25.03 333 ARG A CA 1
ATOM 2483 C C . ARG A 1 333 ? -29.273 -9.230 -42.095 1.00 25.03 333 ARG A C 1
ATOM 2485 O O . ARG A 1 333 ? -29.397 -8.703 -43.198 1.00 25.03 333 ARG A O 1
ATOM 2492 N N . ARG A 1 334 ? -28.079 -9.557 -41.588 1.00 24.62 334 ARG A N 1
ATOM 2493 C CA . ARG A 1 334 ? -26.926 -9.953 -42.418 1.00 24.62 334 ARG A CA 1
ATOM 2494 C C . ARG A 1 334 ? -26.494 -11.354 -41.993 1.00 24.62 334 ARG A C 1
ATOM 2496 O O . ARG A 1 334 ? -26.239 -11.602 -40.822 1.00 24.62 334 ARG A O 1
ATOM 2503 N N . ALA A 1 335 ? -26.512 -12.270 -42.954 1.00 25.28 335 ALA A N 1
ATOM 2504 C CA . ALA A 1 335 ? -26.193 -13.677 -42.781 1.00 25.28 335 ALA A CA 1
ATOM 2505 C C . ALA A 1 335 ? -24.678 -13.901 -42.882 1.00 25.28 335 ALA A C 1
ATOM 2507 O O . ALA A 1 335 ? -24.062 -13.447 -43.844 1.00 25.28 335 ALA A O 1
ATOM 2508 N N . PHE A 1 336 ? -24.109 -14.661 -41.945 1.00 23.52 336 PHE A N 1
ATOM 2509 C CA . PHE A 1 336 ? -22.862 -15.393 -42.155 1.00 23.52 336 PHE A CA 1
ATOM 2510 C C . PHE A 1 336 ? -23.196 -16.885 -42.232 1.00 23.52 336 PHE A C 1
ATOM 2512 O O . PHE A 1 336 ? -23.937 -17.423 -41.412 1.00 23.52 336 PHE A O 1
ATOM 2519 N N . ARG A 1 337 ? -22.712 -17.521 -43.298 1.00 23.03 337 ARG A N 1
ATOM 2520 C CA . ARG A 1 337 ? -23.010 -18.893 -43.715 1.00 23.03 337 ARG A CA 1
ATOM 2521 C C . ARG A 1 337 ? -21.872 -19.786 -43.216 1.00 23.03 337 ARG A C 1
ATOM 2523 O O . ARG A 1 337 ? -20.752 -19.625 -43.686 1.00 23.03 337 ARG A O 1
ATOM 2530 N N . VAL A 1 338 ? -22.143 -20.720 -42.305 1.00 24.91 338 VAL A N 1
ATOM 2531 C CA . VAL A 1 338 ? -21.202 -21.800 -41.956 1.00 24.91 338 VAL A CA 1
ATOM 2532 C C . VAL A 1 338 ? -21.666 -23.071 -42.666 1.00 24.91 338 VAL A C 1
ATOM 2534 O O . VAL A 1 338 ? -22.828 -23.461 -42.564 1.00 24.91 338 VAL A O 1
ATOM 2537 N N . ARG A 1 339 ? -20.771 -23.660 -43.466 1.00 23.36 339 ARG A N 1
ATOM 2538 C CA . ARG A 1 339 ? -20.969 -24.925 -44.185 1.00 23.36 339 ARG A CA 1
ATOM 2539 C C . ARG A 1 339 ? -20.623 -26.090 -43.256 1.00 23.36 339 ARG A C 1
ATOM 2541 O O . ARG A 1 339 ? -19.536 -26.108 -42.690 1.00 23.36 339 ARG A O 1
ATOM 2548 N N . ASN A 1 340 ? -21.527 -27.065 -43.176 1.00 24.23 340 ASN A N 1
ATOM 2549 C CA . ASN A 1 340 ? -21.259 -28.401 -42.647 1.00 24.23 340 ASN A CA 1
ATOM 2550 C C . ASN A 1 340 ? -20.349 -29.180 -43.609 1.00 24.23 340 ASN A C 1
ATOM 2552 O O . ASN A 1 340 ? -20.567 -29.147 -44.821 1.00 24.23 340 ASN A O 1
ATOM 2556 N N . GLY A 1 341 ? -19.393 -29.920 -43.054 1.00 24.22 341 GLY A N 1
ATOM 2557 C CA . GLY A 1 341 ? -18.647 -30.979 -43.726 1.00 24.22 341 GLY A CA 1
ATOM 2558 C C . GLY A 1 341 ? -18.457 -32.141 -42.753 1.00 24.22 341 GLY A C 1
ATOM 2559 O O . GLY A 1 341 ? -17.891 -31.961 -41.680 1.00 24.22 341 GLY A O 1
ATOM 2560 N N . THR A 1 342 ? -19.008 -33.296 -43.110 1.00 22.92 342 THR A N 1
ATOM 2561 C CA . THR A 1 342 ? -18.946 -34.581 -42.397 1.00 22.92 342 THR A CA 1
ATOM 2562 C C . THR A 1 342 ? -17.916 -35.525 -43.023 1.00 22.92 342 THR A C 1
ATOM 2564 O O . THR A 1 342 ? -17.601 -35.369 -44.200 1.00 22.92 342 THR A O 1
ATOM 2567 N N . ALA A 1 343 ? -17.560 -36.560 -42.244 1.00 23.52 343 ALA A N 1
ATOM 2568 C CA . ALA A 1 343 ? -16.735 -37.750 -42.530 1.00 23.52 343 ALA A CA 1
ATOM 2569 C C . ALA A 1 343 ? -15.217 -37.540 -42.311 1.00 23.52 343 ALA A C 1
ATOM 2571 O O . ALA A 1 343 ? -14.677 -36.512 -42.687 1.00 23.52 343 ALA A O 1
ATOM 2572 N N . GLU A 1 344 ? -14.455 -38.430 -41.667 1.00 23.84 344 GLU A N 1
ATOM 2573 C CA . GLU A 1 344 ? -14.642 -39.868 -41.465 1.00 23.84 344 GLU A CA 1
ATOM 2574 C C . GLU A 1 344 ? -13.767 -40.395 -40.302 1.00 23.84 344 GLU A C 1
ATOM 2576 O O . GLU A 1 344 ? -12.810 -39.764 -39.857 1.00 23.84 344 GLU A O 1
ATOM 2581 N N . SER A 1 345 ? -14.146 -41.568 -39.801 1.00 22.59 345 SER A N 1
ATOM 2582 C CA . SER A 1 345 ? -13.652 -42.297 -38.629 1.00 22.59 345 SER A CA 1
ATOM 2583 C C . SER A 1 345 ? -12.217 -42.826 -38.718 1.00 22.59 345 SER A C 1
ATOM 2585 O O . SER A 1 345 ? -11.851 -43.379 -39.750 1.00 22.59 345 SER A O 1
ATOM 2587 N N . ARG A 1 346 ? -11.507 -42.886 -37.577 1.00 23.48 346 ARG A N 1
ATOM 2588 C CA . ARG A 1 346 ? -10.678 -44.047 -37.187 1.00 23.48 346 ARG A CA 1
ATOM 2589 C C . ARG A 1 346 ? -10.682 -44.250 -35.665 1.00 23.48 346 ARG A C 1
ATOM 2591 O O . ARG A 1 346 ? -10.442 -43.338 -34.884 1.00 23.48 346 ARG A O 1
ATOM 2598 N N . SER A 1 347 ? -11.010 -45.482 -35.301 1.00 24.34 347 SER A N 1
ATOM 2599 C CA . SER A 1 347 ? -11.089 -46.106 -33.981 1.00 24.34 347 SER A CA 1
ATOM 2600 C C . SER A 1 347 ? -9.741 -46.218 -33.260 1.00 24.34 347 SER A C 1
ATOM 2602 O O . SER A 1 347 ? -8.742 -46.533 -33.903 1.00 24.34 347 SER A O 1
ATOM 2604 N N . GLY A 1 348 ? -9.736 -46.113 -31.924 1.00 23.30 348 GLY A N 1
ATOM 2605 C CA . GLY A 1 348 ? -8.567 -46.482 -31.118 1.00 23.30 348 GLY A CA 1
ATOM 2606 C C . GLY A 1 348 ? -8.692 -46.258 -29.609 1.00 23.30 348 GLY A C 1
ATOM 2607 O O . GLY A 1 348 ? -8.090 -45.338 -29.083 1.00 23.30 348 GLY A O 1
ATOM 2608 N N . GLN A 1 349 ? -9.416 -47.165 -28.946 1.00 24.62 349 GLN A N 1
ATOM 2609 C CA . GLN A 1 349 ? -9.313 -47.563 -27.529 1.00 24.62 349 GLN A CA 1
ATOM 2610 C C . GLN A 1 349 ? -9.746 -46.628 -26.381 1.00 24.62 349 GLN A C 1
ATOM 2612 O O . GLN A 1 349 ? -9.443 -45.447 -26.282 1.00 24.62 349 GLN A O 1
ATOM 2617 N N . ALA A 1 350 ? -10.485 -47.271 -25.474 1.00 23.88 350 ALA A N 1
ATOM 2618 C CA . ALA A 1 350 ? -11.224 -46.725 -24.355 1.00 23.88 350 ALA A CA 1
ATOM 2619 C C . ALA A 1 350 ? -10.374 -46.561 -23.086 1.00 23.88 350 ALA A C 1
ATOM 2621 O O . ALA A 1 350 ? -9.552 -47.412 -22.753 1.00 23.88 350 ALA A O 1
ATOM 2622 N N . GLY A 1 351 ? -10.691 -45.521 -22.313 1.00 23.61 351 GLY A N 1
ATOM 2623 C CA . GLY A 1 351 ? -10.171 -45.285 -20.970 1.00 23.61 351 GLY A CA 1
ATOM 2624 C C . GLY A 1 351 ? -11.162 -44.479 -20.132 1.00 23.61 351 GLY A C 1
ATOM 2625 O O . GLY A 1 351 ? -11.079 -43.263 -20.082 1.00 23.61 351 GLY A O 1
ATOM 2626 N N . ARG A 1 352 ? -12.125 -45.197 -19.541 1.00 25.34 352 ARG A N 1
ATOM 2627 C CA . ARG A 1 352 ? -12.892 -44.942 -18.300 1.00 25.34 352 ARG A CA 1
ATOM 2628 C C . ARG A 1 352 ? -13.277 -43.492 -17.939 1.00 25.34 352 ARG A C 1
ATOM 2630 O O . ARG A 1 352 ? -12.455 -42.650 -17.604 1.00 25.34 352 ARG A O 1
ATOM 2637 N N . HIS A 1 353 ? -14.592 -43.284 -17.866 1.00 24.19 353 HIS A N 1
ATOM 2638 C CA . HIS A 1 353 ? -15.258 -42.162 -17.206 1.00 24.19 353 HIS A CA 1
ATOM 2639 C C . HIS A 1 353 ? -14.807 -41.959 -15.749 1.00 24.19 353 HIS A C 1
ATOM 2641 O O . HIS A 1 353 ? -14.868 -42.890 -14.949 1.00 24.19 353 HIS A O 1
ATOM 2647 N N . CYS A 1 354 ? -14.498 -40.710 -15.393 1.00 23.41 354 CYS A N 1
ATOM 2648 C CA . CYS A 1 354 ? -14.592 -40.196 -14.028 1.00 23.41 354 CYS A CA 1
ATOM 2649 C C . CYS A 1 354 ? -15.515 -38.971 -14.034 1.00 23.41 354 CYS A C 1
ATOM 2651 O O . CYS A 1 354 ? -15.263 -37.990 -14.731 1.00 23.41 354 CYS A O 1
ATOM 2653 N N . ALA A 1 355 ? -16.605 -39.062 -13.273 1.00 23.42 355 ALA A N 1
ATOM 2654 C CA . ALA A 1 355 ? -17.527 -37.968 -12.989 1.00 23.42 355 ALA A CA 1
ATOM 2655 C C . ALA A 1 355 ? -16.827 -36.834 -12.204 1.00 23.42 355 ALA A C 1
ATOM 2657 O O . ALA A 1 355 ? -15.853 -37.099 -11.496 1.00 23.42 355 ALA A O 1
ATOM 2658 N N . PRO A 1 356 ? -17.316 -35.580 -12.272 1.00 24.47 356 PRO A N 1
ATOM 2659 C CA . PRO A 1 356 ? -16.708 -34.469 -11.552 1.00 24.47 356 PRO A CA 1
ATOM 2660 C C . PRO A 1 356 ? -16.972 -34.599 -10.046 1.00 24.47 356 PRO A C 1
ATOM 2662 O O . PRO A 1 356 ? -18.107 -34.511 -9.576 1.00 24.47 356 PRO A O 1
ATOM 2665 N N . THR A 1 357 ? -15.909 -34.799 -9.271 1.00 24.81 357 THR A N 1
ATOM 2666 C CA . THR A 1 357 ? -15.942 -34.703 -7.812 1.00 24.81 357 THR A CA 1
ATOM 2667 C C . THR A 1 357 ? -16.023 -33.237 -7.379 1.00 24.81 357 THR A C 1
ATOM 2669 O O . THR A 1 357 ? -15.352 -32.355 -7.914 1.00 24.81 357 THR A O 1
ATOM 2672 N N . ARG A 1 358 ? -16.900 -32.983 -6.399 1.00 25.95 358 ARG A N 1
ATOM 2673 C CA . ARG A 1 358 ? -17.140 -31.694 -5.732 1.00 25.95 358 ARG A CA 1
ATOM 2674 C C . ARG A 1 358 ? -15.826 -30.970 -5.409 1.00 25.95 358 ARG A C 1
ATOM 2676 O O . ARG A 1 358 ? -14.983 -31.520 -4.703 1.00 25.95 358 ARG A O 1
ATOM 2683 N N . SER A 1 359 ? -15.682 -29.725 -5.870 1.00 28.31 359 SER A N 1
ATOM 2684 C CA . SER A 1 359 ? -14.487 -28.918 -5.611 1.00 28.31 359 SER A CA 1
ATOM 2685 C C . SER A 1 359 ? -14.296 -28.671 -4.114 1.00 28.31 359 SER A C 1
ATOM 2687 O O . SER A 1 359 ? -15.210 -28.209 -3.426 1.00 28.31 359 SER A O 1
ATOM 2689 N N . ALA A 1 360 ? -13.086 -28.963 -3.647 1.00 30.62 360 ALA A N 1
ATOM 2690 C CA . ALA A 1 360 ? -12.623 -28.824 -2.278 1.00 30.62 360 ALA A CA 1
ATOM 2691 C C . ALA A 1 360 ? -12.865 -27.425 -1.682 1.00 30.62 360 ALA A C 1
ATOM 2693 O O . ALA A 1 360 ? -12.700 -26.394 -2.340 1.00 30.62 360 ALA A O 1
ATOM 2694 N N . LYS A 1 361 ? -13.213 -27.404 -0.391 1.00 28.47 361 LYS A N 1
ATOM 2695 C CA . LYS A 1 361 ? -13.180 -26.206 0.455 1.00 28.47 361 LYS A CA 1
ATOM 2696 C C . LYS A 1 361 ? -11.760 -25.624 0.410 1.00 28.47 361 LYS A C 1
ATOM 2698 O O . LYS A 1 361 ? -10.795 -26.348 0.633 1.00 28.47 361 LYS A O 1
ATOM 2703 N N . ARG A 1 362 ? -11.628 -24.335 0.084 1.00 37.31 362 ARG A N 1
ATOM 2704 C CA . ARG A 1 362 ? -10.333 -23.640 0.037 1.00 37.31 362 ARG A CA 1
ATOM 2705 C C . ARG A 1 362 ? -9.895 -23.323 1.469 1.00 37.31 362 ARG A C 1
ATOM 2707 O O . ARG A 1 362 ? -10.620 -22.635 2.181 1.00 37.31 362 ARG A O 1
ATOM 2714 N N . ASN A 1 363 ? -8.735 -23.831 1.879 1.00 42.44 363 ASN A N 1
ATOM 2715 C CA . ASN A 1 363 ? -8.156 -23.554 3.191 1.00 42.44 363 ASN A CA 1
ATOM 2716 C C . ASN A 1 363 ? -7.474 -22.173 3.173 1.00 42.44 363 ASN A C 1
ATOM 2718 O O . ASN A 1 363 ? -6.559 -21.940 2.382 1.00 42.44 363 ASN A O 1
ATOM 2722 N N . CYS A 1 364 ? -7.922 -21.265 4.041 1.00 34.78 364 CYS A N 1
ATOM 2723 C CA . CYS A 1 364 ? -7.221 -20.021 4.362 1.00 34.78 364 CYS A CA 1
ATOM 2724 C C . CYS A 1 364 ? -6.458 -20.216 5.671 1.00 34.78 364 CYS A C 1
ATOM 2726 O O . CYS A 1 364 ? -7.023 -20.753 6.625 1.00 34.78 364 CYS A O 1
ATOM 2728 N N . THR A 1 365 ? -5.214 -19.746 5.733 1.00 57.66 365 THR A N 1
ATOM 2729 C CA . THR A 1 365 ? -4.427 -19.773 6.964 1.00 57.66 365 THR A CA 1
ATOM 2730 C C . THR A 1 365 ? -4.444 -18.385 7.598 1.00 57.66 365 THR A C 1
ATOM 2732 O O . THR A 1 365 ? -4.161 -17.379 6.944 1.00 57.66 365 THR A O 1
ATOM 2735 N N . VAL A 1 366 ? -4.817 -18.327 8.875 1.00 57.56 366 VAL A N 1
ATOM 2736 C CA . VAL A 1 366 ? -4.850 -17.098 9.676 1.00 57.56 366 VAL A CA 1
ATOM 2737 C C . VAL A 1 366 ? -3.857 -17.264 10.817 1.00 57.56 366 VAL A C 1
ATOM 2739 O O . VAL A 1 366 ? -3.961 -18.220 11.583 1.00 57.56 366 VAL A O 1
ATOM 2742 N N . ALA A 1 367 ? -2.903 -16.343 10.929 1.00 60.09 367 ALA A N 1
ATOM 2743 C CA . ALA A 1 367 ? -1.908 -16.315 11.993 1.00 60.09 367 ALA A CA 1
ATOM 2744 C C . ALA A 1 367 ? -1.989 -14.975 12.739 1.00 60.09 367 ALA A C 1
ATOM 2746 O O . ALA A 1 367 ? -2.029 -13.912 12.121 1.00 60.09 367 ALA A O 1
ATOM 2747 N N . VAL A 1 368 ? -2.044 -15.023 14.072 1.00 56.09 368 VAL A N 1
ATOM 2748 C CA . VAL A 1 368 ? -2.215 -13.845 14.940 1.00 56.09 368 VAL A CA 1
ATOM 2749 C C . VAL A 1 368 ? -1.129 -13.854 16.015 1.00 56.09 368 VAL A C 1
ATOM 2751 O O . VAL A 1 368 ? -0.901 -14.892 16.635 1.00 56.09 368 VAL A O 1
ATOM 2754 N N . ASN A 1 369 ? -0.503 -12.704 16.273 1.00 62.44 369 ASN A N 1
ATOM 2755 C CA . ASN A 1 369 ? 0.365 -12.475 17.431 1.00 62.44 369 ASN A CA 1
ATOM 2756 C C . ASN A 1 369 ? -0.284 -11.425 18.361 1.00 62.44 369 ASN A C 1
ATOM 2758 O O . ASN A 1 369 ? -0.644 -10.338 17.902 1.00 62.44 369 ASN A O 1
ATOM 2762 N N . PHE A 1 370 ? -0.460 -11.746 19.648 1.00 37.75 370 PHE A N 1
ATOM 2763 C CA . PHE A 1 370 ? -1.107 -10.880 20.646 1.00 37.75 370 PHE A CA 1
ATOM 2764 C C . PHE A 1 370 ? -0.101 -10.359 21.686 1.00 37.75 370 PHE A C 1
ATOM 2766 O O . PHE A 1 370 ? 0.634 -11.142 22.282 1.00 37.75 370 PHE A O 1
ATOM 2773 N N . THR A 1 371 ? -0.157 -9.061 22.004 1.00 35.19 371 THR A N 1
ATOM 2774 C CA . THR A 1 371 ? 0.344 -8.497 23.271 1.00 35.19 371 THR A CA 1
ATOM 2775 C C . THR A 1 371 ? -0.777 -8.540 24.305 1.00 35.19 371 THR A C 1
ATOM 2777 O O . THR A 1 371 ? -1.839 -7.950 24.115 1.00 35.19 371 THR A O 1
ATOM 2780 N N . ARG A 1 372 ? -0.569 -9.256 25.412 1.00 31.28 372 ARG A N 1
ATOM 2781 C CA . ARG A 1 372 ? -1.535 -9.314 26.514 1.00 31.28 372 ARG A CA 1
ATOM 2782 C C . ARG A 1 372 ? -1.116 -8.322 27.603 1.00 31.28 372 ARG A C 1
ATOM 2784 O O . ARG A 1 372 ? -0.338 -8.679 28.477 1.00 31.28 372 ARG A O 1
ATOM 2791 N N . GLU A 1 373 ? -1.639 -7.097 27.577 1.00 30.48 373 GLU A N 1
ATOM 2792 C CA . GLU A 1 373 ? -1.706 -6.269 28.790 1.00 30.48 373 GLU A CA 1
ATOM 2793 C C . GLU A 1 373 ? -2.972 -6.659 29.560 1.00 30.48 373 GLU A C 1
ATOM 2795 O O . GLU A 1 373 ? -4.073 -6.185 29.284 1.00 30.48 373 GLU A O 1
ATOM 2800 N N . LEU A 1 374 ? -2.833 -7.572 30.522 1.00 28.64 374 LEU A N 1
ATOM 2801 C CA . LEU A 1 374 ? -3.861 -7.758 31.541 1.00 28.64 374 LEU A CA 1
ATOM 2802 C C . LEU A 1 374 ? -3.735 -6.616 32.553 1.00 28.64 374 LEU A C 1
ATOM 2804 O O . LEU A 1 374 ? -2.923 -6.685 33.473 1.00 28.64 374 LEU A O 1
ATOM 2808 N N . ARG A 1 375 ? -4.568 -5.580 32.415 1.00 28.62 375 ARG A N 1
ATOM 2809 C CA . ARG A 1 375 ? -4.944 -4.757 33.569 1.00 28.62 375 ARG A CA 1
ATOM 2810 C C . ARG A 1 375 ? -5.850 -5.606 34.456 1.00 28.62 375 ARG A C 1
ATOM 2812 O O . ARG A 1 375 ? -7.042 -5.723 34.192 1.00 28.62 375 ARG A O 1
ATOM 2819 N N . ALA A 1 376 ? -5.274 -6.216 35.485 1.00 30.84 376 ALA A N 1
ATOM 2820 C CA . ALA A 1 376 ? -6.044 -6.642 36.640 1.00 30.84 376 ALA A CA 1
ATOM 2821 C C . ALA A 1 376 ? -6.516 -5.371 37.365 1.00 30.84 376 ALA A C 1
ATOM 2823 O O . ALA A 1 376 ? -5.697 -4.615 37.883 1.00 30.84 376 ALA A O 1
ATOM 2824 N N . LYS A 1 377 ? -7.823 -5.111 37.339 1.00 31.05 377 LYS A N 1
ATOM 2825 C CA . LYS A 1 377 ? -8.487 -4.263 38.327 1.00 31.05 377 LYS A CA 1
ATOM 2826 C C . LYS A 1 377 ? -9.538 -5.106 39.043 1.00 31.05 377 LYS A C 1
ATOM 2828 O O . LYS A 1 377 ? -10.502 -5.547 38.427 1.00 31.05 377 LYS A O 1
ATOM 2833 N N . ASP A 1 378 ? -9.232 -5.329 40.314 1.00 30.12 378 ASP A N 1
ATOM 2834 C CA . ASP A 1 378 ? -10.117 -5.354 41.475 1.00 30.12 378 ASP A CA 1
ATOM 2835 C C . ASP A 1 378 ? -11.216 -6.428 41.545 1.00 30.12 378 ASP A C 1
ATOM 2837 O O . ASP A 1 378 ? -12.355 -6.245 41.123 1.00 30.12 378 ASP A O 1
ATOM 2841 N N . GLN A 1 379 ? -10.866 -7.529 42.219 1.00 31.88 379 GLN A N 1
ATOM 2842 C CA . GLN A 1 379 ? -11.733 -8.148 43.224 1.00 31.88 379 GLN A CA 1
ATOM 2843 C C . GLN A 1 379 ? -11.133 -7.869 44.609 1.00 31.88 379 GLN A C 1
ATOM 2845 O O . GLN A 1 379 ? -10.203 -8.565 45.012 1.00 31.88 379 GLN A O 1
ATOM 2850 N N . GLN A 1 380 ? -11.642 -6.844 45.296 1.00 34.56 380 GLN A N 1
ATOM 2851 C CA . GLN A 1 380 ? -12.180 -6.879 46.668 1.00 34.56 380 GLN A CA 1
ATOM 2852 C C . GLN A 1 380 ? -12.558 -5.474 47.125 1.00 34.56 380 GLN A C 1
ATOM 2854 O O . GLN A 1 380 ? -11.721 -4.559 46.970 1.00 34.56 380 GLN A O 1
#